Protein AF-A0A564Z159-F1 (afdb_monomer)

Organism: Hymenolepis diminuta (NCBI:txid6216)

Radius of gyration: 30.31 Å; Cα contacts (8 Å, |Δi|>4): 917; chains: 1; bounding box: 87×85×71 Å

Foldseek 3Di:
DQDPVLVVVLVVCVVVVVVVVNVVSCVVSVVDPVVVVVVVLDPPPVDPDDLVVLLVLLVLLVVLLVPDDPLLSLQSLLVSVLSLLVSLLVCQSVVNLVSSLVSLVPCLVSHDPLCNVVSVVSNVDRHSVVLVVDLLSVLQVVLLQEGEFEPVSVVSSVVSCVVVVVVSSVCCCPPRHHYHYDHDGRDDNVVLLQAAAFSSGGDDPVLQPFDDQQFFDPAPLPPPPPPPPDPDDDDDDDDDDDDDDDDDDDDDDDDDDDPDDPQADPVRGGHHDDPVLDDFDDDDPVLSVVVNVVVVVVVVVVVVQVVVPPPPDDDDDDDDDDLPDVPDDPVQSVQCRFQEWDAAPLNQKIWTWTFQRKIKIFGDALVLVVVVDDPVCNVVVPPDPPSNPGPFQADPVGDGDRMAIADDDRGTWNEWEAQNSNQKIWTFFQSQKIFIDGSVHSDHTPDIARPRPGGWRYKYAQPPRRFKMWTWGQVQWIFIDGPPDDNDTPAIQHDGSGTFNEWDANNNNQWIWTAFLSQKIWIAGPSPSDTNHIGHNGSGGRDYDDHDD

Sequence (549 aa):
SVDSEVLQALKILQKYNFKEAEAILKKEAGLNDNATAEEFLEFKAEATDDPHLFASAYDEVIKFIDSCTDEHKLELSGLSYPIFVQLYMRLISGGYTTEALALMSKYRIYQDDFYQQDIDSLANITETNHLFTNPIVEIFRASDFSISVASLSHSLFRRFIREKGLSIIQSIVKDQLQIEVVDGPPRTRLQLYARRGAIFGESRRDANTSAVLCGLLKDPAAELDTPDTNDGVNATQDNDQEVTPKKKKKREMTSIGNKTSKYSDSKGQLKSPPLDRIPLPTISETYLDQRRTLHREINQITRGILQSDVNPKTSALLYTICNAQPGESAVSIRRGGVGAVAFSEDMGMLAGGMGSGRIRIWALGAQSLRQMLPPEKLEELDLNDSRIKSKMLHDGDGEPQPSRDLIGHQDAVHGVAFSPDGQLVASASADGTLRLWSTIIWAGALCVWREHITPLWCVDFAPVYGHYMATGGSDRTARLYACDHAPQPLRIFSGHKSDVTSVAFHPNVNYLATGSADRAVRIFDVRSGKCCRTYTGHKVGFISCFLTN

Solvent-accessible surface area (backbone atoms only — not comparable to full-atom values): 31214 Å² total; per-residue (Å²): 131,84,57,73,64,60,58,51,51,45,54,51,28,61,74,72,67,39,64,66,64,40,52,52,52,32,54,74,68,68,62,66,64,72,62,62,61,52,64,73,62,53,71,82,64,91,57,91,70,63,73,74,51,55,58,53,54,51,50,51,51,52,53,51,42,70,70,41,59,71,53,48,22,61,52,53,53,66,52,50,54,62,53,50,53,52,52,41,53,51,27,30,70,70,68,39,47,69,57,30,50,54,46,50,72,68,50,58,79,80,47,62,78,66,46,46,68,58,49,56,61,50,68,74,51,70,48,59,77,49,51,76,76,39,64,68,48,55,45,52,73,67,30,57,33,24,41,76,38,25,46,65,51,48,51,54,53,56,48,52,41,62,77,72,61,43,61,71,59,50,48,42,55,67,74,39,38,36,74,44,74,37,91,59,78,62,62,53,70,66,60,49,56,54,34,36,47,16,81,43,31,36,58,61,70,75,52,57,64,58,92,73,61,80,15,65,59,84,61,81,66,61,76,72,76,66,80,80,90,74,84,81,78,87,74,91,76,91,80,92,78,94,76,83,91,79,87,78,78,88,80,85,78,84,89,75,90,75,78,74,53,97,54,37,46,102,83,70,46,53,38,48,60,64,76,83,70,51,97,71,70,86,78,54,68,69,52,44,51,51,53,40,51,52,50,51,53,49,51,54,50,52,49,54,48,66,72,60,78,54,77,84,74,86,81,84,86,86,85,84,82,68,56,87,42,96,91,60,48,78,63,21,39,73,64,50,15,67,46,20,68,30,60,30,80,83,61,27,34,38,38,36,18,24,17,60,13,38,33,42,36,33,33,37,21,65,70,38,50,57,72,75,47,64,78,86,66,46,65,75,58,66,80,72,68,83,73,47,59,66,53,61,44,62,47,101,84,62,55,73,36,54,59,49,73,47,68,76,53,83,25,28,17,32,12,37,26,41,24,56,80,51,51,36,37,40,37,12,14,50,66,12,36,40,36,34,32,41,70,80,76,63,57,67,66,78,44,73,31,68,78,44,90,37,34,22,35,15,40,32,46,25,53,89,60,45,48,40,35,36,36,10,17,54,78,20,31,34,37,31,37,48,81,86,55,66,70,60,62,80,40,67,37,72,81,58,80,29,31,18,48,15,41,24,41,36,73,54,52,53,33,35,38,37,13,14,46,35,14,34,38,36,32,27,33,61,82,78,44,45,76,44,33,56,46,32,25,42,57,51,39,84,32,83,49,83,61,80,129

InterPro domains:
  IPR001680 WD40 repeat [PF00400] (402-438)
  IPR001680 WD40 repeat [PF00400] (448-481)
  IPR001680 WD40 repeat [PF00400] (488-525)
  IPR001680 WD40 repeat [PS50082] (406-438)
  IPR001680 WD40 repeat [PS50082] (493-534)
  IPR001680 WD40 repeat [SM00320] (326-363)
  IPR001680 WD40 repeat [SM00320] (399-438)
  IPR001680 WD40 repeat [SM00320] (443-482)
  IPR001680 WD40 repeat [SM00320] (486-525)
  IPR007582 TFIID subunit TAF5, NTD2 domain [PF04494] (49-176)
  IPR007582 TFIID subunit TAF5, NTD2 domain [cd08044] (51-183)
  IPR015943 WD40/YVTN repeat-like-containing domain superfamily [G3DSA:2.130.10.10] (310-442)
  IPR015943 WD40/YVTN repeat-like-containing domain superfamily [G3DSA:2.130.10.10] (443-547)
  IPR036322 WD40-repeat-containing domain superfamily [SSF50978] (335-547)
  IPR037264 TFIID subunit TAF5, NTD2 domain superfamily [G3DSA:1.25.40.500] (46-188)
  IPR037264 TFIID subunit TAF5, NTD2 domain superfamily [SSF160897] (46-183)

Nearest PDB structures (foldseek):
  7enc-assembly1_De  TM=5.535E-01  e=5.000E-32  Homo sapiens
  8ewx-assembly2_B  TM=8.743E-01  e=2.343E-11  Saccharomyces cerevisiae
  6lqt-assembly1_AF  TM=8.746E-01  e=7.695E-10  Saccharomyces cerevisiae S288C
  7d4i-assembly1_AF  TM=7.360E-01  e=1.007E-09  Saccharomyces cerevisiae S288C
  8r8r-assembly1_B  TM=5.157E-01  e=6.810E-12  Homo sapiens

Structure (mmCIF, N/CA/C/O backbone):
data_AF-A0A564Z159-F1
#
_entry.id   AF-A0A564Z159-F1
#
loop_
_atom_site.group_PDB
_atom_site.id
_atom_site.type_symbol
_atom_site.label_atom_id
_atom_site.label_alt_id
_atom_site.label_comp_id
_atom_site.label_asym_id
_atom_site.label_entity_id
_atom_site.label_seq_id
_atom_site.pdbx_PDB_ins_code
_atom_site.Cartn_x
_atom_site.Cartn_y
_atom_site.Cartn_z
_atom_site.occupancy
_atom_site.B_iso_or_equiv
_atom_site.auth_seq_id
_atom_site.auth_comp_id
_atom_site.auth_asym_id
_atom_site.auth_atom_id
_atom_site.pdbx_PDB_model_num
ATOM 1 N N . SER A 1 1 ? -38.122 11.201 -21.956 1.00 47.94 1 SER A N 1
ATOM 2 C CA . SER A 1 1 ? -38.297 9.820 -22.446 1.00 47.94 1 SER A CA 1
ATOM 3 C C . SER A 1 1 ? -36.978 9.112 -22.254 1.00 47.94 1 SER A C 1
ATOM 5 O O . SER A 1 1 ? -35.998 9.560 -22.826 1.00 47.94 1 SER A O 1
ATOM 7 N N . VAL A 1 2 ? -36.920 8.111 -21.377 1.00 54.84 2 VAL A N 1
ATOM 8 C CA . VAL A 1 2 ? -35.674 7.373 -21.114 1.00 54.84 2 VAL A CA 1
ATOM 9 C C . VAL A 1 2 ? -35.283 6.599 -22.374 1.00 54.84 2 VAL A C 1
ATOM 11 O O . VAL A 1 2 ? -36.143 5.950 -22.971 1.00 54.84 2 VAL A O 1
ATOM 14 N N . ASP A 1 3 ? -34.017 6.699 -22.782 1.00 71.50 3 ASP A N 1
ATOM 15 C CA . ASP A 1 3 ? -33.496 6.028 -23.972 1.00 71.50 3 ASP A CA 1
ATOM 16 C C . ASP A 1 3 ? -33.648 4.503 -23.879 1.00 71.50 3 ASP A C 1
ATOM 18 O O . ASP A 1 3 ? -33.440 3.882 -22.832 1.00 71.50 3 ASP A O 1
ATOM 22 N N . SER A 1 4 ? -33.997 3.886 -25.012 1.00 73.19 4 SER A N 1
ATOM 23 C CA . SER A 1 4 ? -34.176 2.433 -25.172 1.00 73.19 4 SER A CA 1
ATOM 24 C C . SER A 1 4 ? -32.975 1.627 -24.656 1.00 73.19 4 SER A C 1
ATOM 26 O O . SER A 1 4 ? -33.130 0.533 -24.110 1.00 73.19 4 SER A O 1
ATOM 28 N N . GLU A 1 5 ? -31.775 2.184 -24.800 1.00 73.81 5 GLU A N 1
ATOM 29 C CA . GLU A 1 5 ? -30.511 1.557 -24.415 1.00 73.81 5 GLU A CA 1
ATOM 30 C C . GLU A 1 5 ? -30.343 1.471 -22.890 1.00 73.81 5 GLU A C 1
ATOM 32 O O . GLU A 1 5 ? -29.922 0.437 -22.369 1.00 73.81 5 GLU A O 1
ATOM 37 N N . VAL A 1 6 ? -30.779 2.498 -22.153 1.00 75.06 6 VAL A N 1
ATOM 38 C CA . VAL A 1 6 ? -30.721 2.550 -20.681 1.00 75.06 6 VAL A CA 1
ATOM 39 C C . VAL A 1 6 ? -31.638 1.488 -20.066 1.00 75.06 6 VAL A C 1
ATOM 41 O O . VAL A 1 6 ? -31.266 0.788 -19.123 1.00 75.06 6 VAL A O 1
ATOM 44 N N . LEU A 1 7 ? -32.824 1.288 -20.647 1.00 74.81 7 LEU A N 1
ATOM 45 C CA . LEU A 1 7 ? -33.753 0.231 -20.233 1.00 74.81 7 LEU A CA 1
ATOM 46 C C . LEU A 1 7 ? -33.207 -1.174 -20.519 1.00 74.81 7 LEU A C 1
ATOM 48 O O . LEU A 1 7 ? -33.469 -2.114 -19.762 1.00 74.81 7 LEU A O 1
ATOM 52 N N . GLN A 1 8 ? -32.445 -1.334 -21.601 1.00 79.81 8 GLN A N 1
ATOM 53 C CA . GLN A 1 8 ? -31.811 -2.603 -21.943 1.00 79.81 8 GLN A CA 1
ATOM 54 C C . GLN A 1 8 ? -30.637 -2.913 -21.002 1.00 79.81 8 GLN A C 1
ATOM 56 O O . GLN A 1 8 ? -30.520 -4.050 -20.540 1.00 79.81 8 GLN A O 1
ATOM 61 N N . ALA A 1 9 ? -29.845 -1.902 -20.633 1.00 75.25 9 ALA A N 1
ATOM 62 C CA . ALA A 1 9 ? -28.800 -2.010 -19.618 1.00 75.25 9 ALA A CA 1
ATOM 63 C C . ALA A 1 9 ? -29.375 -2.394 -18.242 1.00 75.25 9 ALA A C 1
ATOM 65 O O . ALA A 1 9 ? -28.883 -3.335 -17.619 1.00 75.25 9 ALA A O 1
ATOM 66 N N . LEU A 1 10 ? -30.480 -1.773 -17.808 1.00 76.06 10 LEU A N 1
ATOM 67 C CA . LEU A 1 10 ? -31.159 -2.128 -16.550 1.00 76.06 10 LEU A CA 1
ATOM 68 C C . LEU A 1 10 ? -31.626 -3.587 -16.517 1.00 76.06 10 LEU A C 1
ATOM 70 O O . LEU A 1 10 ? -31.417 -4.279 -15.523 1.00 76.06 10 LEU A O 1
ATOM 74 N N . LYS A 1 11 ? -32.204 -4.094 -17.613 1.00 75.62 11 LYS A N 1
ATOM 75 C CA . LYS A 1 11 ? -32.633 -5.503 -17.704 1.00 75.62 11 LYS A CA 1
ATOM 76 C C . LYS A 1 11 ? -31.463 -6.480 -17.609 1.00 75.62 11 LYS A C 1
ATOM 78 O O . LYS A 1 11 ? -31.612 -7.561 -17.043 1.00 75.62 11 LYS A O 1
ATOM 83 N N . ILE A 1 12 ? -30.306 -6.118 -18.160 1.00 81.25 12 ILE A N 1
ATOM 84 C CA . ILE A 1 12 ? -29.087 -6.926 -18.060 1.00 81.25 12 ILE A CA 1
ATOM 85 C C . ILE A 1 12 ? -28.584 -6.922 -16.612 1.00 81.25 12 ILE A C 1
ATOM 87 O O . ILE A 1 12 ? -28.331 -7.988 -16.055 1.00 81.25 12 ILE A O 1
ATOM 91 N N . LEU A 1 13 ? -28.518 -5.754 -15.974 1.00 81.56 13 LEU A N 1
ATOM 92 C CA . LEU A 1 13 ? -28.082 -5.620 -14.581 1.00 81.56 13 LEU A CA 1
ATOM 93 C C . LEU A 1 13 ? -28.979 -6.409 -13.614 1.00 81.56 13 LEU A C 1
ATOM 95 O O . LEU A 1 13 ? -28.463 -7.134 -12.761 1.00 81.56 13 LEU A O 1
ATOM 99 N N . GLN A 1 14 ? -30.299 -6.375 -13.822 1.00 72.81 14 GLN A N 1
ATOM 100 C CA . GLN A 1 14 ? -31.262 -7.185 -13.067 1.00 72.81 14 GLN A CA 1
ATOM 101 C C . GLN A 1 14 ? -31.078 -8.686 -13.305 1.00 72.81 14 GLN A C 1
ATOM 103 O O . GLN A 1 14 ? -31.112 -9.476 -12.362 1.00 72.81 14 GLN A O 1
ATOM 108 N N . LYS A 1 15 ? -30.825 -9.097 -14.553 1.00 79.19 15 LYS A N 1
ATOM 109 C CA . LYS A 1 15 ? -30.598 -10.505 -14.910 1.00 79.19 15 LYS A CA 1
ATOM 110 C C . LYS A 1 15 ? -29.355 -11.092 -14.232 1.00 79.19 15 LYS A C 1
ATOM 112 O O . LYS A 1 15 ? -29.354 -12.274 -13.899 1.00 79.19 15 LYS A O 1
ATOM 117 N N . TYR A 1 16 ? -28.317 -10.282 -14.032 1.00 78.81 16 TYR A N 1
ATOM 118 C CA . TYR A 1 16 ? -27.063 -10.696 -13.393 1.00 78.81 16 TYR A CA 1
ATOM 119 C C . TYR A 1 16 ? -26.958 -10.299 -11.908 1.00 78.81 16 TYR A C 1
ATOM 121 O O . TYR A 1 16 ? -25.938 -10.567 -11.280 1.00 78.81 16 TYR A O 1
ATOM 129 N N . ASN A 1 17 ? -28.029 -9.744 -11.328 1.00 70.69 17 ASN A N 1
ATOM 130 C CA . ASN A 1 17 ? -28.157 -9.411 -9.905 1.00 70.69 17 ASN A CA 1
ATOM 131 C C . ASN A 1 17 ? -27.119 -8.384 -9.392 1.00 70.69 17 ASN A C 1
ATOM 133 O O . ASN A 1 17 ? -26.705 -8.428 -8.231 1.00 70.69 17 ASN A O 1
ATOM 137 N N . PHE A 1 18 ? -26.703 -7.443 -10.247 1.00 73.75 18 PHE A N 1
ATOM 138 C CA . PHE A 1 18 ? -25.775 -6.360 -9.897 1.00 73.75 18 PHE A CA 1
ATOM 139 C C . PHE A 1 18 ? -26.528 -5.132 -9.371 1.00 73.75 18 PHE A C 1
ATOM 141 O O . PHE A 1 18 ? -26.729 -4.147 -10.081 1.00 73.75 18 PHE A O 1
ATOM 148 N N . LYS A 1 19 ? -26.942 -5.199 -8.102 1.00 65.56 19 LYS A N 1
ATOM 149 C CA . LYS A 1 19 ? -27.815 -4.197 -7.464 1.00 65.56 19 LYS A CA 1
ATOM 150 C C . LYS A 1 19 ? -27.205 -2.794 -7.364 1.00 65.56 19 LYS A C 1
ATOM 152 O O . LYS A 1 19 ? -27.920 -1.808 -7.494 1.00 65.56 19 LYS A O 1
ATOM 157 N N . GLU A 1 20 ? -25.893 -2.693 -7.168 1.00 60.53 20 GLU A N 1
ATOM 158 C CA . GLU A 1 20 ? -25.199 -1.401 -7.040 1.00 60.53 20 GLU A CA 1
ATOM 159 C C . GLU A 1 20 ? -25.119 -0.655 -8.376 1.00 60.53 20 GLU A C 1
ATOM 161 O O . GLU A 1 20 ? -25.458 0.523 -8.460 1.00 60.53 20 GLU A O 1
ATOM 166 N N . ALA A 1 21 ? -24.743 -1.360 -9.445 1.00 68.06 21 ALA A N 1
ATOM 167 C CA . ALA A 1 21 ? -24.693 -0.793 -10.789 1.00 68.06 21 ALA A CA 1
ATOM 168 C C . ALA A 1 21 ? -26.094 -0.416 -11.299 1.00 68.06 21 ALA A C 1
ATOM 170 O O . ALA A 1 21 ? -26.255 0.599 -11.972 1.00 68.06 21 ALA A O 1
ATOM 171 N N . GLU A 1 22 ? -27.121 -1.192 -10.933 1.00 74.19 22 GLU A N 1
ATOM 172 C CA . GLU A 1 22 ? -28.519 -0.844 -11.203 1.00 74.19 22 GLU A CA 1
ATOM 173 C C . GLU A 1 22 ? -28.921 0.469 -10.510 1.00 74.19 22 GLU A C 1
ATOM 175 O O . GLU A 1 22 ? -29.543 1.324 -11.141 1.00 74.19 22 GLU A O 1
ATOM 180 N N . ALA A 1 23 ? -28.546 0.657 -9.240 1.00 64.06 23 ALA A N 1
ATOM 181 C CA . ALA A 1 23 ? -28.866 1.864 -8.477 1.00 64.06 23 ALA A CA 1
ATOM 182 C C . ALA A 1 23 ? -28.179 3.120 -9.044 1.00 64.06 23 ALA A C 1
ATOM 184 O O . ALA A 1 23 ? -28.812 4.170 -9.160 1.00 64.06 23 ALA A O 1
ATOM 185 N N . ILE A 1 24 ? -26.912 3.009 -9.454 1.00 71.00 24 ILE A N 1
ATOM 186 C CA . ILE A 1 24 ? -26.159 4.111 -10.074 1.00 71.00 24 ILE A CA 1
ATOM 187 C C . ILE A 1 24 ? -26.783 4.500 -11.419 1.00 71.00 24 ILE A C 1
ATOM 189 O O . ILE A 1 24 ? -27.045 5.676 -11.659 1.00 71.00 24 ILE A O 1
ATOM 193 N N . LEU A 1 25 ? -27.103 3.516 -12.263 1.00 75.06 25 LEU A N 1
ATOM 194 C CA . LEU A 1 25 ? -27.670 3.769 -13.586 1.00 75.06 25 LEU A CA 1
ATOM 195 C C . LEU A 1 25 ? -29.092 4.356 -13.507 1.00 75.06 25 LEU A C 1
ATOM 197 O O . LEU A 1 25 ? -29.445 5.225 -14.299 1.00 75.06 25 LEU A O 1
ATOM 201 N N . LYS A 1 26 ? -29.905 3.941 -12.522 1.00 70.81 26 LYS A N 1
ATOM 202 C CA . LYS A 1 26 ? -31.209 4.575 -12.237 1.00 70.81 26 LYS A CA 1
ATOM 203 C C . LYS A 1 26 ? -31.056 6.026 -11.784 1.00 70.81 26 LYS A C 1
ATOM 205 O O . LYS A 1 26 ? -31.827 6.875 -12.230 1.00 70.81 26 LYS A O 1
ATOM 210 N N . LYS A 1 27 ? -30.050 6.310 -10.951 1.00 70.25 27 LYS A N 1
ATOM 211 C CA . LYS A 1 27 ? -29.739 7.661 -10.467 1.00 70.25 27 LYS A CA 1
ATOM 212 C C . LYS A 1 27 ? -29.305 8.584 -11.606 1.00 70.25 27 LYS A C 1
ATOM 214 O O . LYS A 1 27 ? -29.796 9.705 -11.692 1.00 70.25 27 LYS A O 1
ATOM 219 N N . GLU A 1 28 ? -28.443 8.109 -12.501 1.00 71.81 28 GLU A N 1
ATOM 220 C CA . GLU A 1 28 ? -28.012 8.865 -13.687 1.00 71.81 28 GLU A CA 1
ATOM 221 C C . GLU A 1 28 ? -29.144 9.063 -14.702 1.00 71.81 28 GLU A C 1
ATOM 223 O O . GLU A 1 28 ? -29.255 10.124 -15.310 1.00 71.81 28 GLU A O 1
ATOM 228 N N . ALA A 1 29 ? -30.039 8.081 -14.832 1.00 69.56 29 ALA A N 1
ATOM 229 C CA . ALA A 1 29 ? -31.218 8.168 -15.690 1.00 69.56 29 ALA A CA 1
ATOM 230 C C . ALA A 1 29 ? -32.362 9.025 -15.105 1.00 69.56 29 ALA A C 1
ATOM 232 O O . ALA A 1 29 ? -33.412 9.149 -15.738 1.00 69.56 29 ALA A O 1
ATOM 233 N N . GLY A 1 30 ? -32.195 9.589 -13.901 1.00 61.62 30 GLY A N 1
ATOM 234 C CA . GLY A 1 30 ? -33.224 10.380 -13.217 1.00 61.62 30 GLY A CA 1
ATOM 235 C C . GLY A 1 30 ? -34.458 9.573 -12.791 1.00 61.62 30 GLY A C 1
ATOM 236 O O . GLY A 1 30 ? -35.518 10.150 -12.561 1.00 61.62 30 GLY A O 1
ATOM 237 N N . LEU A 1 31 ? -34.336 8.245 -12.694 1.00 64.19 31 LEU A N 1
ATOM 238 C CA . LEU A 1 31 ? -35.392 7.294 -12.324 1.00 64.19 31 LEU A CA 1
ATOM 239 C C . LEU A 1 31 ? -35.393 7.013 -10.811 1.00 64.19 31 LEU A C 1
ATOM 241 O O . LEU A 1 31 ? -35.473 5.857 -10.390 1.00 64.19 31 LEU A O 1
ATOM 245 N N . ASN A 1 32 ? -35.256 8.049 -9.982 1.00 54.28 32 ASN A N 1
ATOM 246 C CA . ASN A 1 32 ? -35.305 7.871 -8.534 1.00 54.28 32 ASN A CA 1
ATOM 247 C C . ASN A 1 32 ? -36.759 7.825 -8.050 1.00 54.28 32 ASN A C 1
ATOM 249 O O . ASN A 1 32 ? -37.450 8.842 -8.055 1.00 54.28 32 ASN A O 1
ATOM 253 N N . ASP A 1 33 ? -37.172 6.673 -7.526 1.00 46.41 33 ASP A N 1
ATOM 254 C CA . ASP A 1 33 ? -38.080 6.664 -6.385 1.00 46.41 33 ASP A CA 1
ATOM 255 C C . ASP A 1 33 ? -37.262 7.167 -5.185 1.00 46.41 33 ASP A C 1
ATOM 257 O O . ASP A 1 33 ? -36.259 6.557 -4.808 1.00 46.41 33 ASP A O 1
ATOM 261 N N . ASN A 1 34 ? -37.646 8.307 -4.601 1.00 41.25 34 ASN A N 1
ATOM 262 C CA . ASN A 1 34 ? -36.923 8.956 -3.492 1.00 41.25 34 ASN A CA 1
ATOM 263 C C . ASN A 1 34 ? -36.652 8.033 -2.282 1.00 41.25 34 ASN A C 1
ATOM 265 O O . ASN A 1 34 ? -35.750 8.311 -1.498 1.00 41.25 34 ASN A O 1
ATOM 269 N N . ALA A 1 35 ? -37.352 6.902 -2.179 1.00 39.69 35 ALA A N 1
ATOM 270 C CA . ALA A 1 35 ? -37.201 5.926 -1.108 1.00 39.69 35 ALA A CA 1
ATOM 271 C C . ALA A 1 35 ? -35.842 5.194 -1.100 1.00 39.69 35 ALA A C 1
ATOM 273 O O . ALA A 1 35 ? -35.326 4.896 -0.029 1.00 39.69 35 ALA A O 1
ATOM 274 N N . THR A 1 36 ? -35.199 4.927 -2.248 1.00 42.19 36 THR A N 1
ATOM 275 C CA . THR A 1 36 ? -33.951 4.124 -2.249 1.00 42.19 36 THR A CA 1
ATOM 276 C C . THR A 1 36 ? -32.709 4.922 -1.853 1.00 42.19 36 THR A C 1
ATOM 278 O O . THR A 1 36 ? -31.718 4.349 -1.410 1.00 42.19 36 THR A O 1
ATOM 281 N N . ALA A 1 37 ? -32.742 6.250 -2.011 1.00 34.97 37 ALA A N 1
ATOM 282 C CA . ALA A 1 37 ? -31.695 7.123 -1.483 1.00 34.97 37 ALA A CA 1
ATOM 283 C C . ALA A 1 37 ? -31.842 7.293 0.038 1.00 34.97 37 ALA A C 1
ATOM 285 O O . ALA A 1 37 ? -30.832 7.324 0.738 1.00 34.97 37 ALA A O 1
ATOM 286 N N . GLU A 1 38 ? -33.082 7.331 0.538 1.00 37.09 38 GLU A N 1
ATOM 287 C CA . GLU A 1 38 ? -33.408 7.347 1.969 1.00 37.09 38 GLU A CA 1
ATOM 288 C C . GLU A 1 38 ? -33.055 6.012 2.660 1.00 37.09 38 GLU A C 1
ATOM 290 O O . GLU A 1 38 ? -32.428 6.029 3.715 1.00 37.09 38 GLU A O 1
ATOM 295 N N . GLU A 1 39 ? -33.288 4.856 2.023 1.00 41.56 39 GLU A N 1
ATOM 296 C CA . GLU A 1 39 ? -32.836 3.542 2.530 1.00 41.56 39 GLU A CA 1
ATOM 297 C C . GLU A 1 39 ? -31.300 3.404 2.582 1.00 41.56 39 GLU A C 1
ATOM 299 O O . GLU A 1 39 ? -30.762 2.678 3.416 1.00 41.56 39 GLU A O 1
ATOM 304 N N . PHE A 1 40 ? -30.569 4.110 1.712 1.00 40.44 40 PHE A N 1
ATOM 305 C CA . PHE A 1 40 ? -29.098 4.158 1.717 1.00 40.44 40 PHE A CA 1
ATOM 306 C C . PHE A 1 40 ? -28.540 5.148 2.765 1.00 40.44 40 PHE A C 1
ATOM 308 O O . PHE A 1 40 ? -27.356 5.105 3.111 1.00 40.44 40 PHE A O 1
ATOM 315 N N . LEU A 1 41 ? -29.393 6.055 3.258 1.00 39.00 41 LEU A N 1
ATOM 316 C CA . LEU A 1 41 ? -29.110 7.097 4.251 1.00 39.00 41 LEU A CA 1
ATOM 317 C C . LEU A 1 41 ? -29.332 6.623 5.691 1.00 39.00 41 LEU A C 1
ATOM 319 O O . LEU A 1 41 ? -28.742 7.195 6.612 1.00 39.00 41 LEU A O 1
ATOM 323 N N . GLU A 1 42 ? -30.112 5.566 5.902 1.00 43.59 42 GLU A N 1
ATOM 324 C CA . GLU A 1 42 ? -30.329 5.009 7.231 1.00 43.59 42 GLU A CA 1
ATOM 325 C C . GLU A 1 42 ? -29.114 4.188 7.677 1.00 43.59 42 GLU A C 1
ATOM 327 O O . GLU A 1 42 ? -29.049 2.960 7.605 1.00 43.59 42 GLU A O 1
ATOM 332 N N . PHE A 1 43 ? -28.152 4.885 8.285 1.00 48.53 43 PHE A N 1
ATOM 333 C CA . PHE A 1 43 ? -27.565 4.342 9.505 1.00 48.53 43 PHE A CA 1
ATOM 334 C C . PHE A 1 43 ? -28.752 3.867 10.341 1.00 48.53 43 PHE A C 1
ATOM 336 O O . PHE A 1 43 ? -29.556 4.709 10.726 1.00 48.53 43 PHE A O 1
ATOM 343 N N . LYS A 1 44 ? -28.927 2.553 10.523 1.00 42.00 44 LYS A N 1
ATOM 344 C CA . LYS A 1 44 ? -30.045 1.971 11.275 1.00 42.00 44 LYS A CA 1
ATOM 345 C C . LYS A 1 44 ? -30.099 2.553 12.692 1.00 42.00 44 LYS A C 1
ATOM 347 O O . LYS A 1 44 ? -29.586 1.972 13.648 1.00 42.00 44 LYS A O 1
ATOM 352 N N . ALA A 1 45 ? -30.713 3.715 12.836 1.00 43.34 45 ALA A N 1
ATOM 353 C CA . ALA A 1 45 ? -31.219 4.220 14.083 1.00 43.34 45 ALA A CA 1
ATOM 354 C C . ALA A 1 45 ? -32.564 3.521 14.251 1.00 43.34 45 ALA A C 1
ATOM 356 O O . ALA A 1 45 ? -33.611 4.066 13.932 1.00 43.34 45 ALA A O 1
ATOM 357 N N . GLU A 1 46 ? -32.534 2.266 14.714 1.00 44.31 46 GLU A N 1
ATOM 358 C CA . GLU A 1 46 ? -33.758 1.519 15.047 1.00 44.31 46 GLU A CA 1
ATOM 359 C C . GLU A 1 46 ? -34.577 2.219 16.162 1.00 44.31 46 GLU A C 1
ATOM 361 O O . GLU A 1 46 ? -35.691 1.802 16.464 1.00 44.31 46 GLU A O 1
ATOM 366 N N . ALA A 1 47 ? -34.061 3.309 16.749 1.00 48.56 47 ALA A N 1
ATOM 367 C CA . ALA A 1 47 ? -34.766 4.192 17.662 1.00 48.56 47 ALA A CA 1
ATOM 368 C C . ALA A 1 47 ? -34.247 5.638 17.563 1.00 48.56 47 ALA A C 1
ATOM 370 O O . ALA A 1 47 ? -33.082 5.880 17.239 1.00 48.56 47 ALA A O 1
ATOM 371 N N . THR A 1 48 ? -35.107 6.595 17.913 1.00 56.22 48 THR A N 1
ATOM 372 C CA . THR A 1 48 ? -34.727 7.965 18.277 1.00 56.22 48 THR A CA 1
ATOM 373 C C . THR A 1 48 ? -33.871 7.918 19.548 1.00 56.22 48 THR A C 1
ATOM 375 O O . THR A 1 48 ? -34.393 8.021 20.659 1.00 56.22 48 THR A O 1
ATOM 378 N N . ASP A 1 49 ? -32.572 7.666 19.404 1.00 66.38 49 ASP A N 1
ATOM 379 C CA . ASP A 1 49 ? -31.644 7.686 20.533 1.00 66.38 49 ASP A CA 1
ATOM 380 C C . ASP A 1 49 ? -31.486 9.122 21.041 1.00 66.38 49 ASP A C 1
ATOM 382 O O . ASP A 1 49 ? -31.239 10.039 20.260 1.00 66.38 49 ASP A O 1
ATOM 386 N N . ASP A 1 50 ? -31.598 9.317 22.354 1.00 78.50 50 ASP A N 1
ATOM 387 C CA . ASP A 1 50 ? -31.382 10.623 22.980 1.00 78.50 50 ASP A CA 1
ATOM 388 C C . ASP A 1 50 ? -29.904 11.055 22.812 1.00 78.50 50 ASP A C 1
ATOM 390 O O . ASP A 1 50 ? -29.007 10.350 23.299 1.00 78.50 50 ASP A O 1
ATOM 394 N N . PRO A 1 51 ? -29.617 12.198 22.155 1.00 78.50 51 PRO A N 1
ATOM 395 C CA . PRO A 1 51 ? -28.255 12.669 21.883 1.00 78.50 51 PRO A CA 1
ATOM 396 C C . PRO A 1 51 ? -27.389 12.810 23.136 1.00 78.50 51 PRO A C 1
ATOM 398 O O . PRO A 1 51 ? -26.180 12.562 23.100 1.00 78.50 51 PRO A O 1
ATOM 401 N N . HIS A 1 52 ? -27.993 13.157 24.275 1.00 81.69 52 HIS A N 1
ATOM 402 C CA . HIS A 1 52 ? -27.261 13.350 25.525 1.00 81.69 52 HIS A CA 1
ATOM 403 C C . HIS A 1 52 ? -26.732 12.035 26.118 1.00 81.69 52 HIS A C 1
ATOM 405 O O . HIS A 1 52 ? -25.737 12.038 26.853 1.00 81.69 52 HIS A O 1
ATOM 411 N N . LEU A 1 53 ? -27.334 10.895 25.764 1.00 85.19 53 LEU A N 1
ATOM 412 C CA . LEU A 1 53 ? -26.900 9.583 26.242 1.00 85.19 53 LEU A CA 1
ATOM 413 C C . LEU A 1 53 ? -25.610 9.101 25.569 1.00 85.19 53 LEU A C 1
ATOM 415 O O . LEU A 1 53 ? -24.901 8.296 26.165 1.00 85.19 53 LEU A O 1
ATOM 419 N N . PHE A 1 54 ? -25.250 9.610 24.385 1.00 87.94 54 PHE A N 1
ATOM 420 C CA . PHE A 1 54 ? -24.064 9.163 23.640 1.00 87.94 54 PHE A CA 1
ATOM 421 C C . PHE A 1 54 ? -22.766 9.417 24.412 1.00 87.94 54 PHE A C 1
ATOM 423 O O . PHE A 1 54 ? -21.958 8.506 24.605 1.00 87.94 54 PHE A O 1
ATOM 430 N N . ALA A 1 55 ? -22.581 10.650 24.891 1.00 88.94 55 ALA A N 1
ATOM 431 C CA . ALA A 1 55 ? -21.394 11.025 25.653 1.00 88.94 55 ALA A CA 1
ATOM 432 C C . ALA A 1 55 ? -21.340 10.293 27.002 1.00 88.94 55 ALA A C 1
ATOM 434 O O . ALA A 1 55 ? -20.282 9.806 27.389 1.00 88.94 55 ALA A O 1
ATOM 435 N N . SER A 1 56 ? -22.482 10.169 27.688 1.00 91.38 56 SER A N 1
ATOM 436 C CA . SER A 1 56 ? -22.582 9.446 28.963 1.00 91.38 56 SER A CA 1
ATOM 437 C C . SER A 1 56 ? -22.248 7.957 28.804 1.00 91.38 56 SER A C 1
ATOM 439 O O . SER A 1 56 ? -21.426 7.421 29.545 1.00 91.38 56 SER A O 1
ATOM 441 N N . ALA A 1 57 ? -22.807 7.302 27.783 1.00 91.38 57 ALA A N 1
ATOM 442 C CA . ALA A 1 57 ? -22.560 5.895 27.488 1.00 91.38 57 ALA A CA 1
ATOM 443 C C . ALA A 1 57 ? -21.080 5.624 27.178 1.00 91.38 57 ALA A C 1
ATOM 445 O O . ALA A 1 57 ? -20.511 4.640 27.655 1.00 91.38 57 ALA A O 1
ATOM 446 N N . TYR A 1 58 ? -20.434 6.509 26.412 1.00 93.69 58 TYR A N 1
ATOM 447 C CA . TYR A 1 58 ? -19.006 6.391 26.121 1.00 93.69 58 TYR A CA 1
ATOM 448 C C . TYR A 1 58 ? -18.132 6.624 27.368 1.00 93.69 58 TYR A C 1
ATOM 450 O O . TYR A 1 58 ? -17.146 5.914 27.573 1.00 93.69 58 TYR A O 1
ATOM 458 N N . ASP A 1 59 ? -18.528 7.549 28.249 1.00 93.81 59 ASP A N 1
ATOM 459 C CA . ASP A 1 59 ? -17.880 7.786 29.546 1.00 93.81 59 ASP A CA 1
ATOM 460 C C . ASP A 1 59 ? -17.903 6.533 30.436 1.00 93.81 59 ASP A C 1
ATOM 462 O O . ASP A 1 59 ? -16.901 6.194 31.067 1.00 93.81 59 ASP A O 1
ATOM 466 N N . GLU A 1 60 ? -19.031 5.814 30.464 1.00 93.56 60 GLU A N 1
ATOM 467 C CA . GLU A 1 60 ? -19.144 4.553 31.199 1.00 93.56 60 GLU A CA 1
ATOM 468 C C . GLU A 1 60 ? -18.224 3.464 30.632 1.00 93.56 60 GLU A C 1
ATOM 470 O O . GLU A 1 60 ? -17.610 2.727 31.406 1.00 93.56 60 GLU A O 1
ATOM 475 N N . VAL A 1 61 ? -18.078 3.380 29.305 1.00 93.69 61 VAL A N 1
ATOM 476 C CA . VAL A 1 61 ? -17.160 2.425 28.664 1.00 93.69 61 VAL A CA 1
ATOM 477 C C . VAL A 1 61 ? -15.706 2.726 29.005 1.00 93.69 61 VAL A C 1
ATOM 479 O O . VAL A 1 61 ? -14.979 1.801 29.366 1.00 93.69 61 VAL A O 1
ATOM 482 N N . ILE A 1 62 ? -15.276 3.990 28.952 1.00 93.69 62 ILE A N 1
ATOM 483 C CA . ILE A 1 62 ? -13.901 4.358 29.326 1.00 93.69 62 ILE A CA 1
ATOM 484 C C . ILE A 1 62 ? -13.638 4.013 30.793 1.00 93.69 62 ILE A C 1
ATOM 486 O O . ILE A 1 62 ? -12.656 3.336 31.092 1.00 93.69 62 ILE A O 1
ATOM 490 N N . LYS A 1 63 ? -14.547 4.392 31.702 1.00 94.12 63 LYS A N 1
ATOM 491 C CA . LYS A 1 63 ? -14.423 4.069 33.134 1.00 94.12 63 LYS A CA 1
ATOM 492 C C . LYS A 1 63 ? -14.334 2.564 33.375 1.00 94.12 63 LYS A C 1
ATOM 494 O O . LYS A 1 63 ? -13.553 2.125 34.215 1.00 94.12 63 LYS A O 1
ATOM 499 N N . PHE A 1 64 ? -15.107 1.770 32.635 1.00 94.88 64 PHE A N 1
ATOM 500 C CA . PHE A 1 64 ? -15.031 0.317 32.714 1.00 94.88 64 PHE A CA 1
ATOM 501 C C . PHE A 1 64 ? -13.674 -0.215 32.242 1.00 94.88 64 PHE A C 1
ATOM 503 O O . PHE A 1 64 ? -13.055 -1.002 32.960 1.00 94.88 64 PHE A O 1
ATOM 510 N N . ILE A 1 65 ? -13.183 0.240 31.084 1.00 93.94 65 ILE A N 1
ATOM 511 C CA . ILE A 1 65 ? -11.873 -0.163 30.548 1.00 93.94 65 ILE A CA 1
ATOM 512 C C . ILE A 1 65 ? -10.758 0.202 31.534 1.00 93.94 65 ILE A C 1
ATOM 514 O O . ILE A 1 65 ? -9.867 -0.610 31.776 1.00 93.94 65 ILE A O 1
ATOM 518 N N . ASP A 1 66 ? -10.834 1.379 32.156 1.00 92.81 66 ASP A N 1
ATOM 519 C CA . ASP A 1 66 ? -9.863 1.817 33.157 1.00 92.81 66 ASP A CA 1
ATOM 520 C C . ASP A 1 66 ? -9.926 1.026 34.466 1.00 92.81 66 ASP A C 1
ATOM 522 O O . ASP A 1 66 ? -8.895 0.879 35.121 1.00 92.81 66 ASP A O 1
ATOM 526 N N . SER A 1 67 ? -11.096 0.491 34.826 1.00 94.50 67 SER A N 1
ATOM 527 C CA . SER A 1 67 ? -11.279 -0.349 36.018 1.00 94.50 67 SER A CA 1
ATOM 528 C C . SER A 1 67 ? -10.816 -1.802 35.840 1.00 94.50 67 SER A C 1
ATOM 530 O O . SER A 1 67 ? -10.681 -2.531 36.824 1.00 94.50 67 SER A O 1
ATOM 532 N N . CYS A 1 68 ? -10.593 -2.242 34.598 1.00 94.25 68 CYS A N 1
ATOM 533 C CA . CYS A 1 68 ? -10.140 -3.596 34.299 1.00 94.25 68 CYS A CA 1
ATOM 534 C C . CYS A 1 68 ? -8.662 -3.795 34.670 1.00 94.25 68 CYS A C 1
ATOM 536 O O . CYS A 1 68 ? -7.864 -2.862 34.654 1.00 94.25 68 CYS A O 1
ATOM 538 N N . THR A 1 69 ? -8.275 -5.046 34.926 1.00 92.50 69 THR A N 1
ATOM 539 C CA . THR A 1 69 ? -6.862 -5.433 35.077 1.00 92.50 69 THR A CA 1
ATOM 540 C C . THR A 1 69 ? -6.060 -5.097 33.818 1.00 92.50 69 THR A C 1
ATOM 542 O O . THR A 1 69 ? -6.598 -5.222 32.715 1.00 92.50 69 THR A O 1
ATOM 545 N N . ASP A 1 70 ? -4.767 -4.801 33.961 1.00 89.75 70 ASP A N 1
ATOM 546 C CA . ASP A 1 70 ? -3.890 -4.345 32.871 1.00 89.75 70 ASP A CA 1
ATOM 547 C C . ASP A 1 70 ? -3.947 -5.211 31.599 1.00 89.75 70 ASP A C 1
ATOM 549 O O . ASP A 1 70 ? -4.002 -4.679 30.490 1.00 89.75 70 ASP A O 1
ATOM 553 N N . GLU A 1 71 ? -4.001 -6.540 31.734 1.00 87.88 71 GLU A N 1
ATOM 554 C CA . GLU A 1 71 ? -4.075 -7.466 30.594 1.00 87.88 71 GLU A CA 1
ATOM 555 C C . GLU A 1 71 ? -5.354 -7.275 29.761 1.00 87.88 71 GLU A C 1
ATOM 557 O O . GLU A 1 71 ? -5.303 -7.086 28.544 1.00 87.88 71 GLU A O 1
ATOM 562 N N . HIS A 1 72 ? -6.515 -7.278 30.421 1.00 92.00 72 HIS A N 1
ATOM 563 C CA . HIS A 1 72 ? -7.810 -7.054 29.776 1.00 92.00 72 HIS A CA 1
ATOM 564 C C . HIS A 1 72 ? -7.963 -5.610 29.288 1.00 92.00 72 HIS A C 1
ATOM 566 O O . HIS A 1 72 ? -8.521 -5.386 28.213 1.00 92.00 72 HIS A O 1
ATOM 572 N N . LYS A 1 73 ? -7.431 -4.637 30.036 1.00 93.56 73 LYS A N 1
ATOM 573 C CA . LYS A 1 73 ? -7.463 -3.212 29.691 1.00 93.56 73 LYS A CA 1
ATOM 574 C C . LYS A 1 73 ? -6.808 -2.941 28.337 1.00 93.56 73 LYS A C 1
ATOM 576 O O . LYS A 1 73 ? -7.390 -2.240 27.514 1.00 93.56 73 LYS A O 1
ATOM 581 N N . LEU A 1 74 ? -5.639 -3.529 28.073 1.00 90.56 74 LEU A N 1
ATOM 582 C CA . LEU A 1 74 ? -4.913 -3.353 26.808 1.00 90.56 74 LEU A CA 1
ATOM 583 C C . LEU A 1 74 ? -5.673 -3.912 25.596 1.00 90.56 74 LEU A C 1
ATOM 585 O O . LEU A 1 74 ? -5.663 -3.326 24.510 1.00 90.56 74 LEU A O 1
ATOM 589 N N . GLU A 1 75 ? -6.335 -5.059 25.753 1.00 90.88 75 GLU A N 1
ATOM 590 C CA . GLU A 1 75 ? -7.147 -5.604 24.669 1.00 90.88 75 GLU A CA 1
ATOM 591 C C . GLU A 1 75 ? -8.407 -4.774 24.443 1.00 90.88 75 GLU A C 1
ATOM 593 O O . GLU A 1 75 ? -8.682 -4.394 23.301 1.00 90.88 75 GLU A O 1
ATOM 598 N N . LEU A 1 76 ? -9.136 -4.459 25.517 1.00 92.94 76 LEU A N 1
ATOM 599 C CA . LEU A 1 76 ? -10.401 -3.730 25.457 1.00 92.94 76 LEU A CA 1
ATOM 600 C C . LEU A 1 76 ? -10.231 -2.276 25.016 1.00 92.94 76 LEU A C 1
ATOM 602 O O . LEU A 1 76 ? -11.130 -1.751 24.364 1.00 92.94 76 LEU A O 1
ATOM 606 N N . SER A 1 77 ? -9.072 -1.652 25.253 1.00 91.56 77 SER A N 1
ATOM 607 C CA . SER A 1 77 ? -8.772 -0.326 24.700 1.00 91.56 77 SER A CA 1
ATOM 608 C C . SER A 1 77 ? -8.826 -0.304 23.170 1.00 91.56 77 SER A C 1
ATOM 610 O O . SER A 1 77 ? -9.101 0.729 22.582 1.00 91.56 77 SER A O 1
ATOM 612 N N . GLY A 1 78 ? -8.663 -1.448 22.495 1.00 89.44 78 GLY A N 1
ATOM 613 C CA . GLY A 1 78 ? -8.821 -1.522 21.039 1.00 89.44 78 GLY A CA 1
ATOM 614 C C . GLY A 1 78 ? -10.237 -1.226 20.548 1.00 89.44 78 GLY A C 1
ATOM 615 O O . GLY A 1 78 ? -10.403 -0.863 19.389 1.00 89.44 78 GLY A O 1
ATOM 616 N N . LEU A 1 79 ? -11.247 -1.372 21.410 1.00 91.62 79 LEU A N 1
ATOM 617 C CA . LEU A 1 79 ? -12.642 -1.081 21.086 1.00 91.62 79 LEU A CA 1
ATOM 618 C C . LEU A 1 79 ? -12.978 0.411 21.233 1.00 91.62 79 LEU A C 1
ATOM 620 O O . LEU A 1 79 ? -14.002 0.834 20.703 1.00 91.62 79 LEU A O 1
ATOM 624 N N . SER A 1 80 ? -12.143 1.217 21.907 1.00 92.50 80 SER A N 1
ATOM 625 C CA . SER A 1 80 ? -12.450 2.633 22.161 1.00 92.50 80 SER A CA 1
ATOM 626 C C . SER A 1 80 ? -12.553 3.434 20.866 1.00 92.50 80 SER A C 1
ATOM 628 O O . SER A 1 80 ? -13.556 4.107 20.646 1.00 92.50 80 SER A O 1
ATOM 630 N N . TYR A 1 81 ? -11.561 3.299 19.982 1.00 92.62 81 TYR A N 1
ATOM 631 C CA . TYR A 1 81 ? -11.499 4.015 18.709 1.00 92.62 81 TYR A CA 1
ATOM 632 C C . TYR A 1 81 ? -12.705 3.738 17.800 1.00 92.62 81 TYR A C 1
ATOM 634 O O . TYR A 1 81 ? -13.397 4.688 17.433 1.00 92.62 81 TYR A O 1
ATOM 642 N N . PRO A 1 82 ? -13.028 2.481 17.450 1.00 92.12 82 PRO A N 1
ATOM 643 C CA . PRO A 1 82 ? -14.125 2.241 16.525 1.00 92.12 82 PRO A CA 1
ATOM 644 C C . PRO A 1 82 ? -15.502 2.547 17.131 1.00 92.12 82 PRO A C 1
ATOM 646 O O . PRO A 1 82 ? -16.382 3.007 16.409 1.00 92.12 82 PRO A O 1
ATOM 649 N N . ILE A 1 83 ? -15.694 2.375 18.447 1.00 92.44 83 ILE A N 1
ATOM 650 C CA . ILE A 1 83 ? -16.929 2.814 19.119 1.00 92.44 83 ILE A CA 1
ATOM 651 C C . ILE A 1 83 ? -17.045 4.342 19.056 1.00 92.44 83 ILE A C 1
ATOM 653 O O . ILE A 1 83 ? -18.110 4.859 18.727 1.00 92.44 83 ILE A O 1
ATOM 657 N N . PHE A 1 84 ? -15.956 5.064 19.327 1.00 93.38 84 PHE A N 1
ATOM 658 C CA . PHE A 1 84 ? -15.909 6.524 19.262 1.00 93.38 84 PHE A CA 1
ATOM 659 C C . PHE A 1 84 ? -16.271 7.056 17.869 1.00 93.38 84 PHE A C 1
ATOM 661 O O . PHE A 1 84 ? -17.144 7.917 17.755 1.00 93.38 84 PHE A O 1
ATOM 668 N N . VAL A 1 85 ? -15.660 6.509 16.812 1.00 91.94 85 VAL A N 1
ATOM 669 C CA . VAL A 1 85 ? -15.947 6.915 15.427 1.00 91.94 85 VAL A CA 1
ATOM 670 C C . VAL A 1 85 ? -17.403 6.614 15.058 1.00 91.94 85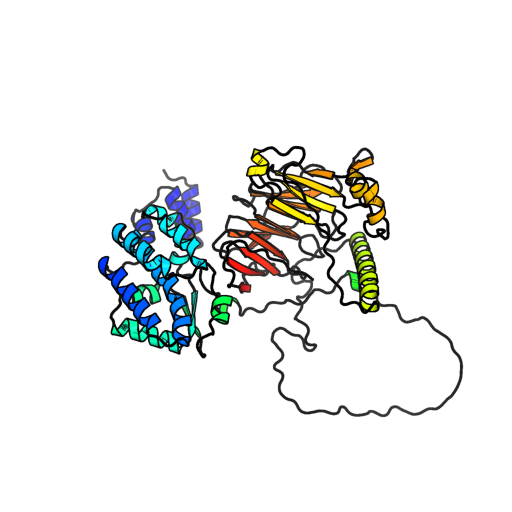 VAL A C 1
ATOM 672 O O . VAL A 1 85 ? -18.077 7.467 14.482 1.00 91.94 85 VAL A O 1
ATOM 675 N N . GLN A 1 86 ? -17.931 5.450 15.451 1.00 89.69 86 GLN A N 1
ATOM 676 C CA . GLN A 1 86 ? -19.322 5.087 15.174 1.00 89.69 86 GLN A CA 1
ATOM 677 C C . GLN A 1 86 ? -20.333 5.993 15.884 1.00 89.69 86 GLN A C 1
ATOM 679 O O . GLN A 1 86 ? -21.336 6.382 15.284 1.00 89.69 86 GLN A O 1
ATOM 684 N N . LEU A 1 87 ? -20.073 6.351 17.146 1.00 90.19 87 LEU A N 1
ATOM 685 C CA . LEU A 1 87 ? -20.906 7.297 17.893 1.00 90.19 87 LEU A CA 1
ATOM 686 C C . LEU A 1 87 ? -20.897 8.676 17.229 1.00 90.19 87 LEU A C 1
ATOM 688 O O . LEU A 1 87 ? -21.956 9.274 17.053 1.00 90.19 87 LEU A O 1
ATOM 692 N N . TYR A 1 88 ? -19.721 9.153 16.815 1.00 91.19 88 TYR A N 1
ATOM 693 C CA . TYR A 1 88 ? -19.581 10.430 16.121 1.00 91.19 88 TYR A CA 1
ATOM 694 C C . TYR A 1 88 ? -20.356 10.455 14.795 1.00 91.19 88 TYR A C 1
ATOM 696 O O . TYR A 1 88 ? -21.138 11.374 14.557 1.00 91.19 88 TYR A O 1
ATOM 704 N N . MET A 1 89 ? -20.220 9.413 13.966 1.00 87.56 89 MET A N 1
ATOM 705 C CA . MET A 1 89 ? -20.961 9.319 12.703 1.00 87.56 89 MET A CA 1
ATOM 706 C C . MET A 1 89 ? -22.474 9.241 12.917 1.00 87.56 89 MET A C 1
ATOM 708 O O . MET A 1 89 ? -23.210 9.877 12.167 1.00 87.56 89 MET A O 1
ATOM 712 N N . ARG A 1 90 ? -22.939 8.527 13.954 1.00 86.88 90 ARG A N 1
ATOM 713 C CA . ARG A 1 90 ? -24.368 8.425 14.296 1.00 86.88 90 ARG A CA 1
ATOM 714 C C . ARG A 1 90 ? -24.953 9.769 14.752 1.00 86.88 90 ARG A C 1
ATOM 716 O O . ARG A 1 90 ? -26.078 10.097 14.380 1.00 86.88 90 ARG A O 1
ATOM 723 N N . LEU A 1 91 ? -24.189 10.571 15.500 1.00 88.12 91 LEU A N 1
ATOM 724 C CA . LEU A 1 91 ? -24.597 11.926 15.896 1.00 88.12 91 LEU A CA 1
ATOM 725 C C . LEU A 1 91 ? -24.697 12.865 14.689 1.00 88.12 91 LEU A C 1
ATOM 727 O O . LEU A 1 91 ? -25.697 13.569 14.554 1.00 88.12 91 LEU A O 1
ATOM 731 N N . ILE A 1 92 ? -23.712 12.838 13.783 1.00 87.62 92 ILE A N 1
ATOM 732 C CA . ILE A 1 92 ? -23.760 13.652 12.560 1.00 87.62 92 ILE A CA 1
ATOM 733 C C . ILE A 1 92 ? -24.919 13.209 11.671 1.00 87.62 92 ILE A C 1
ATOM 735 O O . ILE A 1 92 ? -25.661 14.066 11.201 1.00 87.62 92 ILE A O 1
ATOM 739 N N . SER A 1 93 ? -25.124 11.901 11.468 1.00 84.06 93 SER A N 1
ATOM 740 C CA . SER A 1 93 ? -26.251 11.403 10.666 1.00 84.06 93 SER A CA 1
ATOM 741 C C . SER A 1 93 ? -27.607 11.786 11.258 1.00 84.06 93 SER A C 1
ATOM 743 O O . SER A 1 93 ? -28.542 12.031 10.506 1.00 84.06 93 SER A O 1
ATOM 745 N N . GLY A 1 94 ? -27.704 11.879 12.590 1.00 82.38 94 GLY A N 1
ATOM 746 C CA . GLY A 1 94 ? -28.894 12.362 13.296 1.00 82.38 94 GLY A CA 1
ATOM 747 C C . GLY A 1 94 ? -29.072 13.886 13.287 1.00 82.38 94 GLY A C 1
ATOM 748 O O . GLY A 1 94 ? -30.068 14.378 13.806 1.00 82.38 94 GLY A O 1
ATOM 749 N N . GLY A 1 95 ? -28.130 14.646 12.716 1.00 83.44 95 GLY A N 1
ATOM 750 C CA . GLY A 1 95 ? -28.174 16.112 12.673 1.00 83.44 95 GLY A CA 1
ATOM 751 C C . GLY A 1 95 ? -27.753 16.812 13.974 1.00 83.44 95 GLY A C 1
ATOM 752 O O . GLY A 1 95 ? -27.881 18.031 14.077 1.00 83.44 95 GLY A O 1
ATOM 753 N N . TYR A 1 96 ? -27.219 16.079 14.955 1.00 87.94 96 TYR A N 1
ATOM 754 C CA . TYR A 1 96 ? -26.819 16.591 16.273 1.00 87.94 96 TYR A CA 1
ATOM 755 C C . TYR A 1 96 ? -25.364 17.082 16.271 1.00 87.94 96 TYR A C 1
ATOM 757 O O . TYR A 1 96 ? -24.455 16.460 16.831 1.00 87.94 96 TYR A O 1
ATOM 765 N N . THR A 1 97 ? -25.111 18.195 15.581 1.00 86.56 97 THR A N 1
ATOM 766 C CA . THR A 1 97 ? -23.749 18.709 15.346 1.00 86.56 97 THR A CA 1
ATOM 767 C C . THR A 1 97 ? -23.072 19.227 16.616 1.00 86.56 97 THR A C 1
ATOM 769 O O . THR A 1 97 ? -21.872 19.025 16.807 1.00 86.56 97 THR A O 1
ATOM 772 N N . THR A 1 98 ? -23.827 19.850 17.521 1.00 89.94 98 THR A N 1
ATOM 773 C CA . THR A 1 98 ? -23.324 20.389 18.792 1.00 89.94 98 THR A CA 1
ATOM 774 C C . THR A 1 98 ? -22.788 19.296 19.711 1.00 89.94 98 THR A C 1
ATOM 776 O O . THR A 1 98 ? -21.687 19.405 20.253 1.00 89.94 98 THR A O 1
ATOM 779 N N . GLU A 1 99 ? -23.533 18.206 19.837 1.00 89.56 99 GLU A N 1
ATOM 780 C CA . GLU A 1 99 ? -23.187 17.032 20.626 1.00 89.56 99 GLU A CA 1
ATOM 781 C C . GLU A 1 99 ? -22.016 16.282 19.992 1.00 89.56 99 GLU A C 1
ATOM 783 O O . GLU A 1 99 ? -21.109 15.848 20.705 1.00 89.56 99 GLU A O 1
ATOM 788 N N . ALA A 1 100 ? -21.981 16.184 18.658 1.00 90.00 100 ALA A N 1
ATOM 789 C CA . ALA A 1 100 ? -20.862 15.590 17.932 1.00 90.00 100 ALA A CA 1
ATOM 790 C C . ALA A 1 100 ? -19.547 16.349 18.188 1.00 90.00 100 ALA A C 1
ATOM 792 O O . ALA A 1 100 ? -18.516 15.729 18.462 1.00 90.00 100 ALA A O 1
ATOM 793 N N . LEU A 1 101 ? -19.573 17.687 18.170 1.00 90.81 101 LEU A N 1
ATOM 794 C CA . LEU A 1 101 ? -18.407 18.526 18.476 1.00 90.81 101 LEU A CA 1
ATOM 795 C C . LEU A 1 101 ? -17.987 18.427 19.949 1.00 90.81 101 LEU A C 1
ATOM 797 O O . LEU A 1 101 ? -16.790 18.365 20.252 1.00 90.81 101 LEU A O 1
ATOM 801 N N . ALA A 1 102 ? -18.946 18.365 20.876 1.00 91.75 102 ALA A N 1
ATOM 802 C CA . ALA A 1 102 ? -18.666 18.140 22.293 1.00 91.75 102 ALA A CA 1
ATOM 803 C C . ALA A 1 102 ? -18.006 16.767 22.532 1.00 91.75 102 ALA A C 1
ATOM 805 O O . ALA A 1 102 ? -17.038 16.659 23.287 1.00 91.75 102 ALA A O 1
ATOM 806 N N . LEU A 1 103 ? -18.478 15.723 21.843 1.00 92.06 103 LEU A N 1
ATOM 807 C CA . LEU A 1 103 ? -17.897 14.381 21.893 1.00 92.06 103 LEU A CA 1
ATOM 808 C C . LEU A 1 103 ? -16.477 14.370 21.307 1.00 92.06 103 LEU A C 1
ATOM 810 O O . LEU A 1 103 ? -15.560 13.840 21.938 1.00 92.06 103 LEU A O 1
ATOM 814 N N . MET A 1 104 ? -16.272 15.000 20.146 1.00 92.88 104 MET A N 1
ATOM 815 C CA . MET A 1 104 ? -14.969 15.082 19.480 1.00 92.88 104 MET A CA 1
ATOM 816 C C . MET A 1 104 ? -13.938 15.830 20.337 1.00 92.88 104 MET A C 1
ATOM 818 O O . MET A 1 104 ? -12.844 15.322 20.576 1.00 92.88 104 MET A O 1
ATOM 822 N N . SER A 1 105 ? -14.295 17.006 20.860 1.00 92.00 105 SER A N 1
ATOM 823 C CA . SER A 1 105 ? -13.395 17.825 21.685 1.00 92.00 105 SER A CA 1
ATOM 824 C C . SER A 1 105 ? -13.003 17.150 23.003 1.00 92.00 105 SER A C 1
ATOM 826 O O . SER A 1 105 ? -11.843 17.236 23.407 1.00 92.00 105 SER A O 1
ATOM 828 N N . LYS A 1 106 ? -13.930 16.436 23.655 1.00 92.75 106 LYS A N 1
ATOM 829 C CA . LYS A 1 106 ? -13.658 15.747 24.924 1.00 92.75 106 LYS A CA 1
ATOM 830 C C . LYS A 1 106 ? -12.846 14.464 24.740 1.00 92.75 106 LYS A C 1
ATOM 832 O O . LYS A 1 106 ? -11.926 14.208 25.515 1.00 92.75 106 LYS A O 1
ATOM 837 N N . TYR A 1 107 ? -13.195 13.636 23.753 1.00 93.25 107 TYR A N 1
ATOM 838 C CA . TYR A 1 107 ? -12.721 12.250 23.699 1.00 93.25 107 TYR A CA 1
ATOM 839 C C . TYR A 1 107 ? -11.590 11.976 22.706 1.00 93.25 107 TYR A C 1
ATOM 841 O O . TYR A 1 107 ? -10.973 10.912 22.782 1.00 93.25 107 TYR A O 1
ATOM 849 N N . ARG A 1 108 ? -11.249 12.929 21.832 1.00 92.12 108 ARG A N 1
ATOM 850 C CA . ARG A 1 108 ? -10.127 12.798 20.888 1.00 92.12 108 ARG A CA 1
ATOM 851 C C . ARG A 1 108 ? -8.786 12.476 21.564 1.00 92.12 108 ARG A C 1
ATOM 853 O O . ARG A 1 108 ? -7.993 11.717 21.012 1.00 92.12 108 ARG A O 1
ATOM 860 N N . ILE A 1 109 ? -8.537 13.033 22.750 1.00 90.25 109 ILE A N 1
ATOM 861 C CA . ILE A 1 109 ? -7.261 12.893 23.481 1.00 90.25 109 ILE A CA 1
ATOM 862 C C . ILE A 1 109 ? -7.064 11.464 24.017 1.00 90.25 109 ILE A C 1
ATOM 864 O O . ILE A 1 109 ? -5.937 11.029 24.223 1.00 90.25 109 ILE A O 1
ATOM 868 N N . TYR A 1 110 ? -8.148 10.710 24.216 1.00 88.69 110 TYR A N 1
ATOM 869 C CA . TYR A 1 110 ? -8.093 9.343 24.744 1.00 88.69 110 TYR A CA 1
ATOM 870 C C . TYR A 1 110 ? -7.783 8.285 23.676 1.00 88.69 110 TYR A C 1
ATOM 872 O O . TYR A 1 110 ? -7.668 7.107 24.009 1.00 88.69 110 TYR A O 1
ATOM 880 N N . GLN A 1 111 ? -7.695 8.676 22.402 1.00 91.62 111 GLN A N 1
ATOM 881 C CA . GLN A 1 111 ? -7.446 7.752 21.297 1.00 91.62 111 GLN A CA 1
ATOM 882 C C . GLN A 1 111 ? -5.952 7.597 21.025 1.00 91.62 111 GLN A C 1
ATOM 884 O O . GLN A 1 111 ? -5.183 8.541 21.199 1.00 91.62 111 GLN A O 1
ATOM 889 N N . ASP A 1 112 ? -5.562 6.417 20.539 1.00 89.19 112 ASP A N 1
ATOM 890 C CA . ASP A 1 112 ? -4.171 6.122 20.198 1.00 89.19 112 ASP A CA 1
ATOM 891 C C . ASP A 1 112 ? -3.598 7.129 19.181 1.00 89.19 112 ASP A C 1
ATOM 893 O O . ASP A 1 112 ? -4.258 7.507 18.208 1.00 89.19 112 ASP A O 1
ATOM 897 N N . ASP A 1 113 ? -2.326 7.500 19.361 1.00 89.31 113 ASP A N 1
ATOM 898 C CA . ASP A 1 113 ? -1.622 8.510 18.553 1.00 89.31 113 ASP A CA 1
ATOM 899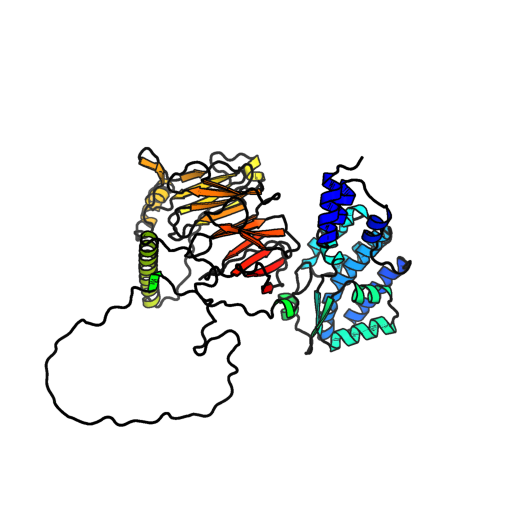 C C . ASP A 1 113 ? -1.710 8.250 17.043 1.00 89.31 113 ASP A C 1
ATOM 901 O O . ASP A 1 113 ? -1.838 9.169 16.235 1.00 89.31 113 ASP A O 1
ATOM 905 N N . PHE A 1 114 ? -1.671 6.979 16.646 1.00 88.25 114 PHE A N 1
ATOM 906 C CA . PHE A 1 114 ? -1.684 6.584 15.240 1.00 88.25 114 PHE A CA 1
ATOM 907 C C . PHE A 1 114 ? -3.052 6.728 14.557 1.00 88.25 114 PHE A C 1
ATOM 909 O O . PHE A 1 114 ? -3.114 6.620 13.337 1.00 88.25 114 PHE A O 1
ATOM 916 N N . TYR A 1 115 ? -4.128 7.002 15.298 1.00 90.94 115 TYR A N 1
ATOM 917 C CA . TYR A 1 115 ? -5.430 7.357 14.725 1.00 90.94 115 TYR A CA 1
ATOM 918 C C . TYR A 1 115 ? -5.670 8.869 14.670 1.00 90.94 115 TYR A C 1
ATOM 920 O O . TYR A 1 115 ? -6.679 9.303 14.122 1.00 90.94 115 TYR A O 1
ATOM 928 N N . GLN A 1 116 ? -4.764 9.702 15.194 1.00 90.69 116 GLN A N 1
ATOM 929 C CA . GLN A 1 116 ? -5.003 11.148 15.281 1.00 90.69 116 GLN A CA 1
ATOM 930 C C . GLN A 1 116 ? -5.198 11.805 13.908 1.00 90.69 116 GLN A C 1
ATOM 932 O O . GLN A 1 116 ? -6.065 12.659 13.778 1.00 90.69 116 GLN A O 1
ATOM 937 N N . GLN A 1 117 ? -4.491 11.344 12.869 1.00 89.12 117 GLN A N 1
ATOM 938 C CA . GLN A 1 117 ? -4.696 11.819 11.491 1.00 89.12 117 GLN A CA 1
ATOM 939 C C . GLN A 1 117 ? -6.103 11.502 10.958 1.00 89.12 117 GLN A C 1
ATOM 941 O O . GLN A 1 117 ? -6.710 12.313 10.254 1.00 89.12 117 GLN A O 1
ATOM 946 N N . ASP A 1 118 ? -6.633 10.329 11.311 1.00 89.62 118 ASP A N 1
ATOM 947 C CA . ASP A 1 118 ? -7.980 9.909 10.921 1.00 89.62 118 ASP A CA 1
ATOM 948 C C . ASP A 1 118 ? -9.019 10.753 11.665 1.00 89.62 118 ASP A C 1
ATOM 950 O O . ASP A 1 118 ? -9.982 11.229 11.072 1.00 89.62 118 ASP A O 1
ATOM 954 N N . ILE A 1 119 ? -8.778 11.013 12.952 1.00 91.44 119 ILE A N 1
ATOM 955 C CA . ILE A 1 119 ? -9.641 11.843 13.797 1.00 91.44 119 ILE A CA 1
ATOM 956 C C . ILE A 1 119 ? -9.637 13.302 13.335 1.00 91.44 119 ILE A C 1
ATOM 958 O O . ILE A 1 119 ? -10.696 13.916 13.297 1.00 91.44 119 ILE A O 1
ATOM 962 N N . ASP A 1 120 ? -8.488 13.849 12.937 1.00 90.50 120 ASP A N 1
ATOM 963 C CA . ASP A 1 120 ? -8.401 15.180 12.326 1.00 90.50 120 ASP A CA 1
ATOM 964 C C . ASP A 1 120 ? -9.220 15.261 11.037 1.00 90.50 120 ASP A C 1
ATOM 966 O O . ASP A 1 120 ? -9.964 16.216 10.817 1.00 90.50 120 ASP A O 1
ATOM 970 N N . SER A 1 121 ? -9.138 14.221 10.206 1.00 88.81 121 SER A N 1
ATOM 971 C CA . SER A 1 121 ? -9.917 14.132 8.971 1.00 88.81 121 SER A CA 1
ATOM 972 C C . SER A 1 121 ? -11.421 14.035 9.248 1.00 88.81 121 SER A C 1
ATOM 974 O O . SER A 1 121 ? -12.214 14.632 8.522 1.00 88.81 121 SER A O 1
ATOM 976 N N . LEU A 1 122 ? -11.815 13.316 10.304 1.00 89.56 122 LEU A N 1
ATOM 977 C CA . LEU A 1 122 ? -13.204 13.203 10.753 1.00 89.56 122 LEU A CA 1
ATOM 978 C C . LEU A 1 122 ? -13.715 14.496 11.397 1.00 89.56 122 LEU A C 1
ATOM 980 O O . LEU A 1 122 ? -14.858 14.859 11.163 1.00 89.56 122 LEU A O 1
ATOM 984 N N . ALA A 1 123 ? -12.886 15.217 12.155 1.00 89.12 123 ALA A N 1
ATOM 985 C CA . ALA A 1 123 ? -13.267 16.461 12.827 1.00 89.12 123 ALA A CA 1
ATOM 986 C C . ALA A 1 123 ? -13.644 17.585 11.846 1.00 89.12 123 ALA A C 1
ATOM 988 O O . ALA A 1 123 ? -14.407 18.482 12.201 1.00 89.12 123 ALA A O 1
ATOM 989 N N . ASN A 1 124 ? -13.153 17.514 10.606 1.00 88.31 124 ASN A N 1
ATOM 990 C CA . ASN A 1 124 ? -13.541 18.424 9.526 1.00 88.31 124 ASN A CA 1
ATOM 991 C C . ASN A 1 124 ? -14.961 18.154 8.985 1.00 88.31 124 ASN A C 1
ATOM 993 O O . ASN A 1 124 ? -15.488 18.956 8.214 1.00 88.31 124 ASN A O 1
ATOM 997 N N . ILE A 1 125 ? -15.592 17.035 9.360 1.00 85.69 125 ILE A N 1
ATOM 998 C CA . ILE A 1 125 ? -16.932 16.653 8.910 1.00 85.69 125 ILE A CA 1
ATOM 999 C C . ILE A 1 125 ? -17.965 17.208 9.894 1.00 85.69 125 ILE A C 1
ATOM 1001 O O . ILE A 1 125 ? -18.204 16.647 10.957 1.00 85.69 125 ILE A O 1
ATOM 1005 N N . THR A 1 126 ? -18.616 18.307 9.532 1.00 81.81 126 THR A N 1
ATOM 1006 C CA . THR A 1 126 ? -19.672 18.922 10.357 1.00 81.81 126 THR A CA 1
ATOM 1007 C C . THR A 1 126 ? -21.083 18.654 9.842 1.00 81.81 126 THR A C 1
ATOM 1009 O O . THR A 1 126 ? -22.037 18.733 10.609 1.00 81.81 126 THR A O 1
ATOM 1012 N N . GLU A 1 127 ? -21.226 18.330 8.558 1.00 81.88 127 GLU A N 1
ATOM 1013 C CA . GLU A 1 127 ? -22.515 18.164 7.886 1.00 81.88 127 GLU A CA 1
ATOM 1014 C C . GLU A 1 127 ? -22.743 16.718 7.442 1.00 81.88 127 GLU A C 1
ATOM 1016 O O . GLU A 1 127 ? -21.805 15.989 7.110 1.00 81.88 127 GLU A O 1
ATOM 1021 N N . THR A 1 128 ? -24.014 16.325 7.352 1.00 80.12 128 THR A N 1
ATOM 1022 C CA . THR A 1 128 ? -24.434 15.001 6.867 1.00 80.12 128 THR A CA 1
ATOM 1023 C C . THR A 1 128 ? -23.945 14.720 5.448 1.00 80.12 128 THR A C 1
ATOM 1025 O O . THR A 1 128 ? -23.511 13.609 5.154 1.00 80.12 128 THR A O 1
ATOM 1028 N N . ASN A 1 129 ? -23.942 15.732 4.578 1.00 79.00 129 ASN A N 1
ATOM 1029 C CA . ASN A 1 129 ? -23.494 15.604 3.189 1.00 79.00 129 ASN A CA 1
ATOM 1030 C C . ASN A 1 129 ? -22.002 15.251 3.088 1.00 79.00 129 ASN A C 1
ATOM 1032 O O . ASN A 1 129 ? -21.598 14.478 2.219 1.00 79.00 129 ASN A O 1
ATOM 1036 N N . HIS A 1 130 ? -21.184 15.766 4.008 1.00 79.62 130 HIS A N 1
ATOM 1037 C CA . HIS A 1 130 ? -19.740 15.528 4.032 1.00 79.62 130 HIS A CA 1
ATOM 1038 C C . HIS A 1 130 ? -19.374 14.112 4.506 1.00 79.62 130 HIS A C 1
ATOM 1040 O O . HIS A 1 130 ? -18.256 13.657 4.274 1.00 79.62 130 HIS A O 1
ATOM 1046 N N . LEU A 1 131 ? -20.309 13.366 5.110 1.00 77.56 131 LEU A N 1
ATOM 1047 C CA . LEU A 1 131 ? -20.077 11.961 5.462 1.00 77.56 131 LEU A CA 1
ATOM 1048 C C . LEU A 1 131 ? -19.876 11.073 4.226 1.00 77.56 131 LEU A C 1
ATOM 1050 O O . LEU A 1 131 ? -19.252 10.025 4.329 1.00 77.56 131 LEU A O 1
ATOM 1054 N N . PHE A 1 132 ? -20.433 11.435 3.068 1.00 71.50 132 PHE A N 1
ATOM 1055 C CA . PHE A 1 132 ? -20.373 10.592 1.866 1.00 71.50 132 PHE A CA 1
ATOM 1056 C C . PHE A 1 132 ? -19.077 10.736 1.076 1.00 71.50 132 PHE A C 1
ATOM 1058 O O . PHE A 1 132 ? -18.739 9.851 0.298 1.00 71.50 132 PHE A O 1
ATOM 1065 N N . THR A 1 133 ? -18.359 11.841 1.258 1.00 75.94 133 THR A N 1
ATOM 1066 C CA . THR A 1 133 ? -17.135 12.126 0.503 1.00 75.94 133 THR A CA 1
ATOM 1067 C C . THR A 1 133 ? -15.890 11.554 1.170 1.00 75.94 133 THR A C 1
ATOM 1069 O O . THR A 1 133 ? -14.870 11.386 0.506 1.00 75.94 133 THR A O 1
ATOM 1072 N N . ASN A 1 134 ? -15.949 11.248 2.470 1.00 80.44 134 ASN A N 1
ATOM 1073 C CA . ASN A 1 134 ? -14.780 10.800 3.212 1.00 80.44 134 ASN A CA 1
ATOM 1074 C C . ASN A 1 134 ? -14.588 9.268 3.120 1.00 80.44 134 ASN A C 1
ATOM 1076 O O . ASN A 1 134 ? -15.490 8.514 3.502 1.00 80.44 134 ASN A O 1
ATOM 1080 N N . PRO A 1 135 ? -13.400 8.784 2.708 1.00 77.06 135 PRO A N 1
ATOM 1081 C CA . PRO A 1 135 ? -13.121 7.352 2.575 1.00 77.06 135 PRO A CA 1
ATOM 1082 C C . PRO A 1 135 ? -13.157 6.590 3.909 1.00 77.06 135 PRO A C 1
ATOM 1084 O O . PRO A 1 135 ? -13.489 5.406 3.934 1.00 77.06 135 PRO A O 1
ATOM 1087 N N . ILE A 1 136 ? -12.857 7.243 5.038 1.00 82.00 136 ILE A N 1
ATOM 1088 C CA . ILE A 1 136 ? -12.913 6.610 6.366 1.00 82.00 136 ILE A CA 1
ATOM 1089 C C . ILE A 1 136 ? -14.354 6.207 6.689 1.00 82.00 136 ILE A C 1
ATOM 1091 O O . ILE A 1 136 ? -14.600 5.113 7.195 1.00 82.00 136 ILE A O 1
ATOM 1095 N N . VAL A 1 137 ? -15.320 7.058 6.345 1.00 82.25 137 VAL A N 1
ATOM 1096 C CA . VAL A 1 137 ? -16.737 6.805 6.619 1.00 82.25 137 VAL A CA 1
ATOM 1097 C C . VAL A 1 137 ? -17.249 5.612 5.807 1.00 82.25 137 VAL A C 1
ATOM 1099 O O . VAL A 1 137 ? -18.017 4.809 6.332 1.00 82.25 137 VAL A O 1
ATOM 1102 N N . GLU A 1 138 ? -16.793 5.437 4.562 1.00 79.56 138 GLU A N 1
ATOM 1103 C CA . GLU A 1 138 ? -17.110 4.258 3.737 1.00 79.56 138 GLU A CA 1
ATOM 1104 C C . GLU A 1 138 ? -16.669 2.949 4.421 1.00 79.56 138 GLU A C 1
ATOM 1106 O O . GLU A 1 138 ? -17.417 1.971 4.437 1.00 79.56 138 GLU A O 1
ATOM 1111 N N . ILE A 1 139 ? -15.486 2.938 5.047 1.00 76.50 139 ILE A N 1
ATOM 1112 C CA . ILE A 1 139 ? -14.931 1.757 5.731 1.00 76.50 139 ILE A CA 1
ATOM 1113 C C . ILE A 1 139 ? -15.786 1.356 6.933 1.00 76.50 139 ILE A C 1
ATOM 1115 O O . ILE A 1 139 ? -16.121 0.181 7.092 1.00 76.50 139 ILE A O 1
ATOM 1119 N N . PHE A 1 140 ? -16.141 2.324 7.777 1.00 78.62 140 PHE A N 1
ATOM 1120 C CA . PHE A 1 140 ? -16.955 2.051 8.957 1.00 78.62 140 PHE A CA 1
ATOM 1121 C C . PHE A 1 140 ? -18.409 1.716 8.598 1.00 78.62 140 PHE A C 1
ATOM 1123 O O . PHE A 1 140 ? -19.005 0.856 9.241 1.00 78.62 140 PHE A O 1
ATOM 1130 N N . ARG A 1 141 ? -18.960 2.311 7.530 1.00 74.38 141 ARG A N 1
ATOM 1131 C CA . ARG A 1 141 ? -20.292 1.965 7.002 1.00 74.38 141 ARG A CA 1
ATOM 1132 C C . ARG A 1 141 ? -20.388 0.526 6.512 1.00 74.38 141 ARG A C 1
ATOM 1134 O O . ARG A 1 141 ? -21.422 -0.103 6.700 1.00 74.38 141 ARG A O 1
ATOM 1141 N N . ALA A 1 142 ? -19.322 -0.003 5.916 1.00 68.75 142 ALA A N 1
ATOM 1142 C CA .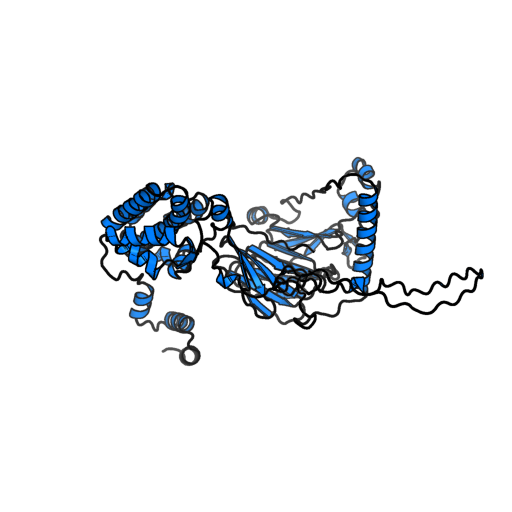 ALA A 1 142 ? -19.275 -1.394 5.471 1.00 68.75 142 ALA A CA 1
ATOM 1143 C C . ALA A 1 142 ? -19.195 -2.411 6.632 1.00 68.75 142 ALA A C 1
ATOM 1145 O O . ALA A 1 142 ? -19.182 -3.613 6.378 1.00 68.75 142 ALA A O 1
ATOM 1146 N N . SER A 1 143 ? -19.112 -1.950 7.891 1.00 68.25 143 SER A N 1
ATOM 1147 C CA . SER A 1 143 ? -18.886 -2.788 9.082 1.00 68.25 143 SER A CA 1
ATOM 1148 C C . SER A 1 143 ? -17.641 -3.679 8.960 1.00 68.25 143 SER A C 1
ATOM 1150 O O . SER A 1 143 ? -17.547 -4.758 9.547 1.00 68.25 143 SER A O 1
ATOM 1152 N N . ASP A 1 144 ? -16.655 -3.205 8.196 1.00 74.44 144 ASP A N 1
ATOM 1153 C CA . ASP A 1 144 ? -15.418 -3.928 7.907 1.00 74.44 144 ASP A CA 1
ATOM 1154 C C . ASP A 1 144 ? -14.368 -3.770 9.018 1.00 74.44 144 ASP A C 1
ATOM 1156 O O . ASP A 1 144 ? -13.290 -4.364 8.933 1.00 74.44 144 ASP A O 1
ATOM 1160 N N . PHE A 1 145 ? -14.658 -2.984 10.065 1.00 88.75 145 PHE A N 1
ATOM 1161 C CA . PHE A 1 145 ? -13.725 -2.785 11.168 1.00 88.75 145 PHE A CA 1
ATOM 1162 C C . PHE A 1 145 ? -13.627 -4.051 12.021 1.00 88.75 145 PHE A C 1
ATOM 1164 O O . PHE A 1 145 ? -14.531 -4.369 12.803 1.00 88.75 145 PHE A O 1
ATOM 1171 N N . SER A 1 146 ? -12.513 -4.770 11.883 1.00 91.00 146 SER A N 1
ATOM 1172 C CA . SER A 1 146 ? -12.313 -6.046 12.563 1.00 91.00 146 SER A CA 1
ATOM 1173 C C . SER A 1 146 ? -11.322 -5.938 13.718 1.00 91.00 146 SER A C 1
ATOM 1175 O O . SER A 1 146 ? -10.289 -5.276 13.623 1.00 91.00 146 SER A O 1
ATOM 1177 N N . ILE A 1 147 ? -11.634 -6.576 14.843 1.00 92.06 147 ILE A N 1
ATOM 1178 C CA . ILE A 1 147 ? -10.774 -6.597 16.032 1.00 92.06 147 ILE A CA 1
ATOM 1179 C C . ILE A 1 147 ? -10.777 -8.011 16.576 1.00 92.06 147 ILE A C 1
ATOM 1181 O O . ILE A 1 147 ? -11.842 -8.563 16.838 1.00 92.06 147 ILE A O 1
ATOM 1185 N N . SER A 1 148 ? -9.600 -8.583 16.823 1.00 91.38 148 SER A N 1
ATOM 1186 C CA . SER A 1 148 ? -9.535 -9.795 17.634 1.00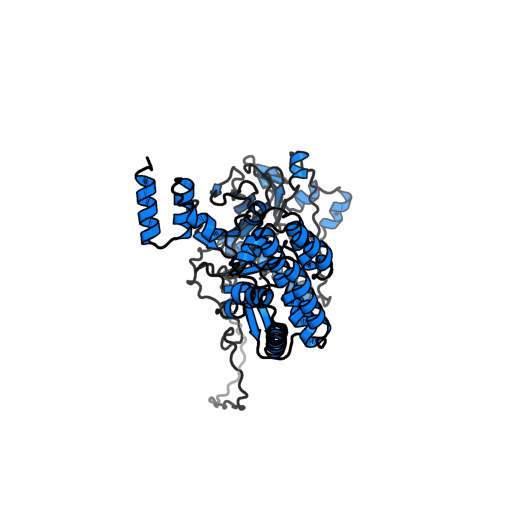 91.38 148 SER A CA 1
ATOM 1187 C C . SER A 1 148 ? -9.495 -9.454 19.126 1.00 91.38 148 SER A C 1
ATOM 1189 O O . SER A 1 148 ? -8.868 -8.469 19.511 1.00 91.38 148 SER A O 1
ATOM 1191 N N . VAL A 1 149 ? -10.172 -10.221 19.979 1.00 93.44 149 VAL A N 1
ATOM 1192 C CA . VAL A 1 149 ? -10.207 -10.031 21.445 1.00 93.44 149 VAL A CA 1
ATOM 1193 C C . VAL A 1 149 ? -10.227 -11.403 22.121 1.00 93.44 149 VAL A C 1
ATOM 1195 O O . VAL A 1 149 ? -10.856 -12.327 21.605 1.00 93.44 149 VAL A O 1
ATOM 1198 N N . ALA A 1 150 ? -9.560 -11.567 23.267 1.00 94.69 150 ALA A N 1
ATOM 1199 C CA . ALA A 1 150 ? -9.615 -12.822 24.008 1.00 94.69 150 ALA A CA 1
ATOM 1200 C C . ALA A 1 150 ? -11.031 -13.118 24.533 1.00 94.69 150 ALA A C 1
ATOM 1202 O O . ALA A 1 150 ? -11.765 -12.219 24.953 1.00 94.69 150 ALA A O 1
ATOM 1203 N N . SER A 1 151 ? -11.395 -14.401 24.569 1.00 94.31 151 SER A N 1
ATOM 1204 C CA . SER A 1 151 ? -12.706 -14.890 25.034 1.00 94.31 151 SER A CA 1
ATOM 1205 C C . SER A 1 151 ? -13.127 -14.349 26.409 1.00 94.31 151 SER A C 1
ATOM 1207 O O . SER A 1 151 ? -14.264 -13.895 26.587 1.00 94.31 151 SER A O 1
ATOM 1209 N N . LEU A 1 152 ? -12.195 -14.307 27.368 1.00 93.56 152 LEU A N 1
ATOM 1210 C CA . LEU A 1 152 ? -12.444 -13.772 28.710 1.00 93.56 152 LEU A CA 1
ATOM 1211 C C . LEU A 1 152 ? -12.713 -12.262 28.682 1.00 93.56 152 LEU A C 1
ATOM 1213 O O . LEU A 1 152 ? -13.737 -11.817 29.201 1.00 93.56 152 LEU A O 1
ATOM 1217 N N . SER A 1 153 ? -11.849 -11.488 28.014 1.00 94.44 153 SER A N 1
ATOM 1218 C CA . SER A 1 153 ? -11.994 -10.034 27.858 1.00 94.44 153 SER A CA 1
ATOM 1219 C C . SER A 1 153 ? -13.340 -9.680 27.210 1.00 94.44 153 SER A C 1
ATOM 1221 O O . SER A 1 153 ? -14.068 -8.812 27.695 1.00 94.44 153 SER A O 1
ATOM 1223 N N . HIS A 1 154 ? -13.717 -10.399 26.147 1.00 94.00 154 HIS A N 1
ATOM 1224 C CA . HIS A 1 154 ? -14.981 -10.184 25.444 1.00 94.00 154 HIS A CA 1
ATOM 1225 C C . HIS A 1 154 ? -16.202 -10.506 26.321 1.00 94.00 154 HIS A C 1
ATOM 1227 O O . HIS A 1 154 ? -17.183 -9.760 26.326 1.00 94.00 154 HIS A O 1
ATOM 1233 N N . SER A 1 155 ? -16.138 -11.586 27.104 1.00 93.88 155 SER A N 1
ATOM 1234 C CA . SER A 1 155 ? -17.218 -11.978 28.016 1.00 93.88 155 SER A CA 1
ATOM 1235 C C . SER A 1 155 ? -17.443 -10.947 29.126 1.00 93.88 155 SER A C 1
ATOM 1237 O O . SER A 1 155 ? -18.594 -10.619 29.423 1.00 93.88 155 SER A O 1
ATOM 1239 N N . LEU A 1 156 ? -16.363 -10.395 29.694 1.00 94.25 156 LEU A N 1
ATOM 1240 C CA . LEU A 1 156 ? -16.428 -9.321 30.691 1.00 94.25 156 LEU A CA 1
ATOM 1241 C C . LEU A 1 156 ? -17.097 -8.068 30.118 1.00 94.25 156 LEU A C 1
ATOM 1243 O O . LEU A 1 156 ? -18.044 -7.545 30.705 1.00 94.25 156 LEU A O 1
ATOM 1247 N N . PHE A 1 157 ? -16.664 -7.636 28.933 1.00 94.31 157 PHE A N 1
ATOM 1248 C CA . PHE A 1 157 ? -17.223 -6.462 28.268 1.00 94.31 157 PHE A CA 1
ATOM 1249 C C . PHE A 1 157 ? -18.705 -6.643 27.910 1.00 94.31 157 PHE A C 1
ATOM 1251 O O . PHE A 1 157 ? -19.532 -5.766 28.161 1.00 94.31 157 PHE A O 1
ATOM 1258 N N . ARG A 1 158 ? -19.084 -7.819 27.396 1.00 93.69 158 ARG A N 1
ATOM 1259 C CA . ARG A 1 158 ? -20.482 -8.130 27.064 1.00 93.69 158 ARG A CA 1
ATOM 1260 C C . ARG A 1 158 ? -21.382 -8.162 28.301 1.00 93.69 158 ARG A C 1
ATOM 1262 O O . ARG A 1 158 ? -22.543 -7.758 28.221 1.00 93.69 158 ARG A O 1
ATOM 1269 N N . ARG A 1 159 ? -20.872 -8.663 29.429 1.00 94.62 159 ARG A N 1
ATOM 1270 C CA . ARG A 1 159 ? -21.589 -8.658 30.709 1.00 94.62 159 ARG A CA 1
ATOM 1271 C C . ARG A 1 159 ? -21.819 -7.228 31.195 1.00 94.62 159 ARG A C 1
ATOM 1273 O O . ARG A 1 159 ? -22.955 -6.894 31.515 1.00 94.62 159 ARG A O 1
ATOM 1280 N N . PHE A 1 160 ? -20.783 -6.393 31.157 1.00 94.75 160 PHE A N 1
ATOM 1281 C CA . PHE A 1 160 ? -20.858 -4.984 31.537 1.00 94.75 160 PHE A CA 1
ATOM 1282 C C . PHE A 1 160 ? -21.928 -4.215 30.745 1.00 94.75 160 PHE A C 1
ATOM 1284 O O . PHE A 1 160 ? -22.798 -3.587 31.345 1.00 94.75 160 PHE A O 1
ATOM 1291 N N . ILE A 1 161 ? -21.932 -4.337 29.410 1.00 93.25 161 ILE A N 1
ATOM 1292 C CA . ILE A 1 161 ? -22.929 -3.671 28.549 1.00 93.25 161 ILE A CA 1
ATOM 1293 C C . ILE A 1 161 ? -24.358 -4.068 28.941 1.00 93.25 161 ILE A C 1
ATOM 1295 O O . ILE A 1 161 ? -25.253 -3.222 28.979 1.00 93.25 161 ILE A O 1
ATOM 1299 N N . ARG A 1 162 ? -24.576 -5.352 29.256 1.00 92.25 162 ARG A N 1
ATOM 1300 C CA . ARG A 1 162 ? -25.894 -5.867 29.645 1.00 92.25 162 ARG A CA 1
ATOM 1301 C C . ARG A 1 162 ? -26.333 -5.368 31.019 1.00 92.25 162 ARG A C 1
ATOM 1303 O O . ARG A 1 162 ? -27.498 -5.034 31.181 1.00 92.25 162 ARG A O 1
ATOM 1310 N N . GLU A 1 163 ? -25.427 -5.341 31.993 1.00 93.12 163 GLU A N 1
ATOM 1311 C CA . GLU A 1 163 ? -25.724 -4.888 33.359 1.00 93.12 163 GLU A CA 1
ATOM 1312 C C . GLU A 1 163 ? -26.041 -3.389 33.410 1.00 93.12 163 GLU A C 1
ATOM 1314 O O . GLU A 1 163 ? -26.923 -2.975 34.158 1.00 93.12 163 GLU A O 1
ATOM 1319 N N . LYS A 1 164 ? -25.361 -2.583 32.587 1.00 90.56 164 LYS A N 1
ATOM 1320 C CA . LYS A 1 164 ? -25.592 -1.136 32.487 1.00 90.56 164 LYS A CA 1
ATOM 1321 C C . LYS A 1 164 ? -26.745 -0.733 31.568 1.00 90.56 164 LYS A C 1
ATOM 1323 O O . LYS A 1 164 ? -27.209 0.398 31.653 1.00 90.56 164 LYS A O 1
ATOM 1328 N N . GLY A 1 165 ? -27.222 -1.634 30.709 1.00 87.25 165 GLY A N 1
ATOM 1329 C CA . GLY A 1 165 ? -28.317 -1.342 29.780 1.00 87.25 165 GLY A CA 1
ATOM 1330 C C . GLY A 1 165 ? -27.928 -0.383 28.648 1.00 87.25 165 GLY A C 1
ATOM 1331 O O . GLY A 1 165 ? -28.762 0.390 28.186 1.00 87.25 165 GLY A O 1
ATOM 1332 N N . LEU A 1 166 ? -26.670 -0.421 28.192 1.00 88.69 166 LEU A N 1
ATOM 1333 C CA . LEU A 1 166 ? -26.151 0.468 27.143 1.00 88.69 166 LEU A CA 1
ATOM 1334 C C . LEU A 1 166 ? -26.593 0.002 25.744 1.00 88.69 166 LEU A C 1
ATOM 1336 O O . LEU A 1 166 ? -25.807 -0.577 24.991 1.00 88.69 166 LEU A O 1
ATOM 1340 N N . SER A 1 167 ? -27.856 0.256 25.388 1.00 85.88 167 SER A N 1
ATOM 1341 C CA . SER A 1 167 ? -28.473 -0.171 24.119 1.00 85.88 167 SER A CA 1
ATOM 1342 C C . SER A 1 167 ? -27.738 0.348 22.877 1.00 85.88 167 SER A C 1
ATOM 1344 O O . SER A 1 167 ? -27.488 -0.423 21.950 1.00 85.88 167 SER A O 1
ATOM 1346 N N . ILE A 1 168 ? -27.322 1.620 22.884 1.00 86.56 168 ILE A N 1
ATOM 1347 C CA . ILE A 1 168 ? -26.613 2.271 21.768 1.00 86.56 168 ILE A CA 1
ATOM 1348 C C . ILE A 1 168 ? -25.306 1.528 21.464 1.00 86.56 168 ILE A C 1
ATOM 1350 O O . ILE A 1 168 ? -25.038 1.138 20.327 1.00 86.56 168 ILE A O 1
ATOM 1354 N N . ILE A 1 169 ? -24.505 1.267 22.500 1.00 88.75 169 ILE A N 1
ATOM 1355 C CA . ILE A 1 169 ? -23.213 0.582 22.363 1.00 88.75 169 ILE A CA 1
ATOM 1356 C C . ILE A 1 169 ? -23.421 -0.886 22.000 1.00 88.75 169 ILE A C 1
ATOM 1358 O O . ILE A 1 169 ? -22.667 -1.434 21.200 1.00 88.75 169 ILE A O 1
ATOM 1362 N N . GLN A 1 170 ? -24.472 -1.518 22.524 1.00 89.69 170 GLN A N 1
ATOM 1363 C CA . GLN A 1 170 ? -24.830 -2.880 22.149 1.00 89.69 170 GLN A CA 1
ATOM 1364 C C . GLN A 1 170 ? -25.178 -3.002 20.657 1.00 89.69 170 GLN A C 1
ATOM 1366 O O . GLN A 1 170 ? -24.742 -3.967 20.030 1.00 89.69 170 GLN A O 1
ATOM 1371 N N . SER A 1 171 ? -25.917 -2.042 20.088 1.00 87.56 171 SER A N 1
ATOM 1372 C CA . SER A 1 171 ? -26.201 -1.996 18.644 1.00 87.56 171 SER A CA 1
ATOM 1373 C C . SER A 1 171 ? -24.916 -1.797 17.839 1.00 87.56 171 SER A C 1
ATOM 1375 O O . SER A 1 171 ? -24.651 -2.566 16.921 1.00 87.56 171 SER A O 1
ATOM 1377 N N . ILE A 1 172 ? -24.048 -0.861 18.239 1.00 87.25 172 ILE A N 1
ATOM 1378 C CA . ILE A 1 172 ? -22.759 -0.628 17.563 1.00 87.25 172 ILE A CA 1
ATOM 1379 C C . ILE A 1 172 ? -21.896 -1.897 17.552 1.00 87.25 172 ILE A C 1
ATOM 1381 O O . ILE A 1 172 ? -21.413 -2.322 16.506 1.00 87.25 172 ILE A O 1
ATOM 1385 N N . VAL A 1 173 ? -21.728 -2.539 18.707 1.00 87.69 173 VAL A N 1
ATOM 1386 C CA . VAL A 1 173 ? -20.895 -3.742 18.842 1.00 87.69 173 VAL A CA 1
ATOM 1387 C C . VAL A 1 173 ? -21.449 -4.922 18.042 1.00 87.69 173 VAL A C 1
ATOM 1389 O O . VAL A 1 173 ? -20.674 -5.758 17.589 1.00 87.69 173 VAL A O 1
ATOM 1392 N N . LYS A 1 174 ? -22.773 -5.014 17.884 1.00 85.56 174 LYS A N 1
ATOM 1393 C CA . LYS A 1 174 ? -23.426 -6.121 17.181 1.00 85.56 174 LYS A CA 1
ATOM 1394 C C . LYS A 1 174 ? -23.482 -5.910 15.669 1.00 85.56 174 LYS A C 1
ATOM 1396 O O . LYS A 1 174 ? -23.237 -6.857 14.928 1.00 85.56 174 LYS A O 1
ATOM 1401 N N . ASP A 1 175 ? -23.841 -4.706 15.238 1.00 80.56 175 ASP A N 1
ATOM 1402 C CA . ASP A 1 175 ? -24.211 -4.441 13.848 1.00 80.56 175 ASP A CA 1
ATOM 1403 C C . ASP A 1 175 ? -23.066 -3.805 13.051 1.00 80.56 175 ASP A C 1
ATOM 1405 O O . ASP A 1 175 ? -23.076 -3.890 11.830 1.00 80.56 175 ASP A O 1
ATOM 1409 N N . GLN A 1 176 ? -22.095 -3.165 13.718 1.00 83.06 176 GLN A N 1
ATOM 1410 C CA . GLN A 1 176 ? -21.112 -2.284 13.066 1.00 83.06 176 GLN A CA 1
ATOM 1411 C C . GLN A 1 176 ? -19.659 -2.712 13.282 1.00 83.06 176 GLN A C 1
ATOM 1413 O O . GLN A 1 176 ? -18.778 -2.303 12.529 1.00 83.06 176 GLN A O 1
ATOM 1418 N N . LEU A 1 177 ? -19.398 -3.539 14.298 1.00 86.81 177 LEU A N 1
ATOM 1419 C CA . LEU A 1 177 ? -18.067 -4.050 14.609 1.00 86.81 177 LEU A CA 1
ATOM 1420 C C . LEU A 1 177 ? -17.994 -5.550 14.395 1.00 86.81 177 LEU A C 1
ATOM 1422 O O . LEU A 1 177 ? -18.866 -6.305 14.820 1.00 86.81 177 LEU A O 1
ATOM 1426 N N . GLN A 1 178 ? -16.878 -5.995 13.830 1.00 89.38 178 GLN A N 1
ATOM 1427 C CA . GLN A 1 178 ? -16.605 -7.410 13.699 1.00 89.38 178 GLN A CA 1
ATOM 1428 C C . GLN A 1 178 ? -15.569 -7.863 14.723 1.00 89.38 178 GLN A C 1
ATOM 1430 O O . GLN A 1 178 ? -14.359 -7.735 14.531 1.00 89.38 178 GLN A O 1
ATOM 1435 N N . ILE A 1 179 ? -16.055 -8.426 15.825 1.00 91.38 179 ILE A N 1
ATOM 1436 C CA . ILE A 1 179 ? -15.196 -8.911 16.904 1.00 91.38 179 ILE A CA 1
ATOM 1437 C C . ILE A 1 179 ? -14.880 -10.394 16.687 1.00 91.38 179 ILE A C 1
ATOM 1439 O O . ILE A 1 179 ? -15.755 -11.252 16.793 1.00 91.38 179 ILE A O 1
ATOM 1443 N N . GLU A 1 180 ? -13.615 -10.705 16.408 1.00 91.44 180 GLU A N 1
ATOM 1444 C CA . GLU A 1 180 ? -13.108 -12.076 16.350 1.00 91.44 180 GLU A CA 1
ATOM 1445 C C . GLU A 1 180 ? -12.700 -12.528 17.758 1.00 91.44 180 GLU A C 1
ATOM 1447 O O . GLU A 1 180 ? -11.714 -12.056 18.330 1.00 91.44 180 GLU A O 1
ATOM 1452 N N . VAL A 1 181 ? -13.457 -13.461 18.332 1.00 92.50 181 VAL A N 1
ATOM 1453 C CA . VAL A 1 181 ? -13.142 -14.010 19.652 1.00 92.50 181 VAL A CA 1
ATOM 1454 C C . VAL A 1 181 ? -12.043 -15.059 19.521 1.00 92.50 181 VAL A C 1
ATOM 1456 O O . VAL A 1 181 ? -12.201 -16.060 18.823 1.00 92.50 181 VAL A O 1
ATOM 1459 N N . VAL A 1 182 ? -10.922 -14.828 20.201 1.00 90.75 182 VAL A N 1
ATOM 1460 C CA . VAL A 1 182 ? -9.774 -15.735 20.213 1.00 90.75 182 VAL A CA 1
ATOM 1461 C C . VAL A 1 182 ? -9.715 -16.478 21.541 1.00 90.75 182 VAL A C 1
ATOM 1463 O O . VAL A 1 182 ? -9.676 -15.872 22.612 1.00 90.75 182 VAL A O 1
ATOM 1466 N N . ASP A 1 183 ? -9.655 -17.804 21.464 1.00 90.56 183 ASP A N 1
ATOM 1467 C CA . ASP A 1 183 ? -9.401 -18.642 22.630 1.00 90.56 183 ASP A CA 1
ATOM 1468 C C . ASP A 1 183 ? -7.924 -18.557 23.023 1.00 90.56 183 ASP A C 1
ATOM 1470 O O . ASP A 1 183 ? -7.029 -18.897 22.245 1.00 90.56 183 ASP A O 1
ATOM 1474 N N . GLY A 1 184 ? -7.673 -18.069 24.234 1.00 90.19 184 GLY A N 1
ATOM 1475 C CA . GLY A 1 184 ? -6.332 -17.888 24.772 1.00 90.19 184 GLY A CA 1
ATOM 1476 C C . GLY A 1 184 ? -6.271 -16.786 25.830 1.00 90.19 184 GLY A C 1
ATOM 1477 O O . GLY A 1 184 ? -7.280 -16.124 26.096 1.00 90.19 184 GLY A O 1
ATOM 1478 N N . PRO A 1 185 ? -5.095 -16.594 26.450 1.00 91.38 185 PRO A N 1
ATOM 1479 C CA . PRO A 1 185 ? -4.860 -15.456 27.328 1.00 91.38 185 PRO A CA 1
ATOM 1480 C C . PRO A 1 185 ? -4.897 -14.133 26.537 1.00 91.38 185 PRO A C 1
ATOM 1482 O O . PRO A 1 185 ? -4.625 -14.140 25.329 1.00 91.38 185 PRO A O 1
ATOM 1485 N N . PRO A 1 186 ? -5.198 -12.997 27.196 1.00 93.12 186 PRO A N 1
ATOM 1486 C CA . PRO A 1 186 ? -5.092 -11.680 26.577 1.00 93.12 186 PRO A CA 1
ATOM 1487 C C . PRO A 1 186 ? -3.685 -11.426 26.021 1.00 93.12 186 PRO A C 1
ATOM 1489 O O . PRO A 1 186 ? -2.677 -11.830 26.606 1.00 93.12 186 PRO A O 1
ATOM 1492 N N . ARG A 1 187 ? -3.603 -10.759 24.868 1.00 92.62 187 ARG A N 1
ATOM 1493 C CA . ARG A 1 187 ? -2.321 -10.450 24.217 1.00 92.62 187 ARG A CA 1
ATOM 1494 C C . ARG A 1 187 ? -1.548 -9.360 24.949 1.00 92.62 187 ARG A C 1
ATOM 1496 O O . ARG A 1 187 ? -2.116 -8.444 25.537 1.00 92.62 187 ARG A O 1
ATOM 1503 N N . THR A 1 188 ? -0.224 -9.407 24.820 1.00 92.88 188 THR A N 1
ATOM 1504 C CA . THR A 1 188 ? 0.656 -8.380 25.392 1.00 92.88 188 THR A CA 1
ATOM 1505 C C . THR A 1 188 ? 0.582 -7.068 24.606 1.00 92.88 188 THR A C 1
ATOM 1507 O O . THR A 1 188 ? 0.263 -7.049 23.413 1.00 92.88 188 THR A O 1
ATOM 1510 N N . ARG A 1 189 ? 0.966 -5.952 25.245 1.00 90.88 189 ARG A N 1
ATOM 1511 C CA . ARG A 1 189 ? 1.020 -4.621 24.608 1.00 90.88 189 ARG A CA 1
ATOM 1512 C C . ARG A 1 189 ? 1.803 -4.627 23.292 1.00 90.88 189 ARG A C 1
ATOM 1514 O O . ARG A 1 189 ? 1.355 -4.029 22.319 1.00 90.88 189 ARG A O 1
ATOM 1521 N N . LEU A 1 190 ? 2.943 -5.323 23.243 1.00 91.69 190 LEU A N 1
ATOM 1522 C CA . LEU A 1 190 ? 3.784 -5.397 22.044 1.00 91.69 190 LEU A CA 1
ATOM 1523 C C . LEU A 1 190 ? 3.080 -6.134 20.896 1.00 91.69 190 LEU A C 1
ATOM 1525 O O . LEU A 1 190 ? 3.120 -5.678 19.758 1.00 91.69 190 LEU A O 1
ATOM 1529 N N . GLN A 1 191 ? 2.400 -7.245 21.192 1.00 92.12 191 GLN A N 1
ATOM 1530 C CA . GLN A 1 191 ? 1.655 -8.012 20.188 1.00 92.12 191 GLN A CA 1
ATOM 1531 C C . GLN A 1 191 ? 0.481 -7.211 19.615 1.00 92.12 191 GLN A C 1
ATOM 1533 O O . GLN A 1 191 ? 0.234 -7.252 18.410 1.00 92.12 191 GLN A O 1
ATOM 1538 N N . LEU A 1 192 ? -0.230 -6.468 20.468 1.00 90.62 192 LEU A N 1
ATOM 1539 C CA . LEU A 1 192 ? -1.317 -5.583 20.045 1.00 90.62 192 LEU A CA 1
ATOM 1540 C C . LEU A 1 192 ? -0.792 -4.431 19.194 1.00 90.62 192 LEU A C 1
ATOM 1542 O O . LEU A 1 192 ? -1.312 -4.183 18.107 1.00 90.62 192 LEU A O 1
ATOM 1546 N N . TYR A 1 193 ? 0.278 -3.776 19.650 1.00 89.75 193 TYR A N 1
ATOM 1547 C CA . TYR A 1 193 ? 0.903 -2.694 18.903 1.00 89.75 193 TYR A CA 1
ATOM 1548 C C . TYR A 1 193 ? 1.426 -3.176 17.548 1.00 89.75 193 TYR A C 1
ATOM 1550 O O . TYR A 1 193 ? 1.279 -2.461 16.571 1.00 89.75 193 TYR A O 1
ATOM 1558 N N . ALA A 1 194 ? 1.958 -4.393 17.432 1.00 90.50 194 ALA A N 1
ATOM 1559 C CA . ALA A 1 194 ? 2.425 -4.922 16.151 1.00 90.50 194 ALA A CA 1
ATOM 1560 C C . ALA A 1 194 ? 1.293 -5.219 15.145 1.00 90.50 194 ALA A C 1
ATOM 1562 O O . ALA A 1 194 ? 1.534 -5.149 13.946 1.00 90.50 194 ALA A O 1
ATOM 1563 N N . ARG A 1 195 ? 0.073 -5.551 15.601 1.00 89.75 195 ARG A N 1
ATOM 1564 C CA . ARG A 1 195 ? -1.045 -5.950 14.716 1.00 89.75 195 ARG A CA 1
ATOM 1565 C C . ARG A 1 195 ? -2.034 -4.836 14.376 1.00 89.75 195 ARG A C 1
ATOM 1567 O O . ARG A 1 195 ? -2.635 -4.884 13.300 1.00 89.75 195 ARG A O 1
ATOM 1574 N N . ARG A 1 196 ? -2.249 -3.887 15.291 1.00 89.38 196 ARG A N 1
ATOM 1575 C CA . ARG A 1 196 ? -3.215 -2.782 15.135 1.00 89.38 196 ARG A CA 1
ATOM 1576 C C . ARG A 1 196 ? -2.664 -1.684 14.232 1.00 89.38 196 ARG A C 1
ATOM 1578 O O . ARG A 1 196 ? -1.454 -1.590 14.062 1.00 89.38 196 ARG A O 1
ATOM 1585 N N . GLY A 1 197 ? -3.529 -0.827 13.698 1.00 84.94 197 GLY A N 1
ATOM 1586 C CA . GLY A 1 197 ? -3.115 0.401 13.009 1.00 84.94 197 GLY A CA 1
ATOM 1587 C C . GLY A 1 197 ? -3.730 0.623 11.637 1.00 84.94 197 GLY A C 1
ATOM 1588 O O . GLY A 1 197 ? -3.752 1.768 11.195 1.00 84.94 197 GLY A O 1
ATOM 1589 N N . ALA A 1 198 ? -4.260 -0.422 10.992 1.00 90.25 198 ALA A N 1
ATOM 1590 C CA . ALA A 1 198 ? -4.981 -0.246 9.737 1.00 90.25 198 ALA A CA 1
ATOM 1591 C C . ALA A 1 198 ? -6.308 0.480 9.962 1.00 90.25 198 ALA A C 1
ATOM 1593 O O . ALA A 1 198 ? -6.910 0.373 11.032 1.00 90.25 198 ALA A O 1
ATOM 1594 N N . ILE A 1 199 ? -6.771 1.201 8.940 1.00 88.44 199 ILE A N 1
ATOM 1595 C CA . ILE A 1 199 ? -7.996 2.014 9.037 1.00 88.44 199 ILE A CA 1
ATOM 1596 C C . ILE A 1 199 ? -9.226 1.125 9.302 1.00 88.44 199 ILE A C 1
ATOM 1598 O O . ILE A 1 199 ? -10.157 1.530 9.988 1.00 88.44 199 ILE A O 1
ATOM 1602 N N . PHE A 1 200 ? -9.193 -0.122 8.824 1.00 89.19 200 PHE A N 1
ATOM 1603 C CA . PHE A 1 200 ? -10.218 -1.149 9.043 1.00 89.19 200 PHE A CA 1
ATOM 1604 C C . PHE A 1 200 ? -9.906 -2.095 10.226 1.00 89.19 200 PHE A C 1
ATOM 1606 O O . PHE A 1 200 ? -10.519 -3.152 10.365 1.00 89.19 200 PHE A O 1
ATOM 1613 N N . GLY A 1 201 ? -8.939 -1.753 11.081 1.00 90.44 201 GLY A N 1
ATOM 1614 C CA . GLY A 1 201 ? -8.584 -2.545 12.259 1.00 90.44 201 GLY A CA 1
ATOM 1615 C C . GLY A 1 201 ? -7.546 -3.640 11.987 1.00 90.44 201 GLY A C 1
ATOM 1616 O O . GLY A 1 201 ? -6.483 -3.396 11.418 1.00 90.44 201 GLY A O 1
ATOM 1617 N N . GLU A 1 202 ? -7.788 -4.846 12.489 1.00 91.69 202 GLU A N 1
ATOM 1618 C CA . GLU A 1 202 ? -6.896 -5.995 12.335 1.00 91.69 202 GLU A CA 1
ATOM 1619 C C . GLU A 1 202 ? -7.252 -6.821 11.087 1.00 91.69 202 GLU A C 1
ATOM 1621 O O . GLU A 1 202 ? -8.344 -6.738 10.531 1.00 91.69 202 GLU A O 1
ATOM 1626 N N . SER A 1 203 ? -6.314 -7.646 10.626 1.00 90.62 203 SER A N 1
ATOM 1627 C CA . SER A 1 203 ? -6.622 -8.708 9.667 1.00 90.62 203 SER A CA 1
ATOM 1628 C C . SER A 1 203 ? -7.333 -9.864 10.365 1.00 90.62 203 SER A C 1
ATOM 1630 O O . SER A 1 203 ? -6.871 -10.356 11.402 1.00 90.62 203 SER A O 1
ATOM 1632 N N . ARG A 1 204 ? -8.422 -10.335 9.753 1.00 88.12 204 ARG A N 1
ATOM 1633 C CA . ARG A 1 204 ? -9.110 -11.553 10.180 1.00 88.12 204 ARG A CA 1
ATOM 1634 C C . ARG A 1 204 ? -8.197 -12.771 10.035 1.00 88.12 204 ARG A C 1
ATOM 1636 O O . ARG A 1 204 ? -7.353 -12.837 9.132 1.00 88.12 204 ARG A O 1
ATOM 1643 N N . ARG A 1 205 ? -8.369 -13.768 10.904 1.00 85.25 205 ARG A N 1
ATOM 1644 C CA . ARG A 1 205 ? -7.562 -14.997 10.841 1.00 85.25 205 ARG A CA 1
ATOM 1645 C C . ARG A 1 205 ? -7.822 -15.803 9.568 1.00 85.25 205 ARG A C 1
ATOM 1647 O O . ARG A 1 205 ? -6.868 -16.329 8.998 1.00 85.25 205 ARG A O 1
ATOM 1654 N N . ASP A 1 206 ? -9.071 -15.873 9.108 1.00 86.56 206 ASP A N 1
ATOM 1655 C CA . ASP A 1 206 ? -9.498 -16.588 7.894 1.00 86.56 206 ASP A CA 1
ATOM 1656 C C . ASP A 1 206 ? -8.803 -16.063 6.626 1.00 86.56 206 ASP A C 1
ATOM 1658 O O . ASP A 1 206 ? -8.336 -16.866 5.811 1.00 86.56 206 ASP A O 1
ATOM 1662 N N . ALA A 1 207 ? -8.619 -14.744 6.525 1.00 86.38 207 ALA A N 1
ATOM 1663 C CA . ALA A 1 207 ? -7.931 -14.071 5.424 1.00 86.38 207 ALA A CA 1
ATOM 1664 C C . ALA A 1 207 ? -6.493 -14.574 5.218 1.00 86.38 207 ALA A C 1
ATOM 1666 O O . ALA A 1 207 ? -5.965 -14.502 4.113 1.00 86.38 207 ALA A O 1
ATOM 1667 N N . ASN A 1 208 ? -5.873 -15.136 6.262 1.00 89.31 208 ASN A N 1
ATOM 1668 C CA . ASN A 1 208 ? -4.496 -15.619 6.241 1.00 89.31 208 ASN A CA 1
ATOM 1669 C C . ASN A 1 208 ? -4.360 -17.153 6.278 1.00 89.31 208 ASN A C 1
ATOM 1671 O O . ASN A 1 208 ? -3.269 -17.674 6.513 1.00 89.31 208 ASN A O 1
ATOM 1675 N N . THR A 1 209 ? -5.442 -17.899 6.027 1.00 87.75 209 THR A N 1
ATOM 1676 C CA . THR A 1 209 ? -5.426 -19.377 6.080 1.00 87.75 209 THR A CA 1
ATOM 1677 C C . THR A 1 209 ? -5.102 -20.066 4.756 1.00 87.75 209 THR A C 1
ATOM 1679 O O . THR A 1 209 ? -4.657 -21.216 4.761 1.00 87.75 209 THR A O 1
ATOM 1682 N N . SER A 1 210 ? -5.314 -19.393 3.620 1.00 86.06 210 SER A N 1
ATOM 1683 C CA . SER A 1 210 ? -5.142 -19.983 2.283 1.00 86.06 210 SER A CA 1
ATOM 1684 C C . SER A 1 210 ? -3.706 -20.485 2.056 1.00 86.06 210 SER A C 1
ATOM 1686 O O . SER A 1 210 ? -2.758 -19.915 2.585 1.00 86.06 210 SER A O 1
ATOM 1688 N N . ALA A 1 211 ? -3.490 -21.563 1.301 1.00 84.00 211 ALA A N 1
ATOM 1689 C CA . ALA A 1 211 ? -2.127 -22.030 1.030 1.00 84.00 211 ALA A CA 1
ATOM 1690 C C . ALA A 1 211 ? -1.425 -21.100 0.020 1.00 84.00 211 ALA A C 1
ATOM 1692 O O . ALA A 1 211 ? -1.965 -20.840 -1.054 1.00 84.00 211 ALA A O 1
ATOM 1693 N N . VAL A 1 212 ? -0.219 -20.633 0.356 1.00 87.56 212 VAL A N 1
ATOM 1694 C CA . VAL A 1 212 ? 0.624 -19.788 -0.506 1.00 87.56 212 VAL A CA 1
ATOM 1695 C C . VAL A 1 212 ? 1.910 -20.548 -0.822 1.00 87.56 212 VAL A C 1
ATOM 1697 O O . VAL A 1 212 ? 2.542 -21.104 0.077 1.00 87.56 212 VAL A O 1
ATOM 1700 N N . LEU A 1 213 ? 2.263 -20.611 -2.105 1.00 88.44 213 LEU A N 1
ATOM 1701 C CA . LEU A 1 213 ? 3.435 -21.315 -2.624 1.00 88.44 213 LEU A CA 1
ATOM 1702 C C . LEU A 1 213 ? 4.609 -20.334 -2.714 1.00 88.44 213 LEU A C 1
ATOM 1704 O O . LEU A 1 213 ? 4.866 -19.757 -3.768 1.00 88.44 213 LEU A O 1
ATOM 1708 N N . CYS A 1 214 ? 5.292 -20.100 -1.595 1.00 85.19 214 CYS A N 1
ATOM 1709 C CA . CYS A 1 214 ? 6.382 -19.118 -1.535 1.00 85.19 214 CYS A CA 1
ATOM 1710 C C . CYS A 1 214 ? 7.732 -19.659 -2.035 1.00 85.19 214 CYS A C 1
ATOM 1712 O O . CYS A 1 214 ? 8.717 -18.931 -2.007 1.00 85.19 214 CYS A O 1
ATOM 1714 N N . GLY A 1 215 ? 7.823 -20.925 -2.458 1.00 86.19 215 GLY A N 1
ATOM 1715 C CA . GLY A 1 215 ? 9.074 -21.458 -2.998 1.00 86.19 215 GLY A CA 1
ATOM 1716 C C . GLY A 1 215 ? 9.491 -20.730 -4.281 1.00 86.19 215 GLY A C 1
ATOM 1717 O O . GLY A 1 215 ? 8.641 -20.345 -5.095 1.00 86.19 215 GLY A O 1
ATOM 1718 N N . LEU A 1 216 ? 10.800 -20.543 -4.448 1.00 86.38 216 LEU A N 1
ATOM 1719 C CA . LEU A 1 216 ? 11.390 -19.975 -5.658 1.00 86.38 216 LEU A CA 1
ATOM 1720 C C . LEU A 1 216 ? 11.239 -20.948 -6.833 1.00 86.38 216 LEU A C 1
ATOM 1722 O O . LEU A 1 216 ? 11.215 -22.170 -6.650 1.00 86.38 216 LEU A O 1
ATOM 1726 N N . LEU A 1 217 ? 11.127 -20.400 -8.042 1.00 84.56 217 LEU A N 1
ATOM 1727 C CA . LEU A 1 217 ? 11.251 -21.200 -9.259 1.00 84.56 217 LEU A CA 1
ATOM 1728 C C . LEU A 1 217 ? 12.714 -21.621 -9.426 1.00 84.56 217 LEU A C 1
ATOM 1730 O O . LEU A 1 217 ? 13.618 -20.960 -8.917 1.00 84.56 217 LEU A O 1
ATOM 1734 N N . LYS A 1 218 ? 12.94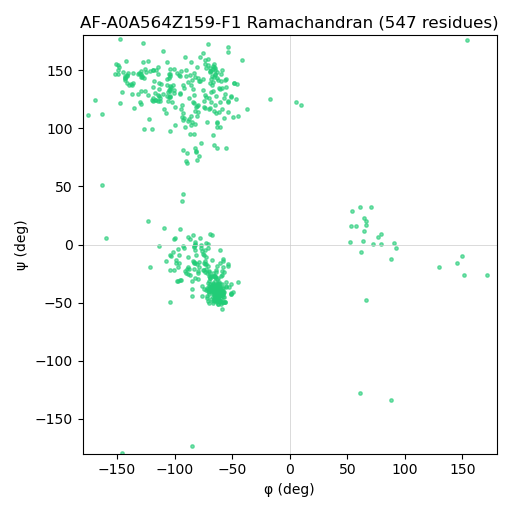8 -22.735 -10.125 1.00 77.44 218 LYS A N 1
ATOM 1735 C CA . LYS A 1 218 ? 14.313 -23.123 -10.498 1.00 77.44 218 LYS A CA 1
ATOM 1736 C C . LYS A 1 218 ? 14.916 -22.021 -11.365 1.00 77.44 218 LYS A C 1
ATOM 1738 O O . LYS A 1 218 ? 14.238 -21.538 -12.268 1.00 77.44 218 LYS A O 1
ATOM 1743 N N . ASP A 1 219 ? 16.151 -21.624 -11.067 1.00 71.19 219 ASP A N 1
ATOM 1744 C CA . ASP A 1 219 ? 16.828 -20.578 -11.828 1.00 71.19 219 ASP A CA 1
ATOM 1745 C C . ASP A 1 219 ? 17.264 -21.133 -13.196 1.00 71.19 219 ASP A C 1
ATOM 1747 O O . ASP A 1 219 ? 18.097 -22.045 -13.230 1.00 71.19 219 ASP A O 1
ATOM 1751 N N . PRO A 1 220 ? 16.746 -20.600 -14.317 1.00 69.06 220 PRO A N 1
ATOM 1752 C CA . PRO A 1 220 ? 17.155 -21.027 -15.654 1.00 69.06 220 PRO A CA 1
ATOM 1753 C C . PRO A 1 220 ? 18.638 -20.734 -15.948 1.00 69.06 220 PRO A C 1
ATOM 1755 O O . PRO A 1 220 ? 19.232 -21.350 -16.833 1.00 69.06 220 PRO A O 1
ATOM 1758 N N . ALA A 1 221 ? 19.283 -19.832 -15.199 1.00 65.06 221 ALA A N 1
ATOM 1759 C CA . ALA A 1 221 ? 20.714 -19.576 -15.336 1.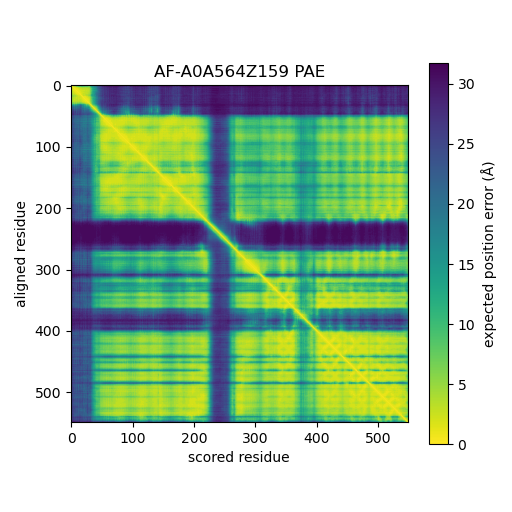00 65.06 221 ALA A CA 1
ATOM 1760 C C . ALA A 1 221 ? 21.591 -20.706 -14.759 1.00 65.06 221 ALA A C 1
ATOM 1762 O O . ALA A 1 221 ? 22.728 -20.855 -15.205 1.00 65.06 221 ALA A O 1
ATOM 1763 N N . ALA A 1 222 ? 21.075 -21.504 -13.814 1.00 61.00 222 ALA A N 1
ATOM 1764 C CA . ALA A 1 222 ? 21.832 -22.530 -13.088 1.00 61.00 222 ALA A CA 1
ATOM 1765 C C . ALA A 1 222 ? 21.855 -23.913 -13.774 1.00 61.00 222 ALA A C 1
ATOM 1767 O O . ALA A 1 222 ? 22.622 -24.781 -13.363 1.00 61.00 222 ALA A O 1
ATOM 1768 N N . GLU A 1 223 ? 21.039 -24.143 -14.809 1.00 53.78 223 GLU A N 1
ATOM 1769 C CA . GLU A 1 223 ? 20.868 -25.470 -15.431 1.00 53.78 223 GLU A CA 1
ATOM 1770 C C . GLU A 1 223 ? 22.054 -25.943 -16.298 1.00 53.78 223 GLU A C 1
ATOM 1772 O O . GLU A 1 223 ? 22.051 -27.086 -16.742 1.00 53.78 223 GLU A O 1
ATOM 1777 N N . LEU A 1 224 ? 23.088 -25.120 -16.504 1.00 50.12 224 LEU A N 1
ATOM 1778 C CA . LEU A 1 224 ? 24.256 -25.469 -17.334 1.00 50.12 224 LEU A CA 1
ATOM 1779 C C . LEU A 1 224 ? 25.579 -25.597 -16.563 1.00 50.12 224 LEU A C 1
ATOM 1781 O O . LEU A 1 224 ? 26.584 -25.972 -17.158 1.00 50.12 224 LEU A O 1
ATOM 1785 N N . ASP A 1 225 ? 25.588 -25.360 -15.248 1.00 40.38 225 ASP A N 1
ATOM 1786 C CA . ASP A 1 225 ? 26.777 -25.547 -14.400 1.00 40.38 225 ASP A CA 1
ATOM 1787 C C . ASP A 1 225 ? 26.798 -26.949 -13.742 1.00 40.38 225 ASP A C 1
ATOM 1789 O O . ASP A 1 225 ? 27.209 -27.112 -12.590 1.00 40.38 225 ASP A O 1
ATOM 1793 N N . THR A 1 226 ? 26.364 -27.998 -14.452 1.00 32.38 226 THR A N 1
ATOM 1794 C CA . THR A 1 226 ? 26.853 -29.352 -14.153 1.00 32.38 226 THR A CA 1
ATOM 1795 C C . THR A 1 226 ? 28.135 -29.566 -14.950 1.00 32.38 226 THR A C 1
ATOM 1797 O O . THR A 1 226 ? 28.048 -29.717 -16.168 1.00 32.38 226 THR A O 1
ATOM 1800 N N . PRO A 1 227 ? 29.328 -29.596 -14.326 1.00 35.91 227 PRO A N 1
ATOM 1801 C CA . PRO A 1 227 ? 30.475 -30.163 -15.004 1.00 35.91 227 PRO A CA 1
ATOM 1802 C C . PRO A 1 227 ? 30.167 -31.645 -15.210 1.00 35.91 227 PRO A C 1
ATOM 1804 O O . PRO A 1 227 ? 30.039 -32.401 -14.243 1.00 35.91 227 PRO A O 1
ATOM 1807 N N . ASP A 1 228 ? 30.009 -32.043 -16.469 1.00 29.53 228 ASP A N 1
ATOM 1808 C CA . ASP A 1 228 ? 30.138 -33.434 -16.870 1.00 29.53 228 ASP A CA 1
ATOM 1809 C C . ASP A 1 228 ? 31.443 -33.964 -16.270 1.00 29.53 228 ASP A C 1
ATOM 1811 O O . ASP A 1 228 ? 32.547 -33.565 -16.638 1.00 29.53 228 ASP A O 1
ATOM 1815 N N . THR A 1 229 ? 31.327 -34.847 -15.284 1.00 38.28 229 THR A N 1
ATOM 1816 C CA . THR A 1 229 ? 32.451 -35.647 -14.818 1.00 38.28 229 THR A CA 1
ATOM 1817 C C . THR A 1 229 ? 32.890 -36.539 -15.969 1.00 38.28 229 THR A C 1
ATOM 1819 O O . THR A 1 229 ? 32.246 -37.556 -16.217 1.00 38.28 229 THR A O 1
ATOM 1822 N N . ASN A 1 230 ? 33.960 -36.161 -16.665 1.00 32.69 230 ASN A N 1
ATOM 1823 C CA . ASN A 1 230 ? 34.813 -37.085 -17.412 1.00 32.69 230 ASN A CA 1
ATOM 1824 C C . ASN A 1 230 ? 36.175 -36.461 -17.764 1.00 32.69 230 ASN A C 1
ATOM 1826 O O . ASN A 1 230 ? 36.638 -36.554 -18.896 1.00 32.69 230 ASN A O 1
ATOM 1830 N N . ASP A 1 231 ? 36.865 -35.897 -16.770 1.00 27.48 231 ASP A N 1
ATOM 1831 C CA . ASP A 1 231 ? 38.327 -35.837 -16.830 1.00 27.48 231 ASP A CA 1
ATOM 1832 C C . ASP A 1 231 ? 38.887 -37.138 -16.250 1.00 27.48 231 ASP A C 1
ATOM 1834 O O . ASP A 1 231 ? 39.016 -37.332 -15.038 1.00 27.48 231 ASP A O 1
ATOM 1838 N N . GLY A 1 232 ? 39.172 -38.070 -17.159 1.00 28.39 232 GLY A N 1
ATOM 1839 C CA . GLY A 1 232 ? 39.924 -39.282 -16.881 1.00 28.39 232 GLY A CA 1
ATOM 1840 C C . GLY A 1 232 ? 41.368 -38.938 -16.534 1.00 28.39 232 GLY A C 1
ATOM 1841 O O . GLY A 1 232 ? 42.221 -38.834 -17.412 1.00 28.39 232 GLY A O 1
ATOM 1842 N N . VAL A 1 233 ? 41.660 -38.814 -15.242 1.00 28.78 233 VAL A N 1
ATOM 1843 C CA . VAL A 1 233 ? 43.037 -38.879 -14.750 1.00 28.78 233 VAL A CA 1
ATOM 1844 C C . VAL A 1 233 ? 43.401 -40.353 -14.585 1.00 28.78 233 VAL A C 1
ATOM 1846 O O . VAL A 1 233 ? 43.114 -40.982 -13.568 1.00 28.78 233 VAL A O 1
ATOM 1849 N N . ASN A 1 234 ? 44.037 -40.905 -15.618 1.00 25.03 234 ASN A N 1
ATOM 1850 C CA . ASN A 1 234 ? 44.808 -42.138 -15.520 1.00 25.03 234 ASN A CA 1
ATOM 1851 C C . ASN A 1 234 ? 45.991 -41.908 -14.569 1.00 25.03 234 ASN A C 1
ATOM 1853 O O . ASN A 1 234 ? 46.995 -41.309 -14.951 1.00 25.03 234 ASN A O 1
ATOM 1857 N N . ALA A 1 235 ? 45.888 -42.429 -13.351 1.00 27.48 235 ALA A N 1
ATOM 1858 C CA . ALA A 1 235 ? 47.038 -42.757 -12.524 1.00 27.48 235 ALA A CA 1
ATOM 1859 C C . ALA A 1 235 ? 46.986 -44.260 -12.239 1.00 27.48 235 ALA A C 1
ATOM 1861 O O . ALA A 1 235 ? 46.226 -44.744 -11.405 1.00 27.48 235 ALA A O 1
ATOM 1862 N N . THR A 1 236 ? 47.779 -45.000 -13.006 1.00 25.75 236 THR A N 1
ATOM 1863 C CA . THR A 1 236 ? 48.141 -46.393 -12.755 1.00 25.75 236 THR A CA 1
ATOM 1864 C C . THR A 1 236 ? 48.797 -46.530 -11.382 1.00 25.75 236 THR A C 1
ATOM 1866 O O . THR A 1 236 ? 49.803 -45.861 -11.147 1.00 25.75 236 THR A O 1
ATOM 1869 N N . GLN A 1 237 ? 48.287 -47.421 -10.529 1.00 29.39 237 GLN A N 1
ATOM 1870 C CA . GLN A 1 237 ? 49.079 -48.477 -9.879 1.00 29.39 237 GLN A CA 1
ATOM 1871 C C . GLN A 1 237 ? 48.188 -49.416 -9.048 1.00 29.39 237 GLN A C 1
ATOM 1873 O O . GLN A 1 237 ? 47.605 -49.032 -8.037 1.00 29.39 237 GLN A O 1
ATOM 1878 N N . ASP A 1 238 ? 48.094 -50.640 -9.560 1.00 24.22 238 ASP A N 1
ATOM 1879 C CA . ASP A 1 238 ? 47.933 -51.947 -8.919 1.00 24.22 238 ASP A CA 1
ATOM 1880 C C . ASP A 1 238 ? 47.727 -52.003 -7.395 1.00 24.22 238 ASP A C 1
ATOM 1882 O O . ASP A 1 238 ? 48.612 -51.669 -6.605 1.00 24.22 238 ASP A O 1
ATOM 1886 N N . ASN A 1 239 ? 46.608 -52.606 -6.983 1.00 27.48 239 ASN A N 1
ATOM 1887 C CA . ASN A 1 239 ? 46.663 -53.888 -6.274 1.00 27.48 239 ASN A CA 1
ATOM 1888 C C . ASN A 1 239 ? 45.269 -54.511 -6.132 1.00 27.48 239 ASN A C 1
ATOM 1890 O O . ASN A 1 239 ? 44.345 -53.918 -5.572 1.00 27.48 239 ASN A O 1
ATOM 1894 N N . ASP A 1 240 ? 45.171 -55.743 -6.621 1.00 25.66 240 ASP A N 1
ATOM 1895 C CA . ASP A 1 240 ? 44.033 -56.642 -6.508 1.00 25.66 240 ASP A CA 1
ATOM 1896 C C . ASP A 1 240 ? 43.703 -56.983 -5.050 1.00 25.66 240 ASP A C 1
ATOM 1898 O O . ASP A 1 240 ? 44.581 -57.383 -4.284 1.00 25.66 240 ASP A O 1
ATOM 1902 N N . GLN A 1 241 ? 42.414 -56.929 -4.698 1.00 28.44 241 GLN A N 1
ATOM 1903 C CA . GLN A 1 241 ? 41.796 -57.891 -3.779 1.00 28.44 241 GLN A CA 1
ATOM 1904 C C . GLN A 1 241 ? 40.261 -57.853 -3.879 1.00 28.44 241 GLN A C 1
ATOM 1906 O O . GLN A 1 241 ? 39.597 -56.892 -3.488 1.00 28.44 241 GLN A O 1
ATOM 1911 N N . GLU A 1 242 ? 39.701 -58.948 -4.395 1.00 25.53 242 GLU A N 1
ATOM 1912 C CA . GLU A 1 242 ? 38.277 -59.281 -4.381 1.00 25.53 242 GLU A CA 1
ATOM 1913 C C . GLU A 1 242 ? 37.736 -59.405 -2.947 1.00 25.53 242 GLU A C 1
ATOM 1915 O O . GLU A 1 242 ? 38.161 -60.297 -2.218 1.00 25.53 242 GLU A O 1
ATOM 1920 N N . VAL A 1 243 ? 36.707 -58.627 -2.570 1.00 29.56 243 VAL A N 1
ATOM 1921 C CA . VAL A 1 243 ? 35.701 -59.066 -1.579 1.00 29.56 243 VAL A CA 1
ATOM 1922 C C . VAL A 1 243 ? 34.316 -58.466 -1.887 1.00 29.56 243 VAL A C 1
ATOM 1924 O O . VAL A 1 243 ? 34.106 -57.258 -1.892 1.00 29.56 243 VAL A O 1
ATOM 1927 N N . THR A 1 244 ? 33.355 -59.370 -2.083 1.00 24.95 244 THR A N 1
ATOM 1928 C CA . THR A 1 244 ? 31.888 -59.217 -2.232 1.00 24.95 244 THR A CA 1
ATOM 1929 C C . THR A 1 244 ? 31.158 -58.214 -1.297 1.00 24.95 244 THR A C 1
ATOM 1931 O O . THR A 1 244 ? 31.621 -57.927 -0.189 1.00 24.95 244 THR A O 1
ATOM 1934 N N . PRO A 1 245 ? 29.949 -57.724 -1.671 1.00 24.91 245 PRO A N 1
ATOM 1935 C CA . PRO A 1 245 ? 29.267 -56.627 -0.978 1.00 24.91 245 PRO A CA 1
ATOM 1936 C C . PRO A 1 245 ? 28.506 -57.085 0.281 1.00 24.91 245 PRO A C 1
ATOM 1938 O O . PRO A 1 245 ? 27.525 -57.829 0.210 1.00 24.91 245 PRO A O 1
ATOM 1941 N N . LYS A 1 246 ? 28.883 -56.569 1.460 1.00 24.58 246 LYS A N 1
ATOM 1942 C CA . LYS A 1 246 ? 28.097 -56.725 2.699 1.00 24.58 246 LYS A CA 1
ATOM 1943 C C . LYS A 1 246 ? 27.125 -55.558 2.893 1.00 24.58 246 LYS A C 1
ATOM 1945 O O . LYS A 1 246 ? 27.512 -54.458 3.277 1.00 24.58 246 LYS A O 1
ATOM 1950 N N . LYS A 1 247 ? 25.830 -55.851 2.724 1.00 33.59 247 LYS A N 1
ATOM 1951 C CA . LYS A 1 247 ? 24.696 -55.067 3.250 1.00 33.59 247 LYS A CA 1
ATOM 1952 C C . LYS A 1 247 ? 24.927 -54.717 4.729 1.00 33.59 247 LYS A C 1
ATOM 1954 O O . LYS A 1 247 ? 25.053 -55.622 5.555 1.00 33.59 247 LYS A O 1
ATOM 1959 N N . LYS A 1 248 ? 24.872 -53.430 5.096 1.00 25.84 248 LYS A N 1
ATOM 1960 C CA . LYS A 1 248 ? 24.765 -52.995 6.501 1.00 25.84 248 LYS A CA 1
ATOM 1961 C C . LYS A 1 248 ? 23.578 -52.046 6.714 1.00 25.84 248 LYS A C 1
ATOM 1963 O O . LYS A 1 248 ? 23.622 -50.866 6.404 1.00 25.84 248 LYS A O 1
ATOM 1968 N N . LYS A 1 249 ? 22.509 -52.670 7.223 1.00 23.12 249 LYS A N 1
ATOM 1969 C CA . LYS A 1 249 ? 21.408 -52.191 8.079 1.00 23.12 249 LYS A CA 1
ATOM 1970 C C . LYS A 1 249 ? 21.276 -50.677 8.324 1.00 23.12 249 LYS A C 1
ATOM 1972 O O . LYS A 1 249 ? 22.088 -50.079 9.026 1.00 23.12 249 LYS A O 1
ATOM 1977 N N . LYS A 1 250 ? 20.112 -50.149 7.917 1.00 26.56 250 LYS A N 1
ATOM 1978 C CA . LYS A 1 250 ? 19.431 -49.008 8.550 1.00 26.56 250 LYS A CA 1
ATOM 1979 C C . LYS A 1 250 ? 19.311 -49.251 10.060 1.00 26.56 250 LYS A C 1
ATOM 1981 O O . LYS A 1 250 ? 18.790 -50.285 10.479 1.00 26.56 250 LYS A O 1
ATOM 1986 N N . ARG A 1 251 ? 19.775 -48.291 10.859 1.00 23.50 251 ARG A N 1
ATOM 1987 C CA . ARG A 1 251 ? 19.396 -48.140 12.267 1.00 23.50 251 ARG A CA 1
ATOM 1988 C C . ARG A 1 251 ? 18.215 -47.176 12.306 1.00 23.50 251 ARG A C 1
ATOM 1990 O O . ARG A 1 251 ? 18.382 -45.988 12.051 1.00 23.50 251 ARG A O 1
ATOM 1997 N N . GLU A 1 252 ? 17.030 -47.711 12.567 1.00 24.80 252 GLU A N 1
ATOM 1998 C CA . GLU A 1 252 ? 15.877 -46.925 12.993 1.00 24.80 252 GLU A CA 1
ATOM 1999 C C . GLU A 1 252 ? 16.157 -46.396 14.402 1.00 24.80 252 GLU A C 1
ATOM 2001 O O . GLU A 1 252 ? 16.424 -47.174 15.319 1.00 24.80 252 GLU A O 1
ATOM 2006 N N . MET A 1 253 ? 16.117 -45.074 14.569 1.00 23.16 253 MET A N 1
ATOM 2007 C CA . MET A 1 253 ? 15.822 -44.467 15.861 1.00 23.16 253 MET A CA 1
ATOM 2008 C C . MET A 1 253 ? 14.433 -43.843 15.779 1.00 23.16 253 MET A C 1
ATOM 2010 O O . MET A 1 253 ? 14.153 -42.969 14.963 1.00 23.16 253 MET A O 1
ATOM 2014 N N . THR A 1 254 ? 13.586 -44.415 16.622 1.00 22.97 254 THR A N 1
ATOM 2015 C CA . THR A 1 254 ? 12.266 -44.017 17.097 1.00 22.97 254 THR A CA 1
ATOM 2016 C C . THR A 1 254 ? 11.880 -42.552 16.896 1.00 22.97 254 THR A C 1
ATOM 2018 O O . THR A 1 254 ? 12.520 -41.623 17.382 1.00 22.97 254 THR A O 1
ATOM 2021 N N . SER A 1 255 ? 10.739 -42.410 16.231 1.00 27.89 255 SER A N 1
ATOM 2022 C CA . SER A 1 255 ? 9.918 -41.226 16.026 1.00 27.89 255 SER A CA 1
ATOM 2023 C C . SER A 1 255 ? 9.577 -40.452 17.304 1.00 27.89 255 SER A C 1
ATOM 2025 O O . SER A 1 255 ? 8.940 -40.992 18.208 1.00 27.89 255 SER A O 1
ATOM 2027 N N . ILE A 1 256 ? 9.845 -39.147 17.285 1.00 25.58 256 ILE A N 1
ATOM 2028 C CA . ILE A 1 256 ? 9.028 -38.137 17.968 1.00 25.58 256 ILE A CA 1
ATOM 2029 C C . ILE A 1 256 ? 8.451 -37.251 16.859 1.00 25.58 256 ILE A C 1
ATOM 2031 O O . ILE A 1 256 ? 9.170 -36.794 15.973 1.00 25.58 256 ILE A O 1
ATOM 2035 N N . GLY A 1 257 ? 7.123 -37.140 16.836 1.00 33.25 257 GLY A N 1
ATOM 2036 C CA . GLY A 1 257 ? 6.350 -36.667 15.693 1.00 33.25 257 GLY A CA 1
ATOM 2037 C C . GLY A 1 257 ? 6.643 -35.226 15.288 1.00 33.25 257 GLY A C 1
ATOM 2038 O O . GLY A 1 257 ? 6.117 -34.290 15.884 1.00 33.25 257 GLY A O 1
ATOM 2039 N N . ASN A 1 258 ? 7.372 -35.056 14.187 1.00 29.36 258 ASN A N 1
ATOM 2040 C CA . ASN A 1 258 ? 7.365 -33.812 13.433 1.00 29.36 258 ASN A CA 1
ATOM 2041 C C . ASN A 1 258 ? 6.142 -33.819 12.516 1.00 29.36 258 ASN A C 1
ATOM 2043 O O . ASN A 1 258 ? 6.125 -34.487 11.482 1.00 29.36 258 ASN A O 1
ATOM 2047 N N . LYS A 1 259 ? 5.106 -33.060 12.890 1.00 29.70 259 LYS A N 1
ATOM 2048 C CA . LYS A 1 259 ? 4.103 -32.602 11.924 1.00 29.70 259 LYS A CA 1
ATOM 2049 C C . LYS A 1 259 ? 4.864 -31.839 10.840 1.00 29.70 259 LYS A C 1
ATOM 2051 O O . LYS A 1 259 ? 5.374 -30.753 11.103 1.00 29.70 259 LYS A O 1
ATOM 2056 N N . THR A 1 260 ? 4.972 -32.411 9.646 1.00 33.84 260 THR A N 1
ATOM 2057 C CA . THR A 1 260 ? 5.448 -31.684 8.470 1.00 33.84 260 THR A CA 1
ATOM 2058 C C . THR A 1 260 ? 4.602 -30.421 8.328 1.00 33.84 260 THR A C 1
ATOM 2060 O O . THR A 1 260 ? 3.369 -30.474 8.317 1.00 33.84 260 THR A O 1
ATOM 2063 N N . SER A 1 261 ? 5.256 -29.258 8.308 1.00 43.41 261 SER A N 1
ATOM 2064 C CA . SER A 1 261 ? 4.577 -27.990 8.055 1.00 43.41 261 SER A CA 1
ATOM 2065 C C . SER A 1 261 ? 3.830 -28.104 6.726 1.00 43.41 261 SER A C 1
ATOM 2067 O O . SER A 1 261 ? 4.387 -28.586 5.740 1.00 43.41 261 SER A O 1
ATOM 2069 N N . LYS A 1 262 ? 2.576 -27.629 6.666 1.00 50.31 262 LYS A N 1
ATOM 2070 C CA . LYS A 1 262 ? 1.787 -27.589 5.415 1.00 50.31 262 LYS A CA 1
ATOM 2071 C C . LYS A 1 262 ? 2.526 -26.873 4.269 1.00 50.31 262 LYS A C 1
ATOM 2073 O O . LYS A 1 262 ? 2.171 -27.082 3.107 1.00 50.31 262 LYS A O 1
ATOM 2078 N N . TYR A 1 263 ? 3.544 -26.079 4.602 1.00 46.19 263 TYR A N 1
ATOM 2079 C CA . TYR A 1 263 ? 4.308 -25.211 3.714 1.00 46.19 263 TYR A CA 1
ATOM 2080 C C . TYR A 1 263 ? 5.674 -25.761 3.283 1.00 46.19 263 TYR A C 1
ATOM 2082 O O . TYR A 1 263 ? 6.299 -25.137 2.431 1.00 46.19 263 TYR A O 1
ATOM 2090 N N . SER A 1 264 ? 6.135 -26.898 3.819 1.00 47.06 264 SER A N 1
ATOM 2091 C CA . SER A 1 264 ? 7.448 -27.465 3.480 1.00 47.06 264 SER A CA 1
ATOM 2092 C C . SER A 1 264 ? 7.341 -28.842 2.830 1.00 47.06 264 SER A C 1
ATOM 2094 O O . SER A 1 264 ? 6.546 -29.675 3.273 1.00 47.06 264 SER A O 1
ATOM 2096 N N . ASP A 1 265 ? 8.173 -29.104 1.828 1.00 52.78 265 ASP A N 1
ATOM 2097 C CA . ASP A 1 265 ? 8.358 -30.437 1.255 1.00 52.78 265 ASP A CA 1
ATOM 2098 C C . ASP A 1 265 ? 9.105 -31.369 2.219 1.00 52.78 265 ASP A C 1
ATOM 2100 O O . ASP A 1 265 ? 9.615 -30.946 3.259 1.00 52.78 265 ASP A O 1
ATOM 2104 N N . SER A 1 266 ? 9.204 -32.658 1.878 1.00 50.91 266 SER A N 1
ATOM 2105 C CA . SER A 1 266 ? 9.884 -33.687 2.688 1.00 50.91 266 SER A CA 1
ATOM 2106 C C . SER A 1 266 ? 11.363 -33.380 2.986 1.00 50.91 266 SER A C 1
ATOM 2108 O O . SER A 1 266 ? 11.952 -34.013 3.859 1.00 50.91 266 SER A O 1
ATOM 2110 N N . LYS A 1 267 ? 11.944 -32.385 2.298 1.00 52.59 267 LYS A N 1
ATOM 2111 C CA . LYS A 1 267 ? 13.302 -31.850 2.487 1.00 52.59 267 LYS A CA 1
ATOM 2112 C C . LYS A 1 267 ? 13.367 -30.536 3.289 1.00 52.59 267 LYS A C 1
ATOM 2114 O O . LYS A 1 267 ? 14.437 -29.949 3.385 1.00 52.59 267 LYS A O 1
ATOM 2119 N N . GLY A 1 268 ? 12.250 -30.041 3.827 1.00 52.31 268 GLY A N 1
ATOM 2120 C CA . GLY A 1 268 ? 12.195 -28.787 4.593 1.00 52.31 268 GLY A CA 1
ATOM 2121 C C . GLY A 1 268 ? 12.176 -27.500 3.753 1.00 52.31 268 GLY A C 1
ATOM 2122 O O . GLY A 1 268 ? 12.106 -26.416 4.323 1.00 52.31 268 GLY A O 1
ATOM 2123 N N . GLN A 1 269 ? 12.198 -27.595 2.419 1.00 61.09 269 GLN A N 1
ATOM 2124 C CA . GLN A 1 269 ? 12.107 -26.442 1.512 1.00 61.09 269 GLN A CA 1
ATOM 2125 C C . GLN A 1 269 ? 10.657 -25.970 1.351 1.00 61.09 269 GLN A C 1
ATOM 2127 O O . GLN A 1 269 ? 9.742 -26.794 1.332 1.00 61.09 269 GLN A O 1
ATOM 2132 N N . LEU A 1 270 ? 10.448 -24.653 1.238 1.00 69.06 270 LEU A N 1
ATOM 2133 C CA . LEU A 1 270 ? 9.139 -24.059 0.945 1.00 69.06 270 LEU A CA 1
ATOM 2134 C C . LEU A 1 270 ? 8.604 -24.584 -0.393 1.00 69.06 270 LEU A C 1
ATOM 2136 O O . LEU A 1 270 ? 9.335 -24.605 -1.381 1.00 69.06 270 LEU A O 1
ATOM 2140 N N . LYS A 1 271 ? 7.325 -24.971 -0.433 1.00 77.94 271 LYS A N 1
ATOM 2141 C CA . LYS A 1 271 ? 6.677 -25.495 -1.648 1.00 77.94 271 LYS A CA 1
ATOM 2142 C C . LYS A 1 271 ? 6.735 -24.485 -2.793 1.00 77.94 271 LYS A C 1
ATOM 2144 O O . LYS A 1 271 ? 6.135 -23.409 -2.697 1.00 77.94 271 LYS A O 1
ATOM 2149 N N . SER A 1 272 ? 7.424 -24.844 -3.872 1.00 82.44 272 SER A N 1
ATOM 2150 C CA . SER A 1 272 ? 7.485 -24.049 -5.097 1.00 82.44 272 SER A CA 1
ATOM 2151 C C . SER A 1 272 ? 6.256 -24.292 -5.980 1.00 82.44 272 SER A C 1
ATOM 2153 O O . SER A 1 272 ? 5.716 -25.404 -6.020 1.00 82.44 272 SER A O 1
ATOM 2155 N N . PRO A 1 273 ? 5.754 -23.254 -6.671 1.00 87.56 273 PRO A N 1
ATOM 2156 C CA . PRO A 1 273 ? 4.717 -23.440 -7.673 1.00 87.56 273 PRO A CA 1
ATOM 2157 C C . PRO A 1 273 ? 5.269 -24.190 -8.898 1.00 87.56 273 PRO A C 1
ATOM 2159 O O . PRO A 1 273 ? 6.448 -24.042 -9.223 1.00 87.56 273 PRO A O 1
ATOM 2162 N N . PRO A 1 274 ? 4.434 -24.980 -9.602 1.00 86.62 274 PRO A N 1
ATOM 2163 C CA . PRO A 1 274 ? 4.834 -25.560 -10.879 1.00 86.62 274 PRO A CA 1
ATOM 2164 C C . PRO A 1 274 ? 5.056 -24.448 -11.914 1.00 86.62 274 PRO A C 1
ATOM 2166 O O . PRO A 1 274 ? 4.353 -23.435 -11.881 1.00 86.62 274 PRO A O 1
ATOM 2169 N N . LEU A 1 275 ? 6.004 -24.650 -12.836 1.00 84.38 275 LEU A N 1
ATOM 2170 C CA . LEU A 1 275 ? 6.338 -23.675 -13.887 1.00 84.38 275 LEU A CA 1
ATOM 2171 C C . LEU A 1 275 ? 5.118 -23.334 -14.756 1.00 84.38 275 LEU A C 1
ATOM 2173 O O . LEU A 1 275 ? 4.881 -22.167 -15.037 1.00 84.38 275 LEU A O 1
ATOM 2177 N N . ASP A 1 276 ? 4.265 -24.321 -15.037 1.00 87.12 276 ASP A N 1
ATOM 2178 C CA . ASP A 1 276 ? 3.053 -24.153 -15.853 1.00 87.12 276 ASP A CA 1
ATOM 2179 C C . ASP A 1 276 ? 1.881 -23.486 -15.103 1.00 87.12 276 ASP A C 1
ATOM 2181 O O . ASP A 1 276 ? 0.760 -23.413 -15.610 1.00 87.12 276 ASP A O 1
ATOM 2185 N N . ARG A 1 277 ? 2.079 -23.027 -13.855 1.00 89.38 277 ARG A N 1
ATOM 2186 C CA . ARG A 1 277 ? 1.006 -22.394 -13.064 1.00 89.38 277 ARG A CA 1
ATOM 2187 C C . ARG A 1 277 ? 0.512 -21.103 -13.708 1.00 89.38 277 ARG A C 1
ATOM 2189 O O . ARG A 1 277 ? -0.688 -20.827 -13.651 1.00 89.38 277 ARG A O 1
ATOM 2196 N N . ILE A 1 278 ? 1.435 -20.324 -14.257 1.00 89.75 278 ILE A N 1
ATOM 2197 C CA . ILE A 1 278 ? 1.188 -19.110 -15.032 1.00 89.75 278 ILE A CA 1
ATOM 2198 C C . ILE A 1 278 ? 2.013 -19.206 -16.320 1.00 89.75 278 ILE A C 1
ATOM 2200 O O . ILE A 1 278 ? 3.085 -19.806 -16.285 1.00 89.75 278 ILE A O 1
ATOM 2204 N N . PRO A 1 279 ? 1.548 -18.649 -17.449 1.00 88.88 279 PRO A N 1
ATOM 2205 C CA . PRO A 1 279 ? 2.347 -18.654 -18.665 1.00 88.88 279 PRO A CA 1
ATOM 2206 C C . PRO A 1 279 ? 3.587 -17.785 -18.444 1.00 88.88 279 PRO A C 1
ATOM 2208 O O . PRO A 1 279 ? 3.468 -16.585 -18.211 1.00 88.88 279 PRO A O 1
ATOM 2211 N N . LEU A 1 280 ? 4.772 -18.391 -18.461 1.00 86.75 280 LEU A N 1
ATOM 2212 C CA . LEU A 1 280 ? 6.044 -17.680 -18.364 1.00 86.75 280 LEU A CA 1
ATOM 2213 C C . LEU A 1 280 ? 6.678 -17.609 -19.760 1.00 86.75 280 LEU A C 1
ATOM 2215 O O . LEU A 1 280 ? 6.659 -18.612 -20.478 1.00 86.75 280 LEU A O 1
ATOM 2219 N N . PRO A 1 281 ? 7.211 -16.447 -20.169 1.00 83.75 281 PRO A N 1
ATOM 2220 C CA . PRO A 1 281 ? 7.872 -16.301 -21.459 1.00 83.75 281 PRO A CA 1
ATOM 2221 C C . PRO A 1 281 ? 9.160 -17.128 -21.510 1.00 83.75 281 PRO A C 1
ATOM 2223 O O . PRO A 1 281 ? 9.849 -17.316 -20.503 1.00 83.75 281 PRO A O 1
ATOM 2226 N N . THR A 1 282 ? 9.524 -17.569 -22.712 1.00 81.94 282 THR A N 1
ATOM 2227 C CA . THR A 1 282 ? 10.861 -18.101 -22.973 1.00 81.94 282 THR A CA 1
ATOM 2228 C C . THR A 1 282 ? 11.870 -16.965 -22.916 1.00 81.94 282 THR A C 1
ATOM 2230 O O . THR A 1 282 ? 11.720 -15.955 -23.605 1.00 81.94 282 THR A O 1
ATOM 2233 N N . ILE A 1 283 ? 12.895 -17.139 -22.096 1.00 82.38 283 ILE A N 1
ATOM 2234 C CA . ILE A 1 283 ? 13.942 -16.144 -21.900 1.00 82.38 283 ILE A CA 1
ATOM 2235 C C . ILE A 1 283 ? 14.914 -16.186 -23.088 1.00 82.38 283 ILE A C 1
ATOM 2237 O O . ILE A 1 283 ? 15.232 -17.266 -23.585 1.00 82.38 283 ILE A O 1
ATOM 2241 N N . SER A 1 284 ? 15.391 -15.026 -23.549 1.00 84.12 284 SER A N 1
ATOM 2242 C CA . SER A 1 284 ? 16.399 -14.963 -24.610 1.00 84.12 284 SER A CA 1
ATOM 2243 C C . SER A 1 284 ? 17.755 -15.498 -24.133 1.00 84.12 284 SER A C 1
ATOM 2245 O O . SER A 1 284 ? 18.178 -15.259 -23.000 1.00 84.12 284 SER A O 1
ATOM 2247 N N . GLU A 1 285 ? 18.472 -16.196 -25.017 1.00 83.69 285 GLU A N 1
ATOM 2248 C CA . GLU A 1 285 ? 19.808 -16.731 -24.709 1.00 83.69 285 GLU A CA 1
ATOM 2249 C C . GLU A 1 285 ? 20.800 -15.618 -24.348 1.00 83.69 285 GLU A C 1
ATOM 2251 O O . GLU A 1 285 ? 21.578 -15.755 -23.408 1.00 83.69 285 GLU A O 1
ATOM 2256 N N . THR A 1 286 ? 20.707 -14.468 -25.022 1.00 84.06 286 THR A N 1
ATOM 2257 C CA . THR A 1 286 ? 21.558 -13.302 -24.755 1.00 84.06 286 THR A CA 1
ATOM 2258 C C . THR A 1 286 ? 21.367 -12.748 -23.344 1.00 84.06 286 THR A C 1
ATOM 2260 O O . THR A 1 286 ? 22.353 -12.417 -22.684 1.00 84.06 286 THR A O 1
ATOM 2263 N N . TYR A 1 287 ? 20.126 -12.669 -22.854 1.00 83.25 287 TYR A N 1
ATOM 2264 C CA . TYR A 1 287 ? 19.855 -12.232 -21.484 1.00 83.25 287 TYR A CA 1
ATOM 2265 C C . TYR A 1 287 ? 20.301 -13.283 -20.459 1.00 83.25 287 TYR A C 1
ATOM 2267 O O . TYR A 1 287 ? 20.899 -12.926 -19.444 1.00 83.25 287 TYR A O 1
ATOM 2275 N N . LEU A 1 288 ? 20.096 -14.579 -20.734 1.00 84.12 288 LEU A N 1
ATOM 2276 C CA . LEU A 1 288 ? 20.604 -15.651 -19.869 1.00 84.12 288 LEU A CA 1
ATOM 2277 C C . LEU A 1 288 ? 22.125 -15.582 -19.718 1.00 84.12 288 LEU A C 1
ATOM 2279 O O . LEU A 1 288 ? 22.632 -15.713 -18.604 1.00 84.12 288 LEU A O 1
ATOM 2283 N N . ASP A 1 289 ? 22.854 -15.336 -20.804 1.00 84.31 289 ASP A N 1
ATOM 2284 C CA . ASP A 1 289 ? 24.307 -15.200 -20.755 1.00 84.31 289 ASP A CA 1
ATOM 2285 C C . ASP A 1 289 ? 24.745 -13.957 -19.975 1.00 84.31 289 ASP A C 1
ATOM 2287 O O . ASP A 1 289 ? 25.626 -14.061 -19.118 1.00 84.31 289 ASP A O 1
ATOM 2291 N N . GLN A 1 290 ? 24.090 -12.807 -20.171 1.00 81.19 290 GLN A N 1
ATOM 2292 C CA . GLN A 1 290 ? 24.341 -11.605 -19.363 1.00 81.19 290 GLN A CA 1
ATOM 2293 C C . GLN A 1 290 ? 24.125 -11.884 -17.871 1.00 81.19 290 GLN A C 1
ATOM 2295 O O . GLN A 1 290 ? 25.017 -11.642 -17.055 1.00 81.19 290 GLN A O 1
ATOM 2300 N N . ARG A 1 291 ? 22.995 -12.495 -17.515 1.00 83.44 291 ARG A N 1
ATOM 2301 C CA . ARG A 1 291 ? 22.664 -12.865 -16.137 1.00 83.44 291 ARG A CA 1
ATOM 2302 C C . ARG A 1 291 ? 23.669 -13.861 -15.546 1.00 83.44 291 ARG A C 1
ATOM 2304 O O . ARG A 1 291 ? 24.093 -13.690 -14.405 1.00 83.44 291 ARG A O 1
ATOM 2311 N N . ARG A 1 292 ? 24.127 -14.859 -16.313 1.00 84.44 292 ARG A N 1
ATOM 2312 C CA . ARG A 1 292 ? 25.201 -15.782 -15.890 1.00 84.44 292 ARG A CA 1
ATOM 2313 C C . ARG A 1 292 ? 26.508 -15.045 -15.629 1.00 84.44 292 ARG A C 1
ATOM 2315 O O . ARG A 1 292 ? 27.163 -15.328 -14.629 1.00 84.44 292 ARG A O 1
ATOM 2322 N N . THR A 1 293 ? 26.900 -14.114 -16.501 1.00 83.12 293 THR A N 1
ATOM 2323 C CA . THR A 1 293 ? 28.125 -13.325 -16.290 1.00 83.12 293 THR A CA 1
ATOM 2324 C C . THR A 1 293 ? 28.034 -12.482 -15.023 1.00 83.12 293 THR A C 1
ATOM 2326 O O . THR A 1 293 ? 28.933 -12.573 -14.190 1.00 83.12 293 THR A O 1
ATOM 2329 N N . LEU A 1 294 ? 26.913 -11.784 -14.809 1.00 79.19 294 LEU A N 1
ATOM 2330 C CA . LEU A 1 294 ? 26.661 -11.014 -13.590 1.00 79.19 294 LEU A CA 1
ATOM 2331 C C . LEU A 1 294 ? 26.691 -11.906 -12.344 1.00 79.19 294 LEU A C 1
ATOM 2333 O O . LEU A 1 294 ? 27.372 -11.587 -11.374 1.00 79.19 294 LEU A O 1
ATOM 2337 N N . HIS A 1 295 ? 26.038 -13.071 -12.372 1.00 82.12 295 HIS A N 1
ATOM 2338 C CA . HIS A 1 295 ? 26.085 -14.013 -11.252 1.00 82.12 295 HIS A CA 1
ATOM 2339 C C . HIS A 1 295 ? 27.495 -14.537 -10.968 1.00 82.12 295 HIS A C 1
ATOM 2341 O O . HIS A 1 295 ? 27.867 -14.672 -9.801 1.00 82.12 295 HIS A O 1
ATOM 2347 N N . ARG A 1 296 ? 28.297 -14.833 -11.998 1.00 83.12 296 ARG A N 1
ATOM 2348 C CA . ARG A 1 296 ? 29.695 -15.260 -11.823 1.00 83.12 296 ARG A CA 1
ATOM 2349 C C . ARG A 1 296 ? 30.535 -14.152 -11.195 1.00 83.12 296 ARG A C 1
ATOM 2351 O O . ARG A 1 296 ? 31.262 -14.438 -10.246 1.00 83.12 296 ARG A O 1
ATOM 2358 N N . GLU A 1 297 ? 30.397 -12.918 -11.674 1.00 79.69 297 GLU A N 1
ATOM 2359 C CA . GLU A 1 297 ? 31.080 -11.743 -11.124 1.00 79.69 297 GLU A CA 1
ATOM 2360 C C . GLU A 1 297 ? 30.688 -11.534 -9.650 1.00 79.69 297 GLU A C 1
ATOM 2362 O O . GLU A 1 297 ? 31.561 -11.508 -8.782 1.00 79.69 297 GLU A O 1
ATOM 2367 N N . ILE A 1 298 ? 29.387 -11.506 -9.333 1.00 79.38 298 ILE A N 1
ATOM 2368 C CA . ILE A 1 298 ? 28.881 -11.374 -7.956 1.00 79.38 298 ILE A CA 1
ATOM 2369 C C . ILE A 1 298 ? 29.442 -12.486 -7.063 1.00 79.38 298 ILE A C 1
ATOM 2371 O O . ILE A 1 298 ? 30.004 -12.204 -6.008 1.00 79.38 298 ILE A O 1
ATOM 2375 N N . ASN A 1 299 ? 29.367 -13.745 -7.498 1.00 81.50 299 ASN A N 1
ATOM 2376 C CA . ASN A 1 299 ? 29.841 -14.881 -6.709 1.00 81.50 299 ASN A CA 1
ATOM 2377 C C . ASN A 1 299 ? 31.355 -14.847 -6.464 1.00 81.50 299 ASN A C 1
ATOM 2379 O O . ASN A 1 299 ? 31.800 -15.206 -5.373 1.00 81.50 299 ASN A O 1
ATOM 2383 N N . GLN A 1 300 ? 32.157 -14.424 -7.445 1.00 82.88 300 GLN A N 1
ATOM 2384 C CA . GLN A 1 300 ? 33.600 -14.236 -7.262 1.00 82.88 300 GLN A CA 1
ATOM 2385 C C . GLN A 1 300 ? 33.885 -13.184 -6.184 1.00 82.88 300 GLN A C 1
ATOM 2387 O O . GLN A 1 300 ? 34.718 -13.409 -5.306 1.00 82.88 300 GLN A O 1
ATOM 2392 N N . ILE A 1 301 ? 33.147 -12.074 -6.203 1.00 74.94 301 ILE A N 1
ATOM 2393 C CA . ILE A 1 301 ? 33.292 -10.977 -5.241 1.00 74.94 301 ILE A CA 1
ATOM 2394 C C . ILE A 1 301 ? 32.872 -11.426 -3.846 1.00 74.94 301 ILE A C 1
ATOM 2396 O O . ILE A 1 301 ? 33.618 -11.241 -2.888 1.00 74.94 301 ILE A O 1
ATOM 2400 N N . THR A 1 302 ? 31.704 -12.057 -3.727 1.00 78.00 302 THR A N 1
ATOM 2401 C CA . THR A 1 302 ? 31.206 -12.578 -2.454 1.00 78.00 302 THR A CA 1
ATOM 2402 C C . THR A 1 302 ? 32.181 -13.593 -1.865 1.00 78.00 302 THR A C 1
ATOM 2404 O O . THR A 1 302 ? 32.459 -13.535 -0.671 1.00 78.00 302 THR A O 1
ATOM 2407 N N . ARG A 1 303 ? 32.766 -14.481 -2.684 1.00 79.81 303 ARG A N 1
ATOM 2408 C CA . ARG A 1 303 ? 33.810 -15.417 -2.235 1.00 79.81 303 ARG A CA 1
ATOM 2409 C C . ARG A 1 303 ? 35.067 -14.693 -1.761 1.00 79.81 303 ARG A C 1
ATOM 2411 O O . ARG A 1 303 ? 35.577 -15.051 -0.707 1.00 79.81 303 ARG A O 1
ATOM 2418 N N . GLY A 1 304 ? 35.533 -13.675 -2.487 1.00 78.81 304 GLY A N 1
ATOM 2419 C CA . GLY A 1 304 ? 36.679 -12.861 -2.072 1.00 78.81 304 GLY A CA 1
ATOM 2420 C C . GLY A 1 304 ? 36.448 -12.160 -0.727 1.00 78.81 304 GLY A C 1
ATOM 2421 O O . GLY A 1 304 ? 37.314 -12.193 0.141 1.00 78.81 304 GLY A O 1
ATOM 2422 N N . ILE A 1 305 ? 35.249 -11.605 -0.514 1.00 73.31 305 ILE A N 1
ATOM 2423 C CA . ILE A 1 305 ? 34.851 -10.984 0.760 1.00 73.31 305 ILE A CA 1
ATOM 2424 C C . ILE A 1 305 ? 34.803 -12.028 1.884 1.00 73.31 305 ILE A C 1
ATOM 2426 O O . ILE A 1 305 ? 35.405 -11.812 2.933 1.00 73.31 305 ILE A O 1
ATOM 2430 N N . LEU A 1 306 ? 34.145 -13.172 1.661 1.00 73.06 306 LEU A N 1
ATOM 2431 C CA . LEU A 1 306 ? 34.041 -14.256 2.647 1.00 73.06 306 LEU A CA 1
ATOM 2432 C C . LEU A 1 306 ? 35.403 -14.855 3.028 1.00 73.06 306 LEU A C 1
ATOM 2434 O O . LEU A 1 306 ? 35.581 -15.258 4.171 1.00 73.06 306 LEU A O 1
ATOM 2438 N N . GLN A 1 307 ? 36.362 -14.909 2.099 1.00 74.94 307 GLN A N 1
ATOM 2439 C CA . GLN A 1 307 ? 37.725 -15.391 2.360 1.00 74.94 307 GLN A CA 1
ATOM 2440 C C . GLN A 1 307 ? 38.576 -14.399 3.165 1.00 74.94 307 GLN A C 1
ATOM 2442 O O . GLN A 1 307 ? 39.606 -14.789 3.706 1.00 74.94 307 GLN A O 1
ATOM 2447 N N . SER A 1 308 ? 38.170 -13.128 3.244 1.00 70.88 308 SER A N 1
ATOM 2448 C CA . SER A 1 308 ? 38.953 -12.071 3.892 1.00 70.88 308 SER A CA 1
ATOM 2449 C C . SER A 1 308 ? 38.709 -11.900 5.401 1.00 70.88 308 SER A C 1
ATOM 2451 O O . SER A 1 308 ? 39.254 -10.964 5.974 1.00 70.88 308 SER A O 1
ATOM 2453 N N . ASP A 1 309 ? 37.935 -12.777 6.060 1.00 55.66 309 ASP A N 1
ATOM 2454 C CA . ASP A 1 309 ? 37.657 -12.819 7.520 1.00 55.66 309 ASP A CA 1
ATOM 2455 C C . ASP A 1 309 ? 37.155 -11.510 8.183 1.00 55.66 309 ASP A C 1
ATOM 2457 O O . ASP A 1 309 ? 36.879 -11.462 9.385 1.00 55.66 309 ASP A O 1
ATOM 2461 N N . VAL A 1 310 ? 36.954 -10.435 7.421 1.00 63.50 310 VAL A N 1
ATOM 2462 C CA . VAL A 1 310 ? 36.320 -9.208 7.899 1.00 63.50 310 VAL A CA 1
ATOM 2463 C C . VAL A 1 310 ? 34.813 -9.413 7.813 1.00 63.50 310 VAL A C 1
ATOM 2465 O O . VAL A 1 310 ? 34.292 -9.649 6.725 1.00 63.50 310 VAL A O 1
ATOM 2468 N N . ASN A 1 311 ? 34.105 -9.291 8.947 1.00 63.19 311 ASN A N 1
ATOM 2469 C CA . ASN A 1 311 ? 32.645 -9.124 8.971 1.00 63.19 311 ASN A CA 1
ATOM 2470 C C . ASN A 1 311 ? 32.244 -8.244 7.780 1.00 63.19 311 ASN A C 1
ATOM 2472 O O . ASN A 1 311 ? 32.712 -7.101 7.751 1.00 63.19 311 ASN A O 1
ATOM 2476 N N . PRO A 1 312 ? 31.458 -8.734 6.802 1.00 59.44 312 PRO A N 1
ATOM 2477 C CA . PRO A 1 312 ? 31.172 -7.970 5.598 1.00 59.44 312 PRO A CA 1
ATOM 2478 C C . PRO A 1 312 ? 30.467 -6.682 6.018 1.00 59.44 312 PRO A C 1
ATOM 2480 O O . PRO A 1 312 ? 29.294 -6.685 6.389 1.00 59.44 312 PRO A O 1
ATOM 2483 N N . LYS A 1 313 ? 31.212 -5.574 6.055 1.00 67.19 313 LYS A N 1
ATOM 2484 C CA . LYS A 1 313 ? 30.654 -4.264 6.365 1.00 67.19 313 LYS A CA 1
ATOM 2485 C C . LYS A 1 313 ? 29.891 -3.832 5.126 1.00 67.19 313 LYS A C 1
ATOM 2487 O O . LYS A 1 313 ? 30.470 -3.774 4.044 1.00 67.19 313 LYS A O 1
ATOM 2492 N N . THR A 1 314 ? 28.608 -3.537 5.281 1.00 69.06 314 THR A N 1
ATOM 2493 C CA . THR A 1 314 ? 27.806 -2.964 4.202 1.00 69.06 314 THR A CA 1
ATOM 2494 C C . THR A 1 314 ? 28.406 -1.615 3.814 1.00 69.06 314 THR A C 1
ATOM 2496 O O . THR A 1 314 ? 28.418 -0.687 4.623 1.00 69.06 314 THR A O 1
ATOM 2499 N N . SER A 1 315 ? 28.929 -1.506 2.595 1.00 70.75 315 SER A N 1
ATOM 2500 C CA . SER A 1 315 ? 29.272 -0.225 1.986 1.00 70.75 315 SER A CA 1
ATOM 2501 C C . SER A 1 315 ? 28.031 0.344 1.301 1.00 70.75 315 SER A C 1
ATOM 2503 O O . SER A 1 315 ? 27.277 -0.380 0.655 1.00 70.75 315 SER A O 1
ATOM 2505 N N . ALA A 1 316 ? 27.800 1.644 1.464 1.00 76.06 316 ALA A N 1
ATOM 2506 C CA . ALA A 1 316 ? 26.709 2.350 0.806 1.00 76.06 316 ALA A CA 1
ATOM 2507 C C . ALA A 1 316 ? 27.294 3.443 -0.089 1.00 76.06 316 ALA A C 1
ATOM 2509 O O . ALA A 1 316 ? 28.067 4.277 0.381 1.00 76.06 316 ALA A O 1
ATOM 2510 N N . LEU A 1 317 ? 26.915 3.431 -1.367 1.00 77.06 317 LEU A N 1
ATOM 2511 C CA . LEU A 1 317 ? 27.204 4.503 -2.313 1.00 77.06 317 LEU A CA 1
ATOM 2512 C C . LEU A 1 317 ? 25.934 5.336 -2.491 1.00 77.06 317 LEU A C 1
ATOM 2514 O O . LEU A 1 317 ? 24.881 4.793 -2.824 1.00 77.06 317 LEU A O 1
ATOM 2518 N N . LEU A 1 318 ? 26.021 6.639 -2.225 1.00 77.69 318 LEU A N 1
ATOM 2519 C CA . LEU A 1 318 ? 24.874 7.540 -2.281 1.00 77.69 318 LEU A CA 1
ATOM 2520 C C . LEU A 1 318 ? 24.958 8.421 -3.527 1.00 77.69 318 LEU A C 1
ATOM 2522 O O . LEU A 1 318 ? 25.922 9.164 -3.703 1.00 77.69 318 LEU A O 1
ATOM 2526 N N . TYR A 1 319 ? 23.909 8.373 -4.347 1.00 81.62 319 TYR A N 1
ATOM 2527 C CA . TYR A 1 319 ? 23.694 9.293 -5.459 1.00 81.62 319 TYR A CA 1
ATOM 2528 C C . TYR A 1 319 ? 22.622 10.311 -5.072 1.00 81.62 319 TYR A C 1
ATOM 2530 O O . TYR A 1 319 ? 21.516 9.937 -4.683 1.00 81.62 319 TYR A O 1
ATOM 2538 N N . THR A 1 320 ? 22.935 11.599 -5.206 1.00 84.06 320 THR A N 1
ATOM 2539 C CA . THR A 1 320 ? 21.989 12.687 -4.932 1.00 84.06 320 THR A CA 1
ATOM 2540 C C . THR A 1 320 ? 21.551 13.316 -6.245 1.00 84.06 320 THR A C 1
ATOM 2542 O O . THR A 1 320 ? 22.349 13.961 -6.922 1.00 84.06 320 THR A O 1
ATOM 2545 N N . ILE A 1 321 ? 20.274 13.161 -6.598 1.00 84.31 321 ILE A N 1
ATOM 2546 C CA . ILE A 1 321 ? 19.679 13.825 -7.763 1.00 84.31 321 ILE A CA 1
ATOM 2547 C C . ILE A 1 321 ? 19.028 15.125 -7.290 1.00 84.31 321 ILE A C 1
ATOM 2549 O O . ILE A 1 321 ? 18.087 15.116 -6.500 1.00 84.31 321 ILE A O 1
ATOM 2553 N N . CYS A 1 322 ? 19.527 16.263 -7.768 1.00 83.38 322 CYS A N 1
ATOM 2554 C CA . CYS A 1 322 ? 18.951 17.566 -7.442 1.00 83.38 322 CYS A CA 1
ATOM 2555 C C . CYS A 1 322 ? 17.576 17.738 -8.103 1.00 83.38 322 CYS A C 1
ATOM 2557 O O . CYS A 1 322 ? 17.429 17.431 -9.280 1.00 83.38 322 CYS A O 1
ATOM 2559 N N . ASN A 1 323 ? 16.598 18.319 -7.402 1.00 80.31 323 ASN A N 1
ATOM 2560 C CA . ASN A 1 323 ? 15.284 18.634 -7.989 1.00 80.31 323 ASN A CA 1
ATOM 2561 C C . ASN A 1 323 ? 15.354 19.702 -9.095 1.00 80.31 323 ASN A C 1
ATOM 2563 O O . ASN A 1 323 ? 14.515 19.730 -9.991 1.00 80.31 323 ASN A O 1
ATOM 2567 N N . ALA A 1 324 ? 16.348 20.592 -9.036 1.00 76.62 324 ALA A N 1
ATOM 2568 C CA . ALA A 1 324 ? 16.595 21.602 -10.058 1.00 76.62 324 ALA A CA 1
ATOM 2569 C C . ALA A 1 324 ? 17.364 20.983 -11.236 1.00 76.62 324 ALA A C 1
ATOM 2571 O O . ALA A 1 324 ? 18.584 21.107 -11.330 1.00 76.62 324 ALA A O 1
ATOM 2572 N N . GLN A 1 325 ? 16.645 20.277 -12.107 1.00 79.81 325 GLN A N 1
ATOM 2573 C CA . GLN A 1 325 ? 17.204 19.685 -13.320 1.00 79.81 325 GLN A CA 1
ATOM 2574 C C . GLN A 1 325 ? 17.018 20.602 -14.540 1.00 79.81 325 GLN A C 1
ATOM 2576 O O . GLN A 1 325 ? 16.013 21.313 -14.631 1.00 79.81 325 GLN A O 1
ATOM 2581 N N . PRO A 1 326 ? 17.940 20.573 -15.522 1.00 74.31 326 PRO A N 1
ATOM 2582 C CA . PRO A 1 326 ? 17.756 21.275 -16.787 1.00 74.31 326 PRO A CA 1
ATOM 2583 C C . PRO A 1 326 ? 16.429 20.899 -17.457 1.00 74.31 326 PRO A C 1
ATOM 2585 O O . PRO A 1 326 ? 16.178 19.722 -17.733 1.00 74.31 326 PRO A O 1
ATOM 2588 N N . GLY A 1 327 ? 15.597 21.910 -17.720 1.00 74.62 327 GLY A N 1
ATOM 2589 C CA . GLY A 1 327 ? 14.279 21.752 -18.336 1.00 74.62 327 GLY A CA 1
ATOM 2590 C C . GLY A 1 327 ? 13.106 21.590 -17.361 1.00 74.62 327 GLY A C 1
ATOM 2591 O O . GLY A 1 327 ? 11.966 21.554 -17.821 1.00 74.62 327 GLY A O 1
ATOM 2592 N N . GLU A 1 328 ? 13.358 21.550 -16.049 1.00 81.50 328 GLU A N 1
ATOM 2593 C CA . GLU A 1 328 ? 12.312 21.576 -15.023 1.00 81.50 328 GLU A CA 1
ATOM 2594 C C . GLU A 1 328 ? 11.879 23.007 -14.696 1.00 81.50 328 GLU A C 1
ATOM 2596 O O . GLU A 1 328 ? 12.696 23.905 -14.483 1.00 81.50 328 GLU A O 1
ATOM 2601 N N . SER A 1 329 ? 10.565 23.223 -14.625 1.00 80.50 329 SER A N 1
ATOM 2602 C CA . SER A 1 329 ? 10.005 24.500 -14.186 1.00 80.50 329 SER A CA 1
ATOM 2603 C C . SER A 1 329 ? 9.878 24.550 -12.659 1.00 80.50 329 SER A C 1
ATOM 2605 O O . SER A 1 329 ? 9.717 23.523 -11.997 1.00 80.50 329 SER A O 1
ATOM 2607 N N . ALA A 1 330 ? 9.837 25.752 -12.076 1.00 79.81 330 ALA A N 1
ATOM 2608 C CA . ALA A 1 330 ? 9.566 25.915 -10.642 1.00 79.81 330 ALA A CA 1
ATOM 2609 C C . ALA A 1 330 ? 8.207 25.316 -10.215 1.00 79.81 330 ALA A C 1
ATOM 2611 O O . ALA A 1 330 ? 8.030 24.923 -9.062 1.00 79.81 330 ALA A O 1
ATOM 2612 N N . VAL A 1 331 ? 7.237 25.233 -11.136 1.00 80.75 331 VAL A N 1
ATOM 2613 C CA . VAL A 1 331 ? 5.942 24.579 -10.893 1.00 80.75 331 VAL A CA 1
ATOM 2614 C C . VAL A 1 331 ? 6.112 23.064 -10.815 1.00 80.75 331 VAL A C 1
ATOM 2616 O O . VAL A 1 331 ? 5.600 22.452 -9.884 1.00 80.75 331 VAL A O 1
ATOM 2619 N N . SER A 1 332 ? 6.879 22.474 -11.730 1.00 78.12 332 SER A N 1
ATOM 2620 C CA . SER A 1 332 ? 7.185 21.038 -11.766 1.00 78.12 332 SER A CA 1
ATOM 2621 C C . SER A 1 332 ? 7.925 20.575 -10.507 1.00 78.12 332 SER A C 1
ATOM 2623 O O . SER A 1 332 ? 7.595 19.541 -9.930 1.00 78.12 332 SER A O 1
ATOM 2625 N N . ILE A 1 333 ? 8.846 21.399 -9.996 1.00 80.00 333 ILE A N 1
ATOM 2626 C CA . ILE A 1 333 ? 9.534 21.140 -8.722 1.00 80.00 333 ILE A CA 1
ATOM 2627 C C . ILE A 1 333 ? 8.540 21.134 -7.552 1.00 80.00 333 ILE A C 1
ATOM 2629 O O . ILE A 1 333 ? 8.601 20.255 -6.698 1.00 80.00 333 ILE A O 1
ATOM 2633 N N . ARG A 1 334 ? 7.582 22.071 -7.527 1.00 77.56 334 ARG A N 1
ATOM 2634 C CA . ARG A 1 334 ? 6.535 22.108 -6.490 1.00 77.56 334 ARG A CA 1
ATOM 2635 C C . ARG A 1 334 ? 5.528 20.962 -6.591 1.00 77.56 334 ARG A C 1
ATOM 2637 O O . ARG A 1 334 ? 4.961 20.591 -5.572 1.00 77.56 334 ARG A O 1
ATOM 2644 N N . ARG A 1 335 ? 5.315 20.403 -7.786 1.00 69.94 335 ARG A N 1
ATOM 2645 C CA . ARG A 1 335 ? 4.442 19.237 -8.009 1.00 69.94 335 ARG A CA 1
ATOM 2646 C C . ARG A 1 335 ? 5.048 17.907 -7.553 1.00 69.94 335 ARG A C 1
ATOM 2648 O O . ARG A 1 335 ? 4.337 16.912 -7.542 1.00 69.94 335 ARG A O 1
ATOM 2655 N N . GLY A 1 336 ? 6.323 17.875 -7.162 1.00 66.12 336 GLY A N 1
ATOM 2656 C CA . GLY A 1 336 ? 6.938 16.662 -6.618 1.00 66.12 336 GLY A CA 1
ATOM 2657 C C . GLY A 1 336 ? 8.435 16.513 -6.875 1.00 66.12 336 GLY A C 1
ATOM 2658 O O . GLY A 1 336 ? 9.049 15.649 -6.262 1.00 66.12 336 GLY A O 1
ATOM 2659 N N . GLY A 1 337 ? 9.049 17.345 -7.727 1.00 83.44 337 GLY A N 1
ATOM 2660 C CA . GLY A 1 337 ? 10.486 17.240 -8.012 1.00 83.44 337 GLY A CA 1
ATOM 2661 C C . GLY A 1 337 ? 10.835 15.880 -8.620 1.00 83.44 337 GLY A C 1
ATOM 2662 O O . GLY A 1 337 ? 10.219 15.487 -9.606 1.00 83.44 337 GLY A O 1
ATOM 2663 N N . VAL A 1 338 ? 11.810 15.165 -8.059 1.00 86.81 338 VAL A N 1
ATOM 2664 C CA . VAL A 1 338 ? 12.098 13.773 -8.444 1.00 86.81 338 VAL A CA 1
ATOM 2665 C C . VAL A 1 338 ? 11.182 12.831 -7.656 1.00 86.81 338 VAL A C 1
ATOM 2667 O O . VAL A 1 338 ? 11.385 12.620 -6.463 1.00 86.81 338 VAL A O 1
ATOM 2670 N N . GLY A 1 339 ? 10.163 12.285 -8.324 1.00 84.06 339 GLY A N 1
ATOM 2671 C CA . GLY A 1 339 ? 9.117 11.466 -7.701 1.00 84.06 339 GLY A CA 1
ATOM 2672 C C . GLY A 1 339 ? 9.441 9.973 -7.619 1.00 84.06 339 GLY A C 1
ATOM 2673 O O . GLY A 1 339 ? 8.932 9.289 -6.736 1.00 84.06 339 GLY A O 1
ATOM 2674 N N . ALA A 1 340 ? 10.297 9.469 -8.510 1.00 90.38 340 ALA A N 1
ATOM 2675 C CA . ALA A 1 340 ? 10.686 8.062 -8.566 1.00 90.38 340 ALA A CA 1
ATOM 2676 C C . ALA A 1 340 ? 12.106 7.887 -9.083 1.00 90.38 340 ALA A C 1
ATOM 2678 O O . ALA A 1 340 ? 12.561 8.666 -9.920 1.00 90.38 340 ALA A O 1
ATOM 2679 N N . VAL A 1 341 ? 12.774 6.830 -8.624 1.00 92.88 341 VAL A N 1
ATOM 2680 C CA . VAL A 1 341 ? 14.110 6.446 -9.075 1.00 92.88 341 VAL A CA 1
ATOM 2681 C C . VAL A 1 341 ? 14.194 4.925 -9.173 1.00 92.88 341 VAL A C 1
ATOM 2683 O O . VAL A 1 341 ? 13.697 4.230 -8.289 1.00 92.88 341 VAL A O 1
ATOM 2686 N N . ALA A 1 342 ? 14.841 4.413 -10.218 1.00 92.75 342 ALA A N 1
ATOM 2687 C CA . ALA A 1 342 ? 15.129 2.990 -10.374 1.00 92.75 342 ALA A CA 1
ATOM 2688 C C . ALA A 1 342 ? 16.514 2.771 -10.983 1.00 92.75 342 ALA A C 1
ATOM 2690 O O . ALA A 1 342 ? 16.944 3.535 -11.846 1.00 92.75 342 ALA A O 1
ATOM 2691 N N . PHE A 1 343 ? 17.186 1.707 -10.550 1.00 90.25 343 PHE A N 1
ATOM 2692 C CA . PHE A 1 343 ? 18.422 1.217 -11.157 1.00 90.25 343 PHE A CA 1
ATOM 2693 C C . PHE A 1 343 ? 18.118 0.024 -12.065 1.00 90.25 343 PHE A C 1
ATOM 2695 O O . PHE A 1 343 ? 17.160 -0.715 -11.827 1.00 90.25 343 PHE A O 1
ATOM 2702 N N . SER A 1 344 ? 18.936 -0.166 -13.096 1.00 88.19 344 SER A N 1
ATOM 2703 C CA . SER A 1 344 ? 18.957 -1.410 -13.868 1.00 88.19 344 SER A CA 1
ATOM 2704 C C . SER A 1 344 ? 19.568 -2.562 -13.056 1.00 88.19 344 SER A C 1
ATOM 2706 O O . SER A 1 344 ? 20.309 -2.332 -12.100 1.00 88.19 344 SER A O 1
ATOM 2708 N N . GLU A 1 345 ? 19.280 -3.815 -13.434 1.00 82.50 345 GLU A N 1
ATOM 2709 C CA . GLU A 1 345 ? 19.780 -5.016 -12.730 1.00 82.50 345 GLU A CA 1
ATOM 2710 C C . GLU A 1 345 ? 21.323 -5.073 -12.695 1.00 82.50 345 GLU A C 1
ATOM 2712 O O . GLU A 1 345 ? 21.912 -5.495 -11.702 1.00 82.50 345 GLU A O 1
ATOM 2717 N N . ASP A 1 346 ? 21.982 -4.576 -13.746 1.00 76.75 346 ASP A N 1
ATOM 2718 C CA . ASP A 1 346 ? 23.441 -4.463 -13.862 1.00 76.75 346 ASP A CA 1
ATOM 2719 C C . ASP A 1 346 ? 24.035 -3.210 -13.184 1.00 76.75 346 ASP A C 1
ATOM 2721 O O . ASP A 1 346 ? 25.249 -3.020 -13.214 1.00 76.75 346 ASP A O 1
ATOM 2725 N N . MET A 1 347 ? 23.200 -2.347 -12.588 1.00 80.12 347 MET A N 1
ATOM 2726 C CA . MET A 1 347 ? 23.576 -1.049 -12.004 1.00 80.12 347 MET A CA 1
ATOM 2727 C C . MET A 1 347 ? 24.264 -0.081 -12.988 1.00 80.12 347 MET A C 1
ATOM 2729 O O . MET A 1 347 ? 24.867 0.905 -12.566 1.00 80.12 347 MET A O 1
ATOM 2733 N N . GLY A 1 348 ? 24.166 -0.332 -14.298 1.00 77.94 348 GLY A N 1
ATOM 2734 C CA . GLY A 1 348 ? 24.762 0.499 -15.348 1.00 77.94 348 GLY A CA 1
ATOM 2735 C C . GLY A 1 348 ? 23.908 1.701 -15.757 1.00 77.94 348 GLY A C 1
ATOM 2736 O O . GLY A 1 348 ? 24.392 2.607 -16.433 1.00 77.94 348 GLY A O 1
ATOM 2737 N N . MET A 1 349 ? 22.634 1.745 -15.367 1.00 84.94 349 MET A N 1
ATOM 2738 C CA . MET A 1 349 ? 21.726 2.850 -15.673 1.00 84.94 349 MET A CA 1
ATOM 2739 C C . MET A 1 349 ? 20.891 3.237 -14.456 1.00 84.94 349 MET A C 1
ATOM 2741 O O . MET A 1 349 ? 20.494 2.398 -13.646 1.00 84.94 349 MET A O 1
ATOM 2745 N N . LEU A 1 350 ? 20.584 4.528 -14.376 1.00 90.44 350 LEU A N 1
ATOM 2746 C CA . LEU A 1 350 ? 19.695 5.121 -13.387 1.00 90.44 350 LEU A CA 1
ATOM 2747 C C . LEU A 1 350 ? 18.574 5.847 -14.113 1.00 90.44 350 LEU A C 1
ATOM 2749 O O . LEU A 1 350 ? 18.853 6.671 -14.975 1.00 90.44 350 LEU A O 1
ATOM 2753 N N . ALA A 1 351 ? 17.322 5.590 -13.763 1.00 92.50 351 ALA A N 1
ATOM 2754 C CA . ALA A 1 351 ? 16.179 6.335 -14.275 1.00 92.50 351 ALA A CA 1
ATOM 2755 C C . ALA A 1 351 ? 15.546 7.159 -13.156 1.00 92.50 351 ALA A C 1
ATOM 2757 O O . ALA A 1 351 ? 15.391 6.666 -12.042 1.00 92.50 351 ALA A O 1
ATOM 2758 N N . GLY A 1 352 ? 15.162 8.398 -13.458 1.00 92.94 352 GLY A N 1
ATOM 2759 C CA . GLY A 1 352 ? 14.496 9.315 -12.539 1.00 92.94 352 GLY A CA 1
ATOM 2760 C C . GLY A 1 352 ? 13.248 9.913 -13.170 1.00 92.94 352 GLY A C 1
ATOM 2761 O O . GLY A 1 352 ? 13.318 10.537 -14.229 1.00 92.94 352 GLY A O 1
ATOM 2762 N N . GLY A 1 353 ? 12.107 9.726 -12.515 1.00 92.62 353 GLY A N 1
ATOM 2763 C CA . GLY A 1 353 ? 10.841 10.355 -12.874 1.00 92.62 353 GLY A CA 1
ATOM 2764 C C . GLY A 1 353 ? 10.747 11.760 -12.287 1.00 92.62 353 GLY A C 1
ATOM 2765 O O . GLY A 1 353 ? 10.964 11.948 -11.089 1.00 92.62 353 GLY A O 1
ATOM 2766 N N . MET A 1 354 ? 10.434 12.748 -13.125 1.00 91.69 354 MET A N 1
ATOM 2767 C CA . MET A 1 354 ? 10.379 14.159 -12.742 1.00 91.69 354 MET A CA 1
ATOM 2768 C C . MET A 1 354 ? 8.935 14.674 -12.655 1.00 91.69 354 MET A C 1
ATOM 2770 O O . MET A 1 354 ? 8.013 14.160 -13.296 1.00 91.69 354 MET A O 1
ATOM 2774 N N . GLY A 1 355 ? 8.743 15.741 -11.880 1.00 88.81 355 GLY A N 1
ATOM 2775 C CA . GLY A 1 355 ? 7.455 16.393 -11.646 1.00 88.81 355 GLY A CA 1
ATOM 2776 C C . GLY A 1 355 ? 6.869 17.083 -12.880 1.00 88.81 355 GLY A C 1
ATOM 2777 O O . GLY A 1 355 ? 5.696 17.442 -12.880 1.00 88.81 355 GLY A O 1
ATOM 2778 N N . SER A 1 356 ? 7.656 17.271 -13.942 1.00 89.19 356 SER A N 1
ATOM 2779 C CA . SER A 1 356 ? 7.176 17.762 -15.240 1.00 89.19 356 SER A CA 1
ATOM 2780 C C . SER A 1 356 ? 6.542 16.685 -16.127 1.00 89.19 356 SER A C 1
ATOM 2782 O O . SER A 1 356 ? 6.004 17.031 -17.176 1.00 89.19 356 SER A O 1
ATOM 2784 N N . GLY A 1 357 ? 6.642 15.402 -15.760 1.00 89.31 357 GLY A N 1
ATOM 2785 C CA . GLY A 1 357 ? 6.286 14.279 -16.637 1.00 89.31 357 GLY A CA 1
ATOM 2786 C C . GLY A 1 357 ? 7.445 13.753 -17.491 1.00 89.31 357 GLY A C 1
ATOM 2787 O O . GLY A 1 357 ? 7.291 12.825 -18.285 1.00 89.31 357 GLY A O 1
ATOM 2788 N N . ARG A 1 358 ? 8.639 14.324 -17.351 1.00 90.81 358 ARG A N 1
ATOM 2789 C CA . ARG A 1 358 ? 9.841 13.809 -18.009 1.00 90.81 358 ARG A CA 1
ATOM 2790 C C . ARG A 1 358 ? 10.452 12.667 -17.207 1.00 90.81 358 ARG A C 1
ATOM 2792 O O . ARG A 1 358 ? 10.420 12.674 -15.978 1.00 90.81 358 ARG A O 1
ATOM 2799 N N . ILE A 1 359 ? 11.064 11.720 -17.905 1.00 92.75 359 ILE A N 1
ATOM 2800 C CA . ILE A 1 359 ? 11.892 10.682 -17.288 1.00 92.75 359 ILE A CA 1
ATOM 2801 C C . ILE A 1 359 ? 13.301 10.876 -17.814 1.00 92.75 359 ILE A C 1
ATOM 2803 O O . ILE A 1 359 ? 13.506 10.892 -19.026 1.00 92.75 359 ILE A O 1
ATOM 2807 N N . ARG A 1 360 ? 14.266 11.035 -16.914 1.00 90.88 360 ARG A N 1
ATOM 2808 C CA . ARG A 1 360 ? 15.675 11.156 -17.278 1.00 90.88 360 ARG A CA 1
ATOM 2809 C C . ARG A 1 360 ? 16.398 9.864 -16.954 1.00 90.88 360 ARG A C 1
ATOM 2811 O O . ARG A 1 360 ? 16.228 9.320 -15.869 1.00 90.88 360 ARG A O 1
ATOM 2818 N N . ILE A 1 361 ? 17.191 9.378 -17.897 1.00 90.19 361 ILE A N 1
ATOM 2819 C CA . ILE A 1 361 ? 18.006 8.177 -17.752 1.00 90.19 361 ILE A CA 1
ATOM 2820 C C . ILE A 1 361 ? 19.465 8.597 -17.803 1.00 90.19 361 ILE A C 1
ATOM 2822 O O . ILE A 1 361 ? 19.888 9.230 -18.763 1.00 90.19 361 ILE A O 1
ATOM 2826 N N . TRP A 1 362 ? 20.223 8.265 -16.768 1.00 87.12 362 TRP A N 1
ATOM 2827 C CA . TRP A 1 362 ? 21.655 8.500 -16.671 1.00 87.12 362 TRP A CA 1
ATOM 2828 C C . TRP A 1 362 ? 22.398 7.188 -16.889 1.00 87.12 362 TRP A C 1
ATOM 2830 O O . TRP A 1 362 ? 22.053 6.170 -16.284 1.00 87.12 362 TRP A O 1
ATOM 2840 N N . ALA A 1 363 ? 23.440 7.220 -17.717 1.00 82.44 363 ALA A N 1
ATOM 2841 C CA . ALA A 1 363 ? 24.414 6.139 -17.742 1.00 82.44 363 ALA A CA 1
ATOM 2842 C C . ALA A 1 363 ? 25.269 6.231 -16.480 1.00 82.44 363 ALA A C 1
ATOM 2844 O O . ALA A 1 363 ? 25.864 7.275 -16.202 1.00 82.44 363 ALA A O 1
ATOM 2845 N N . LEU A 1 364 ? 25.360 5.142 -15.731 1.00 76.19 364 LEU A N 1
ATOM 2846 C CA . LEU A 1 364 ? 26.329 4.977 -14.663 1.00 76.19 364 LEU A CA 1
ATOM 2847 C C . LEU A 1 364 ? 27.520 4.270 -15.302 1.00 76.19 364 LEU A C 1
ATOM 2849 O O . LEU A 1 364 ? 27.421 3.137 -15.755 1.00 76.19 364 LEU A O 1
ATOM 2853 N N . GLY A 1 365 ? 28.616 5.007 -15.451 1.00 64.06 365 GLY A N 1
ATOM 2854 C CA . GLY A 1 365 ? 29.814 4.607 -16.181 1.00 64.06 365 GLY A CA 1
ATOM 2855 C C . GLY A 1 365 ? 31.023 5.300 -15.584 1.00 64.06 365 GLY A C 1
ATOM 2856 O O . GLY A 1 365 ? 30.908 6.466 -15.210 1.00 64.06 365 GLY A O 1
ATOM 2857 N N . ALA A 1 366 ? 32.197 4.659 -15.576 1.00 54.81 366 ALA A N 1
ATOM 2858 C CA . ALA A 1 366 ? 33.436 5.357 -15.227 1.00 54.81 366 ALA A CA 1
ATOM 2859 C C . ALA A 1 366 ? 33.579 6.650 -16.057 1.00 54.81 366 ALA A C 1
ATOM 2861 O O . ALA A 1 366 ? 33.858 7.709 -15.517 1.00 54.81 366 ALA A O 1
ATOM 2862 N N . GLN A 1 367 ? 33.255 6.615 -17.353 1.00 55.25 367 GLN A N 1
ATOM 2863 C CA . GLN A 1 367 ? 33.291 7.793 -18.228 1.00 55.25 367 GLN A CA 1
ATOM 2864 C C . GLN A 1 367 ? 32.213 8.853 -17.929 1.00 55.25 367 GLN A C 1
ATOM 2866 O O . GLN A 1 367 ? 32.512 10.038 -18.059 1.00 55.25 367 GLN A O 1
ATOM 2871 N N . SER A 1 368 ? 30.997 8.485 -17.499 1.00 59.62 368 SER A N 1
ATOM 2872 C CA . SER A 1 368 ? 29.980 9.490 -17.137 1.00 59.62 368 SER A CA 1
ATOM 2873 C C . SER A 1 368 ? 30.297 10.142 -15.789 1.00 59.62 368 SER A C 1
ATOM 2875 O O . SER A 1 368 ? 30.185 11.358 -15.654 1.00 59.62 368 SER A O 1
ATOM 2877 N N . LEU A 1 369 ? 30.805 9.364 -14.824 1.00 57.44 369 LEU A N 1
ATOM 2878 C CA . LEU A 1 369 ? 31.298 9.870 -13.541 1.00 57.44 369 LEU A CA 1
ATOM 2879 C C . LEU A 1 369 ? 32.494 10.806 -13.742 1.00 57.44 369 LEU A C 1
ATOM 2881 O O . LEU A 1 369 ? 32.548 11.871 -13.133 1.00 57.44 369 LEU A O 1
ATOM 2885 N N . ARG A 1 370 ? 33.401 10.469 -14.667 1.00 58.31 370 ARG A N 1
ATOM 2886 C CA . ARG A 1 370 ? 34.540 11.316 -15.054 1.00 58.31 370 ARG A CA 1
ATOM 2887 C C . ARG A 1 370 ? 34.133 12.663 -15.660 1.00 58.31 370 ARG A C 1
ATOM 2889 O O . ARG A 1 370 ? 34.884 13.619 -15.525 1.00 58.31 370 ARG A O 1
ATOM 2896 N N . GLN A 1 371 ? 32.971 12.757 -16.312 1.00 59.91 371 GLN A N 1
ATOM 2897 C CA . GLN A 1 371 ? 32.425 14.036 -16.792 1.00 59.91 371 GLN A CA 1
ATOM 2898 C C . GLN A 1 371 ? 31.740 14.844 -15.676 1.00 59.91 371 GLN A C 1
ATOM 2900 O O . GLN A 1 371 ? 31.642 16.065 -15.783 1.00 59.91 371 GLN A O 1
ATOM 2905 N N . MET A 1 372 ? 31.257 14.184 -14.617 1.00 59.19 372 MET A N 1
ATOM 2906 C CA . MET A 1 372 ? 30.544 14.830 -13.506 1.00 59.19 372 MET A CA 1
ATOM 2907 C C . MET A 1 372 ? 31.462 15.285 -12.359 1.00 59.19 372 MET A C 1
ATOM 2909 O O . MET A 1 372 ? 31.089 16.197 -11.620 1.00 59.19 372 MET A O 1
ATOM 2913 N N . LEU A 1 373 ? 32.638 14.670 -12.183 1.00 61.00 373 LEU A N 1
ATOM 2914 C CA . LEU A 1 373 ? 33.580 14.976 -11.098 1.00 61.00 373 LEU A CA 1
ATOM 2915 C C . LEU A 1 373 ? 34.800 15.791 -11.568 1.00 61.00 373 LEU A C 1
ATOM 2917 O O . LEU A 1 373 ? 35.281 15.598 -12.683 1.00 61.00 373 LEU A O 1
ATOM 2921 N N . PRO A 1 374 ? 35.348 16.679 -10.713 1.00 60.69 374 PRO A N 1
ATOM 2922 C CA . PRO A 1 374 ? 36.606 17.364 -10.992 1.00 60.69 374 PRO A CA 1
ATOM 2923 C C . PRO A 1 374 ? 37.779 16.365 -11.055 1.00 60.69 374 PRO A C 1
ATOM 2925 O O . PRO A 1 374 ? 37.759 15.356 -10.343 1.00 60.69 374 PRO A O 1
ATOM 2928 N N . PRO A 1 375 ? 38.826 16.657 -11.850 1.00 59.62 375 PRO A N 1
ATOM 2929 C CA . PRO A 1 375 ? 39.903 15.711 -12.165 1.00 59.62 375 PRO A CA 1
ATOM 2930 C C . PRO A 1 375 ? 40.667 15.197 -10.935 1.00 59.62 375 PRO A C 1
ATOM 2932 O O . PRO A 1 375 ? 41.158 14.077 -10.947 1.00 59.62 375 PRO A O 1
ATOM 2935 N N . GLU A 1 376 ? 40.714 15.970 -9.850 1.00 63.34 376 GLU A N 1
ATOM 2936 C CA . GLU A 1 376 ? 41.429 15.627 -8.611 1.00 63.34 376 GLU A CA 1
ATOM 2937 C C . GLU A 1 376 ? 40.779 14.482 -7.814 1.00 63.34 376 GLU A C 1
ATOM 2939 O O . GLU A 1 376 ? 41.467 13.760 -7.104 1.00 63.34 376 GLU A O 1
ATOM 2944 N N . LYS A 1 377 ? 39.457 14.284 -7.933 1.00 61.62 377 LYS A N 1
ATOM 2945 C CA . LYS A 1 377 ? 38.723 13.192 -7.250 1.00 61.62 377 LYS A CA 1
ATOM 2946 C C . LYS A 1 377 ? 38.591 11.931 -8.106 1.00 61.62 377 LYS A C 1
ATOM 2948 O O . LYS A 1 377 ? 37.985 10.946 -7.699 1.00 61.62 377 LYS A O 1
ATOM 2953 N N . LEU A 1 378 ? 39.115 11.990 -9.323 1.00 55.19 378 LEU A N 1
ATOM 2954 C CA . LEU A 1 378 ? 38.973 10.974 -10.357 1.00 55.19 378 LEU A CA 1
ATOM 2955 C C . LEU A 1 378 ? 39.940 9.803 -10.111 1.00 55.19 378 LEU A C 1
ATOM 2957 O O . LEU A 1 378 ? 39.603 8.655 -10.387 1.00 55.19 378 LEU A O 1
ATOM 2961 N N . GLU A 1 379 ? 41.091 10.087 -9.493 1.00 55.59 379 GLU A N 1
ATOM 2962 C CA . GLU A 1 379 ? 42.079 9.087 -9.067 1.00 55.59 379 GLU A CA 1
ATOM 2963 C C . GLU A 1 379 ? 41.547 8.160 -7.957 1.00 55.59 379 GLU A C 1
ATOM 2965 O O . GLU A 1 379 ? 41.940 6.997 -7.889 1.00 55.59 379 GLU A O 1
ATOM 2970 N N . GLU A 1 380 ? 40.599 8.622 -7.130 1.00 56.69 380 GLU A N 1
ATOM 2971 C CA . GLU A 1 380 ? 39.948 7.797 -6.096 1.00 56.69 380 GLU A CA 1
ATOM 2972 C C . GLU A 1 380 ? 38.971 6.760 -6.688 1.00 56.69 380 GLU A C 1
ATOM 2974 O O . GLU A 1 380 ? 38.717 5.727 -6.066 1.00 56.69 380 GLU A O 1
ATOM 2979 N N . LEU A 1 381 ? 38.435 7.008 -7.891 1.00 53.22 381 LEU A N 1
ATOM 2980 C CA . LEU A 1 381 ? 37.529 6.093 -8.604 1.00 53.22 381 LEU A CA 1
ATOM 2981 C C . LEU A 1 381 ? 38.282 4.992 -9.364 1.00 53.22 381 LEU A C 1
ATOM 2983 O O . LEU A 1 381 ? 37.770 3.886 -9.534 1.00 53.22 381 LEU A O 1
ATOM 2987 N N . ASP A 1 382 ? 39.508 5.281 -9.798 1.00 48.91 382 ASP A N 1
ATOM 2988 C CA . ASP A 1 382 ? 40.267 4.443 -10.729 1.00 48.91 382 ASP A CA 1
ATOM 2989 C C . ASP A 1 382 ? 40.996 3.258 -10.082 1.00 48.91 382 ASP A C 1
ATOM 2991 O O . ASP A 1 382 ? 41.617 2.465 -10.791 1.00 48.91 382 ASP A O 1
ATOM 2995 N N . LEU A 1 383 ? 40.904 3.060 -8.763 1.00 48.53 383 LEU A N 1
ATOM 2996 C CA . LEU A 1 383 ? 41.673 1.986 -8.134 1.00 48.53 383 LEU A CA 1
ATOM 2997 C C . LEU A 1 383 ? 41.130 0.569 -8.376 1.00 48.53 383 LEU A C 1
ATOM 2999 O O . LEU A 1 383 ? 41.896 -0.359 -8.145 1.00 48.53 383 LEU A O 1
ATOM 3003 N N . ASN A 1 384 ? 39.879 0.360 -8.830 1.00 45.91 384 ASN A N 1
ATOM 3004 C CA . ASN A 1 384 ? 39.347 -1.001 -9.073 1.00 45.91 384 ASN A CA 1
ATOM 3005 C C . ASN A 1 384 ? 38.131 -1.140 -10.023 1.00 45.91 384 ASN A C 1
ATOM 3007 O O . ASN A 1 384 ? 37.594 -2.246 -10.142 1.00 45.91 384 ASN A O 1
ATOM 3011 N N . ASP A 1 385 ? 37.649 -0.093 -10.700 1.00 49.03 385 ASP A N 1
ATOM 3012 C CA . ASP A 1 385 ? 36.335 -0.175 -11.359 1.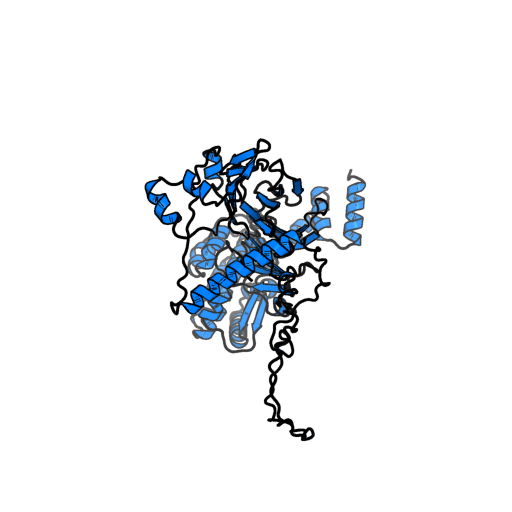00 49.03 385 ASP A CA 1
ATOM 3013 C C . ASP A 1 385 ? 36.370 -0.672 -12.820 1.00 49.03 385 ASP A C 1
ATOM 3015 O O . ASP A 1 385 ? 36.137 0.059 -13.778 1.00 49.03 385 ASP A O 1
ATOM 3019 N N . SER A 1 386 ? 36.640 -1.969 -12.986 1.00 46.53 386 SER A N 1
ATOM 3020 C CA . SER A 1 386 ? 36.278 -2.726 -14.201 1.00 46.53 386 SER A CA 1
ATOM 3021 C C . SER A 1 386 ? 34.811 -3.205 -14.186 1.00 46.53 386 SER A C 1
ATOM 3023 O O . SER A 1 386 ? 34.377 -3.896 -15.108 1.00 46.53 386 SER A O 1
ATOM 3025 N N . ARG A 1 387 ? 34.051 -2.857 -13.131 1.00 46.75 387 ARG A N 1
ATOM 3026 C CA . ARG A 1 387 ? 32.697 -3.347 -12.821 1.00 46.75 387 ARG A CA 1
ATOM 3027 C C . ARG A 1 387 ? 31.613 -2.569 -13.544 1.00 46.75 387 ARG A C 1
ATOM 3029 O O . ARG A 1 387 ? 30.640 -3.166 -13.995 1.00 46.75 387 ARG A O 1
ATOM 3036 N N . ILE A 1 388 ? 31.772 -1.257 -13.678 1.00 49.88 388 ILE A N 1
ATOM 3037 C CA . ILE A 1 388 ? 30.822 -0.443 -14.426 1.00 49.88 388 ILE A CA 1
ATOM 3038 C C . ILE A 1 388 ? 31.152 -0.551 -15.921 1.00 49.88 388 ILE A C 1
ATOM 3040 O O . ILE A 1 388 ? 31.840 0.301 -16.492 1.00 49.88 388 ILE A O 1
ATOM 3044 N N . LYS A 1 389 ? 30.670 -1.622 -16.570 1.00 47.34 389 LYS A N 1
ATOM 3045 C CA . LYS A 1 389 ? 30.683 -1.728 -18.037 1.00 47.34 389 LYS A CA 1
ATOM 3046 C C . LYS A 1 389 ? 29.993 -0.480 -18.577 1.00 47.34 389 LYS A C 1
ATOM 3048 O O . LYS A 1 389 ? 28.815 -0.254 -18.321 1.00 47.34 389 LYS A O 1
ATOM 3053 N N . SER A 1 390 ? 30.750 0.361 -19.276 1.00 48.06 390 SER A N 1
ATOM 3054 C CA . SER A 1 390 ? 30.290 1.645 -19.795 1.00 48.06 390 SER A CA 1
ATOM 3055 C C . SER A 1 390 ? 29.219 1.423 -20.859 1.00 48.06 390 SER A C 1
ATOM 3057 O O . SER A 1 390 ? 29.515 1.380 -22.053 1.00 48.06 390 SER A O 1
ATOM 3059 N N . LYS A 1 391 ? 27.962 1.282 -20.443 1.00 52.97 391 LYS A N 1
ATOM 3060 C CA . LYS A 1 391 ? 26.822 1.369 -21.349 1.00 52.97 391 LYS A CA 1
ATOM 3061 C C . LYS A 1 391 ? 26.532 2.851 -21.566 1.00 52.97 391 LYS A C 1
ATOM 3063 O O . LYS A 1 391 ? 25.613 3.415 -20.979 1.00 52.97 391 LYS A O 1
ATOM 3068 N N . MET A 1 392 ? 27.398 3.516 -22.334 1.00 57.66 392 MET A N 1
ATOM 3069 C CA . MET A 1 392 ? 27.115 4.881 -22.771 1.00 57.66 392 MET A CA 1
ATOM 3070 C C . MET A 1 392 ? 25.851 4.874 -23.629 1.00 57.66 392 MET A C 1
ATOM 3072 O O . MET A 1 392 ? 25.597 3.943 -24.396 1.00 57.66 392 MET A O 1
ATOM 3076 N N . LEU A 1 393 ? 25.033 5.907 -23.464 1.00 57.16 393 LEU A N 1
ATOM 3077 C CA . LEU A 1 393 ? 23.812 6.069 -24.238 1.00 57.16 393 LEU A CA 1
ATOM 3078 C C . LEU A 1 393 ? 24.229 6.661 -25.583 1.00 57.16 393 LEU A C 1
ATOM 3080 O O . LEU A 1 393 ? 24.673 7.803 -25.632 1.00 57.16 393 LEU A O 1
ATOM 3084 N N . HIS A 1 394 ? 24.136 5.888 -26.660 1.00 54.94 394 HIS A N 1
ATOM 3085 C CA . HIS A 1 394 ? 24.513 6.356 -27.995 1.00 54.94 394 HIS A CA 1
ATOM 3086 C C . HIS A 1 394 ? 23.327 7.019 -28.700 1.00 54.94 394 HIS A C 1
ATOM 3088 O O . HIS A 1 394 ? 22.194 6.542 -28.586 1.00 54.94 394 HIS A O 1
ATOM 3094 N N . ASP A 1 395 ? 23.579 8.118 -29.413 1.00 51.16 395 ASP A N 1
ATOM 3095 C CA . ASP A 1 395 ? 22.647 8.722 -30.374 1.00 51.16 395 ASP A CA 1
ATOM 3096 C C . ASP A 1 395 ? 22.562 7.946 -31.692 1.00 51.16 395 ASP A C 1
ATOM 3098 O O . ASP A 1 395 ? 23.409 7.105 -31.988 1.00 51.16 395 ASP A O 1
ATOM 3102 N N . GLY A 1 396 ? 21.529 8.231 -32.497 1.00 51.38 396 GLY A N 1
ATOM 3103 C CA . GLY A 1 396 ? 21.455 7.750 -33.885 1.00 51.38 396 GLY A CA 1
ATOM 3104 C C . GLY A 1 396 ? 22.657 8.197 -34.732 1.00 51.38 396 GLY A C 1
ATOM 3105 O O . GLY A 1 396 ? 22.967 7.555 -35.731 1.00 51.38 396 GLY A O 1
ATOM 3106 N N . ASP A 1 397 ? 23.365 9.234 -34.269 1.00 53.16 397 ASP A N 1
ATOM 3107 C CA . ASP A 1 397 ? 24.609 9.764 -34.832 1.00 53.16 397 ASP A CA 1
ATO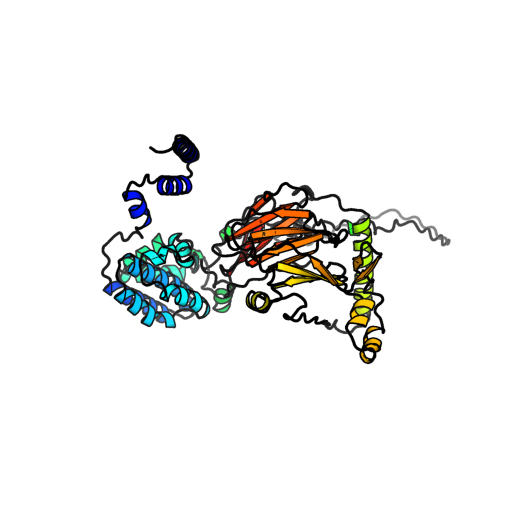M 3108 C C . ASP A 1 397 ? 25.884 9.142 -34.206 1.00 53.16 397 ASP A C 1
ATOM 3110 O O . ASP A 1 397 ? 26.993 9.452 -34.629 1.00 53.16 397 ASP A O 1
ATOM 3114 N N . GLY A 1 398 ? 25.755 8.255 -33.207 1.00 59.06 398 GLY A N 1
ATOM 3115 C CA . GLY A 1 398 ? 26.859 7.513 -32.574 1.00 59.06 398 GLY A CA 1
ATOM 3116 C C . GLY A 1 398 ? 27.553 8.202 -31.389 1.00 59.06 398 GLY A C 1
ATOM 3117 O O . GLY A 1 398 ? 28.278 7.533 -30.646 1.00 59.06 398 GLY A O 1
ATOM 3118 N N . GLU A 1 399 ? 27.304 9.494 -31.158 1.00 59.12 399 GLU A N 1
ATOM 3119 C CA . GLU A 1 399 ? 27.913 10.252 -30.056 1.00 59.12 399 GLU A CA 1
ATOM 3120 C C . GLU A 1 399 ? 27.412 9.774 -28.677 1.00 59.12 399 GLU A C 1
ATOM 3122 O O . GLU A 1 399 ? 26.214 9.507 -28.509 1.00 59.12 399 GLU A O 1
ATOM 3127 N N . PRO A 1 400 ? 28.302 9.640 -27.676 1.00 62.56 400 PRO A N 1
ATOM 3128 C CA . PRO A 1 400 ? 27.920 9.174 -26.356 1.00 62.56 400 PRO A CA 1
ATOM 3129 C C . PRO A 1 400 ? 27.372 10.304 -25.472 1.00 62.56 400 PRO A C 1
ATOM 3131 O O . PRO A 1 400 ? 28.065 11.270 -25.152 1.00 62.56 400 PRO A O 1
ATOM 3134 N N . GLN A 1 401 ? 26.142 10.137 -24.993 1.00 68.88 401 GLN A N 1
ATOM 3135 C CA . GLN A 1 401 ? 25.486 11.053 -24.060 1.00 68.88 401 GLN A CA 1
ATOM 3136 C C . GLN A 1 401 ? 25.527 10.496 -22.625 1.00 68.88 401 GLN A C 1
ATOM 3138 O O . GLN A 1 401 ? 25.245 9.311 -22.411 1.00 68.88 401 GLN A O 1
ATOM 3143 N N . PRO A 1 402 ? 25.817 11.330 -21.605 1.00 74.81 402 PRO A N 1
ATOM 3144 C CA . PRO A 1 402 ? 25.759 10.906 -20.205 1.00 74.81 402 PRO A CA 1
ATOM 3145 C C . PRO A 1 402 ? 24.316 10.737 -19.698 1.00 74.81 402 PRO A C 1
ATOM 3147 O O . PRO A 1 402 ? 24.091 10.030 -18.713 1.00 74.81 402 PRO A O 1
ATOM 3150 N N . SER A 1 403 ? 23.334 11.365 -20.359 1.00 83.00 403 SER A N 1
ATOM 3151 C CA . SER A 1 403 ? 21.917 11.266 -20.002 1.00 83.00 403 SER A CA 1
ATOM 3152 C C . SER A 1 403 ? 20.978 11.379 -21.204 1.00 83.00 403 SER A C 1
ATOM 3154 O O . SER A 1 403 ? 21.287 12.073 -22.167 1.00 83.00 403 SER A O 1
ATOM 3156 N N . ARG A 1 404 ? 19.798 10.763 -21.105 1.00 85.44 404 ARG A N 1
ATOM 3157 C CA . ARG A 1 404 ? 18.707 10.786 -22.090 1.00 85.44 404 ARG A CA 1
ATOM 3158 C C . ARG A 1 404 ? 17.395 11.210 -21.438 1.00 85.44 404 ARG A C 1
ATOM 3160 O O . ARG A 1 404 ? 17.103 10.775 -20.328 1.00 85.44 404 ARG A O 1
ATOM 3167 N N . ASP A 1 405 ? 16.581 11.971 -22.167 1.00 88.50 405 ASP A N 1
ATOM 3168 C CA . ASP A 1 405 ? 15.233 12.359 -21.740 1.00 88.50 405 ASP A CA 1
ATOM 3169 C C . ASP A 1 405 ? 14.166 11.593 -22.526 1.00 88.50 405 ASP A C 1
ATOM 3171 O O . ASP A 1 405 ? 14.145 11.615 -23.756 1.00 88.50 405 ASP A O 1
ATOM 3175 N N . LEU A 1 406 ? 13.238 10.966 -21.807 1.00 90.62 406 LEU A N 1
ATOM 3176 C CA . LEU A 1 406 ? 12.005 10.410 -22.350 1.00 90.62 406 LEU A CA 1
ATOM 3177 C C . LEU A 1 406 ? 10.871 11.398 -22.073 1.00 90.62 406 LEU A C 1
ATOM 3179 O O . LEU A 1 406 ? 10.560 11.722 -20.921 1.00 90.62 406 LEU A O 1
ATOM 3183 N N . ILE A 1 407 ? 10.261 11.894 -23.147 1.00 89.88 407 ILE A N 1
ATOM 3184 C CA . ILE A 1 407 ? 9.231 12.932 -23.095 1.00 89.88 407 ILE A CA 1
ATOM 3185 C C . ILE A 1 407 ? 7.907 12.333 -23.560 1.00 89.88 407 ILE A C 1
ATOM 3187 O O . ILE A 1 407 ? 7.817 11.752 -24.642 1.00 89.88 407 ILE A O 1
ATOM 3191 N N . GLY A 1 408 ? 6.856 12.503 -22.757 1.00 89.19 408 GLY A N 1
ATOM 3192 C CA . GLY A 1 408 ? 5.507 12.172 -23.201 1.00 89.19 408 GLY A CA 1
ATOM 3193 C C . GLY A 1 408 ? 4.414 12.222 -22.140 1.00 89.19 408 GLY A C 1
ATOM 3194 O O . GLY A 1 408 ? 3.262 12.426 -22.532 1.00 89.19 408 GLY A O 1
ATOM 3195 N N . HIS A 1 409 ? 4.716 12.036 -20.850 1.00 92.69 409 HIS A N 1
ATOM 3196 C CA . HIS A 1 409 ? 3.700 12.210 -19.804 1.00 92.69 409 HIS A CA 1
ATOM 3197 C C . HIS A 1 409 ? 3.256 13.665 -19.689 1.00 92.69 409 HIS A C 1
ATOM 3199 O O . HIS A 1 409 ? 3.988 14.586 -20.054 1.00 92.69 409 HIS A O 1
ATOM 3205 N N . GLN A 1 410 ? 2.030 13.843 -19.205 1.00 91.62 410 GLN A N 1
ATOM 3206 C CA . GLN A 1 410 ? 1.411 15.160 -19.043 1.00 91.62 410 GLN A CA 1
ATOM 3207 C C . GLN A 1 410 ? 1.509 15.695 -17.611 1.00 91.62 410 GLN A C 1
ATOM 3209 O O . GLN A 1 410 ? 1.274 16.882 -17.391 1.00 91.62 410 GLN A O 1
ATOM 3214 N N . ASP A 1 411 ? 1.865 14.840 -16.651 1.00 91.62 411 ASP A N 1
ATOM 3215 C CA . ASP A 1 411 ? 2.017 15.216 -15.248 1.00 91.62 411 ASP A CA 1
ATOM 3216 C C . ASP A 1 411 ? 3.112 14.391 -14.555 1.00 91.62 411 ASP A C 1
ATOM 3218 O O . ASP A 1 411 ? 3.715 13.504 -15.167 1.00 91.62 411 ASP A O 1
ATOM 3222 N N . ALA A 1 412 ? 3.377 14.694 -13.283 1.00 92.25 412 ALA A N 1
ATOM 3223 C CA . ALA A 1 412 ? 4.447 14.103 -12.481 1.00 92.25 412 ALA A CA 1
ATOM 3224 C C . ALA A 1 412 ? 4.540 12.569 -12.595 1.00 92.25 412 ALA A C 1
ATOM 3226 O O . ALA A 1 412 ? 3.533 11.858 -12.582 1.00 92.25 412 ALA A O 1
ATOM 3227 N N . VAL A 1 413 ? 5.767 12.053 -12.699 1.00 94.25 413 VAL A N 1
ATOM 3228 C CA . VAL A 1 413 ? 6.043 10.608 -12.724 1.00 94.25 413 VAL A CA 1
ATOM 3229 C C . VAL A 1 413 ? 6.338 10.121 -11.305 1.00 94.25 413 VAL A C 1
ATOM 3231 O O . VAL A 1 413 ? 7.298 10.575 -10.682 1.00 94.25 413 VAL A O 1
ATOM 3234 N N . HIS A 1 414 ? 5.530 9.182 -10.810 1.00 93.69 414 HIS A N 1
ATOM 3235 C CA . HIS A 1 414 ? 5.613 8.641 -9.445 1.00 93.69 414 HIS A CA 1
ATOM 3236 C C . HIS A 1 414 ? 6.159 7.215 -9.376 1.00 93.69 414 HIS A C 1
ATOM 3238 O O . HIS A 1 414 ? 6.569 6.773 -8.308 1.00 93.69 414 HIS A O 1
ATOM 3244 N N . GLY A 1 415 ? 6.225 6.506 -10.504 1.00 94.31 415 GLY A N 1
ATOM 3245 C CA . GLY A 1 415 ? 6.853 5.192 -10.581 1.00 94.31 415 GLY A CA 1
ATOM 3246 C C . GLY A 1 415 ? 7.688 5.051 -11.843 1.00 94.31 415 GLY A C 1
ATOM 3247 O O . GLY A 1 415 ? 7.262 5.460 -12.922 1.00 94.31 415 GLY A O 1
ATOM 3248 N N . VAL A 1 416 ? 8.866 4.448 -11.710 1.00 96.00 416 VAL A N 1
ATOM 3249 C CA . VAL A 1 416 ? 9.729 4.049 -12.825 1.00 96.00 416 VAL A CA 1
ATOM 3250 C C . VAL A 1 416 ? 10.311 2.683 -12.490 1.00 96.00 416 VAL A C 1
ATOM 3252 O O . VAL A 1 416 ? 10.717 2.466 -11.353 1.00 96.00 416 VAL A O 1
ATOM 3255 N N . ALA A 1 417 ? 10.355 1.776 -13.461 1.00 95.50 417 ALA A N 1
ATOM 3256 C CA . ALA A 1 417 ? 10.964 0.461 -13.304 1.00 95.50 417 ALA A CA 1
ATOM 3257 C C . ALA A 1 417 ? 11.669 0.044 -14.598 1.00 95.50 417 ALA A C 1
ATOM 3259 O O . ALA A 1 417 ? 11.165 0.298 -15.693 1.00 95.50 417 ALA A O 1
ATOM 3260 N N . PHE A 1 418 ? 12.830 -0.598 -14.475 1.00 93.75 418 PHE A N 1
ATOM 3261 C CA . PHE A 1 418 ? 13.502 -1.247 -15.599 1.00 93.75 418 PHE A CA 1
ATOM 3262 C C . PHE A 1 418 ? 12.972 -2.667 -15.772 1.00 93.75 418 PHE A C 1
ATOM 3264 O O . PHE A 1 418 ? 12.686 -3.351 -14.787 1.00 93.75 418 PHE A O 1
ATOM 3271 N N . SER A 1 419 ? 12.890 -3.133 -17.015 1.00 92.06 419 SER A N 1
ATOM 3272 C CA . SER A 1 419 ? 12.790 -4.567 -17.258 1.00 92.06 419 SER A CA 1
ATOM 3273 C C . SER A 1 419 ? 14.079 -5.264 -16.792 1.00 92.06 419 SER A C 1
ATOM 3275 O O . SER A 1 419 ? 15.148 -4.646 -16.820 1.00 92.06 419 SER A O 1
ATOM 3277 N N . PRO A 1 420 ? 14.022 -6.547 -16.391 1.00 88.81 420 PRO A N 1
ATOM 3278 C CA . PRO A 1 420 ? 15.206 -7.295 -15.961 1.00 88.81 420 PRO A CA 1
ATOM 3279 C C . PRO A 1 420 ? 16.332 -7.310 -17.010 1.00 88.81 420 PRO A C 1
ATOM 3281 O O . PRO A 1 420 ? 17.504 -7.186 -16.677 1.00 88.81 420 PRO A O 1
ATOM 3284 N N . ASP A 1 421 ? 15.989 -7.356 -18.299 1.00 85.31 421 ASP A N 1
ATOM 3285 C CA . ASP A 1 421 ? 16.956 -7.282 -19.406 1.00 85.31 421 ASP A CA 1
ATOM 3286 C C . ASP A 1 421 ? 17.509 -5.869 -19.685 1.00 85.31 421 ASP A C 1
ATOM 3288 O O . ASP A 1 421 ? 18.388 -5.692 -20.532 1.00 85.31 421 ASP A O 1
ATOM 3292 N N . GLY A 1 422 ? 16.991 -4.843 -19.002 1.00 85.88 422 GLY A N 1
ATOM 3293 C CA . GLY A 1 422 ? 17.367 -3.442 -19.173 1.00 85.88 422 GLY A CA 1
ATOM 3294 C C . GLY A 1 422 ? 17.026 -2.850 -20.545 1.00 85.88 422 GLY A C 1
ATOM 3295 O O . GLY A 1 422 ? 17.518 -1.765 -20.868 1.00 85.88 422 GLY A O 1
ATOM 3296 N N . GLN A 1 423 ? 16.231 -3.541 -21.371 1.00 88.38 423 GLN A N 1
ATOM 3297 C CA . GLN A 1 423 ? 15.845 -3.089 -22.717 1.00 88.38 423 GLN A CA 1
ATOM 3298 C C . GLN A 1 423 ? 14.600 -2.197 -22.718 1.00 88.38 423 GLN A C 1
ATOM 3300 O O . GLN A 1 423 ? 14.368 -1.434 -23.664 1.00 88.38 423 GLN A O 1
ATOM 3305 N N . LEU A 1 424 ? 13.798 -2.285 -21.659 1.00 92.12 424 LEU A N 1
ATOM 3306 C CA . LEU A 1 424 ? 12.557 -1.552 -21.498 1.00 92.12 424 LEU A CA 1
ATOM 3307 C C . LEU A 1 424 ? 12.549 -0.772 -20.183 1.00 92.12 424 LEU A C 1
ATOM 3309 O O . LEU A 1 424 ? 13.148 -1.164 -19.180 1.00 92.12 424 LEU A O 1
ATOM 3313 N N . VAL A 1 425 ? 11.821 0.339 -20.194 1.00 94.44 425 VAL A N 1
ATOM 3314 C CA . VAL A 1 425 ? 11.492 1.117 -18.997 1.00 94.44 425 VAL A CA 1
ATOM 3315 C C . VAL A 1 425 ? 9.987 1.279 -18.946 1.00 94.44 425 VAL A C 1
ATOM 3317 O O . VAL A 1 425 ? 9.374 1.651 -19.944 1.00 94.44 425 VAL A O 1
ATOM 3320 N N . ALA A 1 426 ? 9.392 1.025 -17.790 1.00 95.31 426 ALA A N 1
ATOM 3321 C CA . ALA A 1 426 ? 7.997 1.320 -17.517 1.00 95.31 426 ALA A CA 1
ATOM 3322 C C . ALA A 1 426 ? 7.901 2.545 -16.616 1.00 95.31 426 ALA A C 1
ATOM 3324 O O . ALA A 1 426 ? 8.716 2.726 -15.710 1.00 95.31 426 ALA A O 1
ATOM 3325 N N . SER A 1 427 ? 6.892 3.377 -16.852 1.00 95.75 427 SER A N 1
ATOM 3326 C CA . SER A 1 427 ? 6.642 4.570 -16.053 1.00 95.75 427 SER A CA 1
ATOM 3327 C C . SER A 1 427 ? 5.168 4.763 -15.731 1.00 95.75 427 SER A C 1
ATOM 3329 O O . SER A 1 427 ? 4.298 4.607 -16.588 1.00 95.75 427 SER A O 1
ATOM 3331 N N . ALA A 1 428 ? 4.915 5.137 -14.482 1.00 95.56 428 ALA A N 1
ATOM 3332 C CA . ALA A 1 428 ? 3.614 5.427 -13.901 1.00 95.56 428 ALA A CA 1
ATOM 3333 C C . ALA A 1 428 ? 3.538 6.913 -13.528 1.00 95.56 428 ALA A C 1
ATOM 3335 O O . ALA A 1 428 ? 4.427 7.432 -12.845 1.00 95.56 428 ALA A O 1
ATOM 3336 N N . SER A 1 429 ? 2.484 7.596 -13.975 1.00 95.06 429 SER A N 1
ATOM 3337 C CA . SER A 1 429 ? 2.320 9.044 -13.806 1.00 95.06 429 SER A CA 1
ATOM 3338 C C . SER A 1 429 ? 0.977 9.423 -13.184 1.00 95.06 429 SER A C 1
ATOM 3340 O O . SER A 1 429 ? -0.021 8.705 -13.284 1.00 95.06 429 SER A O 1
ATOM 3342 N N . ALA A 1 430 ? 0.946 10.611 -12.580 1.00 93.75 430 ALA A N 1
ATOM 3343 C CA . ALA A 1 430 ? -0.273 11.267 -12.135 1.00 93.75 430 ALA A CA 1
ATOM 3344 C C . ALA A 1 430 ? -1.266 11.559 -13.277 1.00 93.75 430 ALA A C 1
ATOM 3346 O O . ALA A 1 430 ? -2.446 11.756 -13.002 1.00 93.75 430 ALA A O 1
ATOM 3347 N N . ASP A 1 431 ? -0.834 11.502 -14.545 1.00 92.75 431 ASP A N 1
ATOM 3348 C CA . ASP A 1 431 ? -1.722 11.591 -15.714 1.00 92.75 431 ASP A CA 1
ATOM 3349 C C . ASP A 1 431 ? -2.616 10.348 -15.927 1.00 92.75 431 ASP A C 1
ATOM 3351 O O . ASP A 1 431 ? -3.379 10.297 -16.893 1.00 92.75 431 ASP A O 1
ATOM 3355 N N . GLY A 1 432 ? -2.518 9.342 -15.048 1.00 92.62 432 GLY A N 1
ATOM 3356 C CA . GLY A 1 432 ? -3.287 8.095 -15.113 1.00 92.62 432 GLY A CA 1
ATOM 3357 C C . GLY A 1 432 ? -2.774 7.110 -16.166 1.00 92.62 432 GLY A C 1
ATOM 3358 O O . GLY A 1 432 ? -3.387 6.069 -16.401 1.00 92.62 432 GLY A O 1
ATOM 3359 N N . THR A 1 433 ? -1.641 7.400 -16.814 1.00 94.12 433 THR A N 1
ATOM 3360 C CA . THR A 1 433 ? -1.087 6.537 -17.860 1.00 94.12 433 THR A CA 1
ATOM 3361 C C . THR A 1 433 ? 0.102 5.720 -17.373 1.00 94.12 433 THR A C 1
ATOM 3363 O O . THR A 1 433 ? 1.012 6.221 -16.708 1.00 94.12 433 THR A O 1
ATOM 3366 N N . LEU A 1 434 ? 0.103 4.441 -17.747 1.00 95.38 434 LEU A N 1
ATOM 3367 C CA . LEU A 1 434 ? 1.300 3.605 -17.752 1.00 95.38 434 LEU A CA 1
ATOM 3368 C C . LEU A 1 434 ? 1.917 3.713 -19.147 1.00 95.38 434 LEU A C 1
ATOM 3370 O O . LEU A 1 434 ? 1.201 3.622 -20.149 1.00 95.38 434 LEU A O 1
ATOM 3374 N N . ARG A 1 435 ? 3.233 3.900 -19.229 1.00 94.38 435 ARG A N 1
ATOM 3375 C CA . ARG A 1 435 ? 3.958 3.942 -20.505 1.00 94.38 435 ARG A CA 1
ATOM 3376 C C . ARG A 1 435 ? 5.147 3.007 -20.499 1.00 94.38 435 ARG A C 1
ATOM 3378 O O . ARG A 1 435 ? 5.810 2.861 -19.478 1.00 94.38 435 ARG A O 1
ATOM 3385 N N . LEU A 1 436 ? 5.406 2.407 -21.656 1.00 94.44 436 LEU A N 1
ATOM 3386 C CA . LEU A 1 436 ? 6.566 1.558 -21.905 1.00 94.44 436 LEU A CA 1
ATOM 3387 C C . LEU A 1 436 ? 7.484 2.236 -22.917 1.00 94.44 436 LEU A C 1
ATOM 3389 O O . LEU A 1 436 ? 7.031 2.711 -23.960 1.00 94.44 436 LEU A O 1
ATOM 3393 N N . TRP A 1 437 ? 8.774 2.248 -22.620 1.00 93.75 437 TRP A N 1
ATOM 3394 C CA . TRP A 1 437 ? 9.814 2.907 -23.400 1.00 93.75 437 TRP A CA 1
ATOM 3395 C C . TRP A 1 437 ? 10.903 1.907 -23.765 1.00 93.75 437 TRP A C 1
ATOM 3397 O O . TRP A 1 437 ? 11.182 0.993 -22.993 1.00 93.75 437 TRP A O 1
ATOM 3407 N N . SER A 1 438 ? 11.540 2.100 -24.919 1.00 90.62 438 SER A N 1
ATOM 3408 C CA . SER A 1 438 ? 12.710 1.318 -25.327 1.00 90.62 438 SER A CA 1
ATOM 3409 C C . SER A 1 438 ? 14.000 2.049 -24.964 1.00 90.62 438 SER A C 1
ATOM 3411 O O . SER A 1 438 ? 14.181 3.198 -25.367 1.00 90.62 438 SER A O 1
ATOM 3413 N N . THR A 1 439 ? 14.933 1.356 -24.311 1.00 84.62 439 THR A N 1
ATOM 3414 C CA . THR A 1 439 ? 16.313 1.832 -24.080 1.00 84.62 439 THR A CA 1
ATOM 3415 C C . THR A 1 439 ? 17.244 1.559 -25.270 1.00 84.62 439 THR A C 1
ATOM 3417 O O . THR A 1 439 ? 18.456 1.732 -25.180 1.00 84.62 439 THR A O 1
ATOM 3420 N N . ILE A 1 440 ? 16.704 1.100 -26.400 1.00 81.88 440 ILE A N 1
ATOM 3421 C CA . ILE A 1 440 ? 17.462 0.891 -27.641 1.00 81.88 440 ILE A CA 1
ATOM 3422 C C . ILE A 1 440 ? 17.140 2.015 -28.620 1.00 81.88 440 ILE A C 1
ATOM 3424 O O . ILE A 1 440 ? 18.034 2.639 -29.182 1.00 81.88 440 ILE A O 1
ATOM 3428 N N . ILE A 1 441 ? 15.847 2.280 -28.809 1.00 81.25 441 ILE A N 1
ATOM 3429 C CA . ILE A 1 441 ? 15.370 3.245 -29.802 1.00 81.25 441 ILE A CA 1
ATOM 3430 C C . ILE A 1 441 ? 15.389 4.668 -29.226 1.00 81.25 441 ILE A C 1
ATOM 3432 O O . ILE A 1 441 ? 15.583 5.623 -29.974 1.00 81.25 441 ILE A O 1
ATOM 3436 N N . TRP A 1 442 ? 15.172 4.825 -27.911 1.00 79.81 442 TRP A N 1
ATOM 3437 C CA . TRP A 1 442 ? 15.079 6.123 -27.218 1.00 79.81 442 TRP A CA 1
ATOM 3438 C C . TRP A 1 442 ? 14.060 7.108 -27.820 1.00 79.81 442 TRP A C 1
ATOM 3440 O O . TRP A 1 442 ? 14.097 8.304 -27.531 1.00 79.81 442 TRP A O 1
ATOM 3450 N N . ALA A 1 443 ? 13.156 6.615 -28.666 1.00 71.06 443 ALA A N 1
ATOM 3451 C CA . ALA A 1 443 ? 12.066 7.384 -29.246 1.00 71.06 443 ALA A CA 1
ATOM 3452 C C . ALA A 1 443 ? 10.859 7.424 -28.290 1.00 71.06 443 ALA A C 1
ATOM 3454 O O . ALA A 1 443 ? 10.938 6.987 -27.140 1.00 71.06 443 ALA A O 1
ATOM 3455 N N . GLY A 1 444 ? 9.735 7.977 -28.760 1.00 80.56 444 GLY A N 1
ATOM 3456 C CA . GLY A 1 444 ? 8.491 8.058 -27.990 1.00 80.56 444 GLY A CA 1
ATOM 3457 C C . GLY A 1 444 ? 8.012 6.710 -27.427 1.00 80.56 444 GLY A C 1
ATOM 3458 O O . GLY A 1 444 ? 8.523 5.645 -27.771 1.00 80.56 444 GLY A O 1
ATOM 3459 N N . ALA A 1 445 ? 7.008 6.761 -26.548 1.00 87.50 445 ALA A N 1
ATOM 3460 C CA . ALA A 1 445 ? 6.494 5.575 -25.862 1.00 87.50 445 ALA A CA 1
ATOM 3461 C C . ALA A 1 445 ? 6.042 4.486 -26.854 1.00 87.50 445 ALA A C 1
ATOM 3463 O O . ALA A 1 445 ? 5.249 4.759 -27.756 1.00 87.50 445 ALA A O 1
ATOM 3464 N N . LEU A 1 446 ? 6.514 3.252 -26.644 1.00 89.44 446 LEU A N 1
ATOM 3465 C CA . LEU A 1 446 ? 6.133 2.073 -27.426 1.00 89.44 446 LEU A CA 1
ATOM 3466 C C . LEU A 1 446 ? 4.655 1.740 -27.229 1.00 89.44 446 LEU A C 1
ATOM 3468 O O . LEU A 1 446 ? 3.945 1.408 -28.174 1.00 89.44 446 LEU A O 1
ATOM 3472 N N . CYS A 1 447 ? 4.206 1.801 -25.976 1.00 89.38 447 CYS A N 1
ATOM 3473 C CA . CYS A 1 447 ? 2.854 1.462 -25.558 1.00 89.38 447 CYS A CA 1
ATOM 3474 C C . CYS A 1 447 ? 2.391 2.435 -24.475 1.00 89.38 447 CYS A C 1
ATOM 3476 O O . CYS A 1 447 ? 3.188 2.901 -23.654 1.00 89.38 447 CYS A O 1
ATOM 3478 N N . VAL A 1 448 ? 1.092 2.741 -24.485 1.00 91.75 448 VAL A N 1
ATOM 3479 C CA . VAL A 1 448 ? 0.444 3.611 -23.499 1.00 91.75 448 VAL A CA 1
ATOM 3480 C C . VAL A 1 448 ? -0.867 2.968 -23.060 1.00 91.75 448 VAL A C 1
ATOM 3482 O O . VAL A 1 448 ? -1.782 2.823 -23.871 1.00 91.75 448 VAL A O 1
ATOM 3485 N N . TRP A 1 449 ? -0.975 2.640 -21.776 1.00 93.31 449 TRP A N 1
ATOM 3486 C CA . TRP A 1 449 ? -2.196 2.121 -21.159 1.00 93.31 449 TRP A CA 1
ATOM 3487 C C . TRP A 1 449 ? -2.899 3.253 -20.402 1.00 93.31 449 TRP A C 1
ATOM 3489 O O . TRP A 1 449 ? -2.250 3.995 -19.665 1.00 93.31 449 TRP A O 1
ATOM 3499 N N . ARG A 1 450 ? -4.218 3.400 -20.596 1.00 89.69 450 ARG A N 1
ATOM 3500 C CA . ARG A 1 450 ? -5.039 4.518 -20.072 1.00 89.69 450 ARG A CA 1
ATOM 3501 C C . ARG A 1 450 ? -6.211 4.069 -19.194 1.00 89.69 450 ARG A C 1
ATOM 3503 O O . ARG A 1 450 ? -7.179 4.796 -19.023 1.00 89.69 450 ARG A O 1
ATOM 3510 N N . GLU A 1 451 ? -6.139 2.854 -18.670 1.00 85.06 451 GLU A N 1
ATOM 3511 C CA . GLU A 1 451 ? -7.252 2.248 -17.929 1.00 85.06 451 GLU A CA 1
ATOM 3512 C C . GLU A 1 451 ? -7.362 2.762 -16.484 1.00 85.06 451 GLU A C 1
ATOM 3514 O O . GLU A 1 451 ? -8.416 2.644 -15.864 1.00 85.06 451 GLU A O 1
ATOM 3519 N N . HIS A 1 452 ? -6.292 3.344 -15.932 1.00 82.19 452 HIS A N 1
ATOM 3520 C CA . HIS A 1 452 ? -6.372 4.065 -14.662 1.00 82.19 452 HIS A CA 1
ATOM 3521 C C . HIS A 1 452 ? -6.946 5.462 -14.930 1.00 82.19 452 HIS A C 1
ATOM 3523 O O . HIS A 1 452 ? -6.321 6.277 -15.599 1.00 82.19 452 HIS A O 1
ATOM 3529 N N . ILE A 1 453 ? -8.146 5.745 -14.414 1.00 82.00 453 ILE A N 1
ATOM 3530 C CA . ILE A 1 453 ? -8.775 7.080 -14.521 1.00 82.00 453 ILE A CA 1
ATOM 3531 C C . ILE A 1 453 ? -8.109 8.077 -13.552 1.00 82.00 453 ILE A C 1
ATOM 3533 O O . ILE A 1 453 ? -8.169 9.290 -13.735 1.00 82.00 453 ILE A O 1
ATOM 3537 N N . THR A 1 454 ? -7.462 7.561 -12.509 1.00 91.19 454 THR A N 1
ATOM 3538 C CA . THR A 1 454 ? -6.836 8.321 -11.423 1.00 91.19 454 THR A CA 1
ATOM 3539 C C . THR A 1 454 ? -5.306 8.239 -11.484 1.00 91.19 454 THR A C 1
ATOM 3541 O O . THR A 1 454 ? -4.789 7.326 -12.132 1.00 91.19 454 THR A O 1
ATOM 3544 N N . PRO A 1 455 ? -4.573 9.084 -10.733 1.00 93.19 455 PRO A N 1
ATOM 3545 C CA . PRO A 1 455 ? -3.117 9.013 -10.628 1.00 93.19 455 PRO A CA 1
ATOM 3546 C C . PRO A 1 455 ? -2.571 7.610 -10.344 1.00 93.19 455 PRO A C 1
ATOM 3548 O O . PRO A 1 455 ? -3.105 6.874 -9.507 1.00 93.19 455 PRO A O 1
ATOM 3551 N N . LEU A 1 456 ? -1.476 7.270 -11.023 1.00 95.25 456 LEU A N 1
ATOM 3552 C CA . LEU A 1 456 ? -0.683 6.076 -10.763 1.00 95.25 456 LEU A CA 1
ATOM 3553 C C . LEU A 1 456 ? 0.493 6.410 -9.851 1.00 95.25 456 LEU A C 1
ATOM 3555 O O . LEU A 1 456 ? 1.267 7.320 -10.144 1.00 95.25 456 LEU A O 1
ATOM 3559 N N . TRP A 1 457 ? 0.653 5.636 -8.780 1.00 94.31 457 TRP A N 1
ATOM 3560 C CA . TRP A 1 457 ? 1.679 5.873 -7.763 1.00 94.31 457 TRP A CA 1
ATOM 3561 C C . TRP A 1 457 ? 2.923 5.020 -7.954 1.00 94.31 457 TRP A C 1
ATOM 3563 O O . TRP A 1 457 ? 4.014 5.448 -7.602 1.00 94.31 457 TRP A O 1
ATOM 3573 N N . CYS A 1 458 ? 2.781 3.810 -8.489 1.00 94.06 458 CYS A N 1
ATOM 3574 C CA . CYS A 1 458 ? 3.891 2.871 -8.582 1.00 94.06 458 CYS A CA 1
ATOM 3575 C C . CYS A 1 458 ? 3.752 1.929 -9.778 1.00 94.06 458 CYS A C 1
ATOM 3577 O O . CYS A 1 458 ? 2.649 1.657 -10.264 1.00 94.06 458 CYS A O 1
ATOM 3579 N N . VAL A 1 459 ? 4.896 1.417 -10.225 1.00 95.75 459 VAL A N 1
ATOM 3580 C CA . VAL A 1 459 ? 5.019 0.374 -11.243 1.00 95.75 459 VAL A CA 1
ATOM 3581 C C . VAL A 1 459 ? 6.181 -0.540 -10.872 1.00 95.75 459 VAL A C 1
ATOM 3583 O O . VAL A 1 459 ? 7.188 -0.059 -10.360 1.00 95.75 459 VAL A O 1
ATOM 3586 N N . ASP A 1 460 ? 6.031 -1.835 -11.129 1.00 95.38 460 ASP A N 1
ATOM 3587 C CA . ASP A 1 460 ? 7.080 -2.838 -10.953 1.00 95.38 460 ASP A CA 1
ATOM 3588 C C . ASP A 1 460 ? 7.054 -3.857 -12.102 1.00 95.38 460 ASP A C 1
ATOM 3590 O O . ASP A 1 460 ? 5.986 -4.172 -12.642 1.00 95.38 460 ASP A O 1
ATOM 3594 N N . PHE A 1 461 ? 8.226 -4.374 -12.475 1.00 93.62 461 PHE A N 1
ATOM 3595 C CA . PHE A 1 461 ? 8.370 -5.448 -13.459 1.00 93.62 461 PHE A CA 1
ATOM 3596 C C . PHE A 1 461 ? 8.468 -6.801 -12.763 1.00 93.62 461 PHE A C 1
ATOM 3598 O O . PHE A 1 461 ? 9.086 -6.946 -11.712 1.00 93.62 461 PHE A O 1
ATOM 3605 N N . ALA A 1 462 ? 7.913 -7.836 -13.388 1.00 91.31 462 ALA A N 1
ATOM 3606 C CA . ALA A 1 462 ? 8.110 -9.192 -12.913 1.00 91.31 462 ALA A CA 1
ATOM 3607 C C . ALA A 1 462 ? 9.597 -9.591 -13.006 1.00 91.31 462 ALA A C 1
ATOM 3609 O O . ALA A 1 462 ? 10.186 -9.499 -14.092 1.00 91.31 462 ALA A O 1
ATOM 3610 N N . PRO A 1 463 ? 10.200 -10.082 -11.907 1.00 87.00 463 PRO A N 1
ATOM 3611 C CA . PRO A 1 463 ? 11.610 -10.447 -11.876 1.00 87.00 463 PRO A CA 1
ATOM 3612 C C . PRO A 1 463 ? 11.900 -11.642 -12.790 1.00 87.00 463 PRO A C 1
ATOM 3614 O O . PRO A 1 463 ? 11.036 -12.494 -13.011 1.00 87.00 463 PRO A O 1
ATOM 3617 N N . VAL A 1 464 ? 13.144 -11.722 -13.279 1.00 80.00 464 VAL A N 1
ATOM 3618 C CA . VAL A 1 464 ? 13.713 -12.794 -14.127 1.00 80.00 464 VAL A CA 1
ATOM 3619 C C . VAL A 1 464 ? 13.097 -12.908 -15.529 1.00 80.00 464 VAL A C 1
ATOM 3621 O O . VAL A 1 464 ? 13.827 -12.996 -16.507 1.00 80.00 464 VAL A O 1
ATOM 3624 N N . TYR A 1 465 ? 11.770 -12.906 -15.653 1.00 80.00 465 TYR A N 1
ATOM 3625 C CA . TYR A 1 465 ? 11.070 -13.177 -16.912 1.00 80.00 465 TYR A CA 1
ATOM 3626 C C . TYR A 1 465 ? 10.648 -11.908 -17.672 1.00 80.00 465 TYR A C 1
ATOM 3628 O O . TYR A 1 465 ? 10.363 -11.990 -18.861 1.00 80.00 465 TYR A O 1
ATOM 3636 N N . GLY A 1 466 ? 10.565 -10.746 -17.009 1.00 79.06 466 GLY A N 1
ATOM 3637 C CA . GLY A 1 466 ? 10.473 -9.419 -17.646 1.00 79.06 466 GLY A CA 1
ATOM 3638 C C . GLY A 1 466 ? 9.237 -9.099 -18.497 1.00 79.06 466 GLY A C 1
ATOM 3639 O O . GLY A 1 466 ? 9.164 -8.021 -19.076 1.00 79.06 466 GLY A O 1
ATOM 3640 N N . HIS A 1 467 ? 8.261 -10.002 -18.578 1.00 87.69 467 HIS A N 1
ATOM 3641 C CA . HIS A 1 467 ? 7.103 -9.863 -19.468 1.00 87.69 467 HIS A CA 1
ATOM 3642 C C . HIS A 1 467 ? 5.864 -9.251 -18.806 1.00 87.69 467 HIS A C 1
ATOM 3644 O O . HIS A 1 467 ? 5.069 -8.582 -19.468 1.00 87.69 467 HIS A O 1
ATOM 3650 N N . TYR A 1 468 ? 5.691 -9.482 -17.505 1.00 92.94 468 TYR A N 1
ATOM 3651 C CA . TYR A 1 468 ? 4.578 -8.926 -16.745 1.00 92.94 468 TYR A CA 1
ATOM 3652 C C . TYR A 1 468 ? 4.996 -7.650 -16.028 1.00 92.94 468 TYR A C 1
ATOM 3654 O O . TYR A 1 468 ? 6.117 -7.538 -15.537 1.00 92.94 468 TYR A O 1
ATOM 3662 N N . MET A 1 469 ? 4.058 -6.719 -15.914 1.00 94.38 469 MET A N 1
ATOM 3663 C CA . MET A 1 469 ? 4.196 -5.495 -15.133 1.00 94.38 469 MET A CA 1
ATOM 3664 C C . MET A 1 469 ? 2.999 -5.354 -14.213 1.00 94.38 469 MET A C 1
ATOM 3666 O O . MET A 1 469 ? 1.891 -5.767 -14.560 1.00 94.38 469 MET A O 1
ATOM 3670 N N . ALA A 1 470 ? 3.192 -4.734 -13.060 1.00 95.56 470 ALA A N 1
ATOM 3671 C CA . ALA A 1 470 ? 2.101 -4.402 -12.167 1.00 95.56 470 ALA A CA 1
ATOM 3672 C C . ALA A 1 470 ? 2.150 -2.930 -11.775 1.00 95.56 470 ALA A C 1
ATOM 3674 O O . ALA A 1 470 ? 3.219 -2.348 -11.631 1.00 95.56 470 ALA A O 1
ATOM 3675 N N . THR A 1 471 ? 0.977 -2.331 -11.608 1.00 96.06 471 THR A N 1
ATOM 3676 C CA . THR A 1 471 ? 0.816 -0.913 -11.259 1.00 96.06 471 THR A CA 1
ATOM 3677 C C . THR A 1 471 ? -0.123 -0.760 -10.079 1.00 96.06 471 THR A C 1
ATOM 3679 O O . THR A 1 471 ? -1.102 -1.506 -10.009 1.00 96.06 471 THR A O 1
ATOM 3682 N N . GLY A 1 472 ? 0.106 0.237 -9.229 1.00 95.25 472 GLY A N 1
ATOM 3683 C CA . GLY A 1 472 ? -0.819 0.656 -8.173 1.00 95.25 472 GLY A CA 1
ATOM 3684 C C . GLY A 1 472 ? -1.262 2.103 -8.370 1.00 95.25 472 GLY A C 1
ATOM 3685 O O . GLY A 1 472 ? -0.435 2.959 -8.696 1.00 95.25 472 GLY A O 1
ATOM 3686 N N . GLY A 1 473 ? -2.561 2.359 -8.204 1.00 93.56 473 GLY A N 1
ATOM 3687 C CA . GLY A 1 473 ? -3.167 3.669 -8.430 1.00 93.56 473 GLY A CA 1
ATOM 3688 C C . GLY A 1 473 ? -3.992 4.193 -7.257 1.00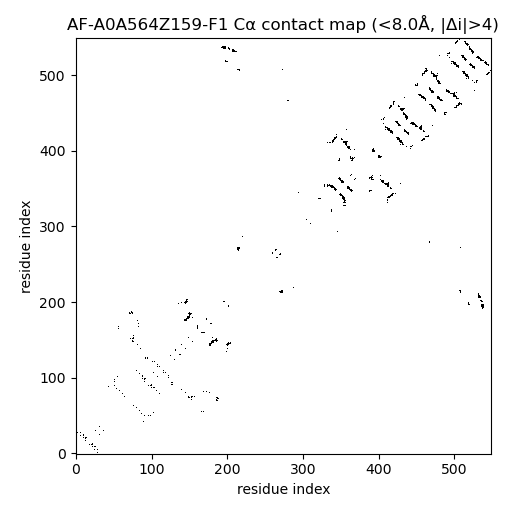 93.56 473 GLY A C 1
ATOM 3689 O O . GLY A 1 473 ? -4.237 3.505 -6.260 1.00 93.56 473 GLY A O 1
ATOM 3690 N N . SER A 1 474 ? -4.428 5.443 -7.401 1.00 92.75 474 SER A N 1
ATOM 3691 C CA . SER A 1 474 ? -5.327 6.130 -6.467 1.00 92.75 474 SER A CA 1
ATOM 3692 C C . SER A 1 474 ? -6.764 5.583 -6.508 1.00 92.75 474 SER A C 1
ATOM 3694 O O . SER A 1 474 ? -7.503 5.669 -5.535 1.00 92.75 474 SER A O 1
ATOM 3696 N N . ASP A 1 475 ? -7.139 4.867 -7.569 1.00 90.88 475 ASP A N 1
ATOM 3697 C CA . ASP A 1 475 ? -8.423 4.163 -7.684 1.00 90.88 475 ASP A CA 1
ATOM 3698 C C . ASP A 1 475 ? -8.573 2.943 -6.755 1.00 90.88 475 ASP A C 1
ATOM 3700 O O . ASP A 1 475 ? -9.547 2.194 -6.859 1.00 90.88 475 ASP A O 1
ATOM 3704 N N . ARG A 1 476 ? -7.634 2.755 -5.816 1.00 91.62 476 ARG A N 1
ATOM 3705 C CA . ARG A 1 476 ? -7.613 1.681 -4.809 1.00 91.62 476 ARG A CA 1
ATOM 3706 C C . ARG A 1 476 ? -7.421 0.288 -5.412 1.00 91.62 476 ARG A C 1
ATOM 3708 O O . ARG A 1 476 ? -7.678 -0.723 -4.748 1.00 91.62 476 ARG A O 1
ATOM 3715 N N . THR A 1 477 ? -6.957 0.215 -6.658 1.00 93.12 477 THR A N 1
ATOM 3716 C CA . THR A 1 477 ? -6.680 -1.046 -7.341 1.00 93.12 477 THR A CA 1
ATOM 3717 C C . THR A 1 477 ? -5.213 -1.173 -7.718 1.00 93.12 477 THR A C 1
ATOM 3719 O O . THR A 1 477 ? -4.510 -0.196 -7.987 1.00 93.12 477 THR A O 1
ATOM 3722 N N . ALA A 1 478 ? -4.745 -2.419 -7.748 1.00 95.50 478 ALA A N 1
ATOM 3723 C CA . ALA A 1 478 ? -3.543 -2.764 -8.487 1.00 95.50 478 ALA A CA 1
ATOM 3724 C C . ALA A 1 478 ? -3.941 -3.483 -9.777 1.00 95.50 478 ALA A C 1
ATOM 3726 O O . ALA A 1 478 ? -4.930 -4.215 -9.811 1.00 95.50 478 ALA A O 1
ATOM 3727 N N . ARG A 1 479 ? -3.179 -3.298 -10.849 1.00 94.94 479 ARG A N 1
ATOM 3728 C CA . ARG A 1 479 ? -3.447 -3.927 -12.149 1.00 94.94 479 ARG A CA 1
ATOM 3729 C C . ARG A 1 479 ? -2.210 -4.636 -12.669 1.00 94.94 479 ARG A C 1
ATOM 3731 O O . ARG A 1 479 ? -1.101 -4.164 -12.447 1.00 94.94 479 ARG A O 1
ATOM 3738 N N . LEU A 1 480 ? -2.425 -5.763 -13.342 1.00 95.06 480 LEU A N 1
ATOM 3739 C CA . LEU A 1 480 ? -1.404 -6.553 -14.024 1.00 95.06 480 LEU A CA 1
ATOM 3740 C C . LEU A 1 480 ? -1.501 -6.318 -15.529 1.00 95.06 480 LEU A C 1
ATOM 3742 O O . LEU A 1 480 ? -2.583 -6.459 -16.099 1.00 95.06 480 LEU A O 1
ATOM 3746 N N . TYR A 1 481 ? -0.371 -6.063 -16.166 1.00 94.06 481 TYR A N 1
ATOM 3747 C CA . TYR A 1 481 ? -0.229 -5.909 -17.607 1.00 94.06 481 TYR A CA 1
ATOM 3748 C C . TYR A 1 481 ? 0.798 -6.906 -18.140 1.00 94.06 481 TYR A C 1
ATOM 3750 O O . TYR A 1 481 ? 1.662 -7.380 -17.401 1.00 94.06 481 TYR A O 1
ATOM 3758 N N . ALA A 1 482 ? 0.703 -7.202 -19.431 1.00 91.62 482 ALA A N 1
ATOM 3759 C CA . ALA A 1 482 ? 1.775 -7.829 -20.190 1.00 91.62 482 ALA A CA 1
ATOM 3760 C C . ALA A 1 482 ? 2.254 -6.864 -21.274 1.00 91.62 482 ALA A C 1
ATOM 3762 O O . ALA A 1 482 ? 1.476 -6.041 -21.762 1.00 91.62 482 ALA A O 1
ATOM 3763 N N . CYS A 1 483 ? 3.533 -6.958 -21.630 1.00 88.25 483 CYS A N 1
ATOM 3764 C CA . CYS A 1 483 ? 4.157 -6.069 -22.611 1.00 88.25 483 CYS A CA 1
ATOM 3765 C C . CYS A 1 483 ? 3.618 -6.246 -24.042 1.00 88.25 483 CYS A C 1
ATOM 3767 O O . CYS A 1 483 ? 3.728 -5.323 -24.843 1.00 88.25 483 CYS A O 1
ATOM 3769 N N . ASP A 1 484 ? 3.067 -7.415 -24.375 1.00 83.56 484 ASP A N 1
ATOM 3770 C CA . ASP A 1 484 ? 2.562 -7.776 -25.708 1.00 83.56 484 ASP A CA 1
ATOM 3771 C C . ASP A 1 484 ? 1.039 -7.630 -25.854 1.00 83.56 484 ASP A C 1
ATOM 3773 O O . ASP A 1 484 ? 0.510 -7.638 -26.968 1.00 83.56 484 ASP A O 1
ATOM 3777 N N . HIS A 1 485 ? 0.320 -7.531 -24.736 1.00 76.00 485 HIS A N 1
ATOM 3778 C CA . HIS A 1 485 ? -1.131 -7.533 -24.741 1.00 76.00 485 HIS A CA 1
ATOM 3779 C C . HIS A 1 485 ? -1.701 -6.155 -25.093 1.00 76.00 485 HIS A C 1
ATOM 3781 O O . HIS A 1 485 ? -1.101 -5.109 -24.838 1.00 76.00 485 HIS A O 1
ATOM 3787 N N . ALA A 1 486 ? -2.910 -6.172 -25.662 1.00 72.19 486 ALA A N 1
ATOM 3788 C CA . ALA A 1 486 ? -3.712 -4.987 -25.949 1.00 72.19 486 ALA A CA 1
ATOM 3789 C C . ALA A 1 486 ? -3.893 -4.122 -24.674 1.00 72.19 486 ALA A C 1
ATOM 3791 O O . ALA A 1 486 ? -3.638 -4.607 -23.572 1.00 72.19 486 ALA A O 1
ATOM 3792 N N . PRO A 1 487 ? -4.352 -2.856 -24.769 1.00 75.50 487 PRO A N 1
ATOM 3793 C CA . PRO A 1 487 ? -4.220 -1.860 -23.695 1.00 75.50 487 PRO A CA 1
ATOM 3794 C C . PRO A 1 487 ? -5.040 -2.149 -22.420 1.00 75.50 487 PRO A C 1
ATOM 3796 O O . PRO A 1 487 ? -5.098 -1.311 -21.522 1.00 75.50 487 PRO A O 1
ATOM 3799 N N . GLN A 1 488 ? -5.652 -3.326 -22.314 1.00 86.62 488 GLN A N 1
ATOM 3800 C CA . GLN A 1 488 ? -6.412 -3.775 -21.161 1.00 86.62 488 GLN A CA 1
ATOM 3801 C C . GLN A 1 488 ? -5.520 -4.521 -20.157 1.00 86.62 488 GLN A C 1
ATOM 3803 O O . GLN A 1 488 ? -4.601 -5.249 -20.543 1.00 86.62 488 GLN A O 1
ATOM 3808 N N . PRO A 1 489 ? -5.793 -4.384 -18.849 1.00 91.50 489 PRO A N 1
ATOM 3809 C CA . PRO A 1 489 ? -5.112 -5.167 -17.833 1.00 91.50 489 PRO A CA 1
ATOM 3810 C C . PRO A 1 489 ? -5.490 -6.647 -17.948 1.00 91.50 489 PRO A C 1
ATOM 3812 O O . PRO A 1 489 ? -6.658 -7.004 -18.099 1.00 91.50 489 PRO A O 1
ATOM 3815 N N . LEU A 1 490 ? -4.510 -7.528 -17.767 1.00 92.06 490 LEU A N 1
ATOM 3816 C CA . LEU A 1 490 ? -4.746 -8.963 -17.633 1.00 92.06 490 LEU A CA 1
ATOM 3817 C C . LEU A 1 490 ? -5.546 -9.275 -16.369 1.00 92.06 490 LEU A C 1
ATOM 3819 O O . LEU A 1 490 ? -6.388 -10.178 -16.359 1.00 92.06 490 LEU A O 1
ATOM 3823 N N . ARG A 1 491 ? -5.252 -8.562 -15.277 1.00 92.50 491 ARG A N 1
ATOM 3824 C CA . ARG A 1 491 ? -5.911 -8.729 -13.979 1.00 92.50 491 ARG A CA 1
ATOM 3825 C C . ARG A 1 491 ? -6.049 -7.401 -13.258 1.00 92.50 491 ARG A C 1
ATOM 3827 O O . ARG A 1 491 ? -5.183 -6.535 -13.357 1.00 92.50 491 ARG A O 1
ATOM 3834 N N . ILE A 1 492 ? -7.123 -7.297 -12.486 1.00 94.12 492 ILE A N 1
ATOM 3835 C CA . ILE A 1 492 ? -7.382 -6.199 -11.561 1.00 94.12 492 ILE A CA 1
ATOM 3836 C C . ILE A 1 492 ? -7.458 -6.807 -10.162 1.00 94.12 492 ILE A C 1
ATOM 3838 O O . ILE A 1 492 ? -8.245 -7.721 -9.914 1.00 94.12 492 ILE A O 1
ATOM 3842 N N . PHE A 1 493 ? -6.618 -6.313 -9.265 1.00 95.00 493 PHE A N 1
ATOM 3843 C CA . PHE A 1 493 ? -6.573 -6.678 -7.860 1.00 95.00 493 PHE A CA 1
ATOM 3844 C C . PHE A 1 493 ? -7.305 -5.599 -7.066 1.00 95.00 493 PHE A C 1
ATOM 3846 O O . PHE A 1 493 ? -6.787 -4.500 -6.849 1.00 95.00 493 PHE A O 1
ATOM 3853 N N . SER A 1 494 ? -8.533 -5.911 -6.661 1.00 91.81 494 SER A N 1
ATOM 3854 C CA . SER A 1 494 ? -9.358 -5.051 -5.817 1.00 91.81 494 SER A CA 1
ATOM 3855 C C . SER A 1 494 ? -9.392 -5.574 -4.382 1.00 91.81 494 SER A C 1
ATOM 3857 O O . SER A 1 494 ? -9.255 -6.772 -4.120 1.00 91.81 494 SER A O 1
ATOM 3859 N N . GLY A 1 495 ? -9.558 -4.659 -3.428 1.00 87.44 495 GLY A N 1
ATOM 3860 C CA . GLY A 1 495 ? -9.717 -5.002 -2.015 1.00 87.44 495 GLY A CA 1
ATOM 3861 C C . GLY A 1 495 ? -9.098 -4.003 -1.044 1.00 87.44 495 GLY A C 1
ATOM 3862 O O . GLY A 1 495 ? -9.431 -4.054 0.141 1.00 87.44 495 GLY A O 1
ATOM 3863 N N . HIS A 1 496 ? -8.221 -3.110 -1.512 1.00 90.88 496 HIS A N 1
ATOM 3864 C CA . HIS A 1 496 ? -7.749 -1.979 -0.714 1.00 90.88 496 HIS A CA 1
ATOM 3865 C C . HIS A 1 496 ? -8.865 -0.959 -0.490 1.00 90.88 496 HIS A C 1
ATOM 3867 O O . HIS A 1 496 ? -9.767 -0.812 -1.313 1.00 90.88 496 HIS A O 1
ATOM 3873 N N . LYS A 1 497 ? -8.816 -0.281 0.659 1.00 88.25 497 LYS A N 1
ATOM 3874 C CA . LYS A 1 497 ? -9.800 0.749 1.035 1.00 88.25 497 LYS A CA 1
ATOM 3875 C C . LYS A 1 497 ? -9.338 2.171 0.718 1.00 88.25 497 LYS A C 1
ATOM 3877 O O . LYS A 1 497 ? -10.132 3.101 0.795 1.00 88.25 497 LYS A O 1
ATOM 3882 N N . SER A 1 498 ? -8.077 2.318 0.330 1.00 90.25 498 SER A N 1
ATOM 3883 C CA . SER A 1 498 ? -7.443 3.574 -0.056 1.00 90.25 498 SER A CA 1
ATOM 3884 C C . SER A 1 498 ? -6.415 3.309 -1.161 1.00 90.25 498 SER A C 1
ATOM 3886 O O . SER A 1 498 ? -6.246 2.167 -1.597 1.00 90.25 498 SER A O 1
ATOM 3888 N N . ASP A 1 499 ? -5.742 4.355 -1.613 1.00 92.12 499 ASP A N 1
ATOM 3889 C CA . ASP A 1 499 ? -4.744 4.363 -2.679 1.00 92.12 499 ASP A CA 1
ATOM 3890 C C . ASP A 1 499 ? -3.698 3.253 -2.519 1.00 92.12 499 ASP A C 1
ATOM 3892 O O . ASP A 1 499 ? -3.212 2.994 -1.413 1.00 92.12 499 ASP A O 1
ATOM 3896 N N . VAL A 1 500 ? -3.326 2.604 -3.625 1.00 95.38 500 VAL A N 1
ATOM 3897 C CA . VAL A 1 500 ? -2.240 1.616 -3.653 1.00 95.38 500 VAL A CA 1
ATOM 3898 C C . VAL A 1 500 ? -0.929 2.347 -3.921 1.00 95.38 500 VAL A C 1
ATOM 3900 O O . VAL A 1 500 ? -0.672 2.792 -5.036 1.00 95.38 500 VAL A O 1
ATOM 3903 N N . THR A 1 501 ? -0.101 2.478 -2.888 1.00 94.00 501 THR A N 1
ATOM 3904 C CA . THR A 1 501 ? 1.127 3.286 -2.906 1.00 94.00 501 THR A CA 1
ATOM 3905 C C . THR A 1 501 ? 2.337 2.522 -3.423 1.00 94.00 501 THR A C 1
ATOM 3907 O O . THR A 1 501 ? 3.286 3.131 -3.907 1.00 94.00 501 THR A O 1
ATOM 3910 N N . SER A 1 502 ? 2.339 1.195 -3.298 1.00 94.69 502 SER A N 1
ATOM 3911 C CA . SER A 1 502 ? 3.468 0.362 -3.703 1.00 94.69 502 SER A CA 1
ATOM 3912 C C . SER A 1 502 ? 3.000 -1.009 -4.163 1.00 94.69 502 SER A C 1
ATOM 3914 O O . SER A 1 502 ? 2.022 -1.560 -3.653 1.00 94.69 502 SER A O 1
ATOM 3916 N N . VAL A 1 503 ? 3.726 -1.562 -5.125 1.00 96.12 503 VAL A N 1
ATOM 3917 C CA . VAL A 1 503 ? 3.510 -2.886 -5.688 1.00 96.12 503 VAL A CA 1
ATOM 3918 C C . VAL A 1 503 ? 4.873 -3.556 -5.820 1.00 96.12 503 VAL A C 1
ATOM 3920 O O . VAL A 1 503 ? 5.837 -2.895 -6.192 1.00 96.12 503 VAL A O 1
ATOM 3923 N N . ALA A 1 504 ? 4.949 -4.845 -5.494 1.00 95.31 504 ALA A N 1
ATOM 3924 C CA . ALA A 1 504 ? 6.156 -5.644 -5.652 1.00 95.31 504 ALA A CA 1
ATOM 3925 C C . ALA A 1 504 ? 5.806 -7.084 -6.033 1.00 95.31 504 ALA A C 1
ATOM 3927 O O . ALA A 1 504 ? 4.969 -7.725 -5.383 1.00 95.31 504 ALA A O 1
ATOM 3928 N N . PHE A 1 505 ? 6.455 -7.621 -7.061 1.00 94.25 505 PHE A N 1
ATOM 3929 C CA . PHE A 1 505 ? 6.324 -9.038 -7.390 1.00 94.25 505 PHE A CA 1
ATOM 3930 C C . PHE A 1 505 ? 7.101 -9.920 -6.418 1.00 94.25 505 PHE A C 1
ATOM 3932 O O . PHE A 1 505 ? 8.221 -9.623 -6.016 1.00 94.25 505 PHE A O 1
ATOM 3939 N N . HIS A 1 506 ? 6.530 -11.075 -6.082 1.00 92.88 506 HIS A N 1
ATOM 3940 C CA . HIS A 1 506 ? 7.313 -12.137 -5.466 1.00 92.88 506 HIS A CA 1
ATOM 3941 C C . HIS A 1 506 ? 8.319 -12.688 -6.497 1.00 92.88 506 HIS A C 1
ATOM 3943 O O . HIS A 1 506 ? 7.954 -12.812 -7.666 1.00 92.88 506 HIS A O 1
ATOM 3949 N N . PRO A 1 507 ? 9.535 -13.103 -6.095 1.00 88.62 507 PRO A N 1
ATOM 3950 C CA . PRO A 1 507 ? 10.545 -13.709 -6.972 1.00 88.62 507 PRO A CA 1
ATOM 3951 C C . PRO A 1 507 ? 10.067 -14.782 -7.956 1.00 88.62 507 PRO A C 1
ATOM 3953 O O . PRO A 1 507 ? 10.602 -14.938 -9.047 1.00 88.62 507 PRO A O 1
ATOM 3956 N N . ASN A 1 508 ? 9.044 -15.547 -7.574 1.00 88.56 508 ASN A N 1
ATOM 3957 C CA . ASN A 1 508 ? 8.451 -16.586 -8.419 1.00 88.56 508 ASN A CA 1
ATOM 3958 C C . ASN A 1 508 ? 7.354 -16.075 -9.375 1.00 88.56 508 ASN A C 1
ATOM 3960 O O . ASN A 1 508 ? 6.681 -16.901 -9.989 1.00 88.56 508 ASN A O 1
ATOM 3964 N N . VAL A 1 509 ? 7.111 -14.760 -9.438 1.00 91.50 509 VAL A N 1
ATOM 3965 C CA . VAL A 1 509 ? 6.124 -14.047 -10.282 1.00 91.50 509 VAL A CA 1
ATOM 3966 C C . VAL A 1 509 ? 4.653 -14.423 -10.023 1.00 91.50 509 VAL A C 1
ATOM 3968 O O . VAL A 1 509 ? 3.724 -13.800 -10.522 1.00 91.50 509 VAL A O 1
ATOM 3971 N N . ASN A 1 510 ? 4.398 -15.424 -9.187 1.00 92.31 510 ASN A N 1
ATOM 3972 C CA . ASN A 1 510 ? 3.076 -15.997 -8.960 1.00 92.31 510 ASN A CA 1
ATOM 3973 C C . ASN A 1 510 ? 2.221 -15.201 -7.968 1.00 92.31 510 ASN A C 1
ATOM 3975 O O . ASN A 1 510 ? 1.006 -15.411 -7.895 1.00 92.31 510 ASN A O 1
ATOM 3979 N N . TYR A 1 511 ? 2.854 -14.318 -7.200 1.00 94.06 511 TYR A N 1
ATOM 3980 C CA . TYR A 1 511 ? 2.213 -13.500 -6.185 1.00 94.06 511 TYR A CA 1
ATOM 3981 C C . TYR A 1 511 ? 2.639 -12.047 -6.322 1.00 94.06 511 TYR A C 1
ATOM 3983 O O . TYR A 1 511 ? 3.784 -11.756 -6.668 1.00 94.06 511 TYR A O 1
ATOM 3991 N N . LEU A 1 512 ? 1.708 -11.157 -6.004 1.00 95.62 512 LEU A N 1
ATOM 3992 C CA . LEU A 1 512 ? 1.912 -9.719 -5.992 1.00 95.62 512 LEU A CA 1
ATOM 3993 C C . LEU A 1 512 ? 1.659 -9.195 -4.582 1.00 95.62 512 LEU A C 1
ATOM 3995 O O . LEU A 1 512 ? 0.581 -9.429 -4.036 1.00 95.62 512 LEU A O 1
ATOM 3999 N N . ALA A 1 513 ? 2.630 -8.505 -3.995 1.00 96.56 513 ALA A N 1
ATOM 4000 C CA . ALA A 1 513 ? 2.427 -7.752 -2.767 1.00 96.56 513 ALA A CA 1
ATOM 4001 C C . ALA A 1 513 ? 2.057 -6.308 -3.102 1.00 96.56 513 ALA A C 1
ATOM 4003 O O . ALA A 1 513 ? 2.655 -5.691 -3.981 1.00 96.56 513 ALA A O 1
ATOM 4004 N N . THR A 1 514 ? 1.077 -5.770 -2.389 1.00 96.88 514 THR A N 1
ATOM 4005 C CA . THR A 1 514 ? 0.590 -4.405 -2.576 1.00 96.88 514 THR A CA 1
ATOM 4006 C C . THR A 1 514 ? 0.496 -3.703 -1.226 1.00 96.88 514 THR A C 1
ATOM 4008 O O . THR A 1 514 ? -0.084 -4.229 -0.272 1.00 96.88 514 THR A O 1
ATOM 4011 N N . GLY A 1 515 ? 1.081 -2.513 -1.142 1.00 95.75 515 GLY A N 1
ATOM 4012 C CA . GLY A 1 515 ? 1.010 -1.611 0.004 1.00 95.75 515 GLY A CA 1
ATOM 4013 C C . GLY A 1 515 ? 0.058 -0.461 -0.293 1.00 95.75 515 GLY A C 1
ATOM 4014 O O . GLY A 1 515 ? -0.038 -0.011 -1.435 1.00 95.75 515 GLY A O 1
ATOM 4015 N N . SER A 1 516 ? -0.669 0.005 0.718 1.00 94.62 516 SER A N 1
ATOM 4016 C CA . SER A 1 516 ? -1.688 1.037 0.535 1.00 94.62 516 SER A CA 1
ATOM 4017 C C . SER A 1 516 ? -1.746 2.029 1.682 1.00 94.62 516 SER A C 1
ATOM 4019 O O . SER A 1 516 ? -1.398 1.722 2.825 1.00 94.62 516 SER A O 1
ATOM 4021 N N . ALA A 1 517 ? -2.303 3.196 1.361 1.00 92.31 517 ALA A N 1
ATOM 4022 C CA . ALA A 1 517 ? -2.700 4.227 2.304 1.00 92.31 517 ALA A CA 1
ATOM 4023 C C . ALA A 1 517 ? -3.718 3.757 3.356 1.00 92.31 517 ALA A C 1
ATOM 4025 O O . ALA A 1 517 ? -3.846 4.402 4.394 1.00 92.31 517 ALA A O 1
ATOM 4026 N N . ASP A 1 518 ? -4.366 2.596 3.169 1.00 91.25 518 ASP A N 1
ATOM 4027 C CA . ASP A 1 518 ? -5.183 1.949 4.208 1.00 91.25 518 ASP A CA 1
ATOM 4028 C C . ASP A 1 518 ? -4.362 1.308 5.348 1.00 91.25 518 ASP A C 1
ATOM 4030 O O . ASP A 1 518 ? -4.926 0.768 6.307 1.00 91.25 518 ASP A O 1
ATOM 4034 N N . ARG A 1 519 ? -3.029 1.440 5.269 1.00 92.25 519 ARG A N 1
ATOM 4035 C CA . ARG A 1 519 ? -2.007 0.955 6.207 1.00 92.25 519 ARG A CA 1
ATOM 4036 C C . ARG A 1 519 ? -1.940 -0.572 6.300 1.00 92.25 519 ARG A C 1
ATOM 4038 O O . ARG A 1 519 ? -1.455 -1.127 7.292 1.00 92.25 519 ARG A O 1
ATOM 4045 N N . ALA A 1 520 ? -2.413 -1.257 5.262 1.00 92.75 520 ALA A N 1
ATOM 4046 C CA . ALA A 1 520 ? -2.318 -2.698 5.137 1.00 92.75 520 ALA A CA 1
ATOM 4047 C C . ALA A 1 520 ? -1.505 -3.109 3.908 1.00 92.75 520 ALA A C 1
ATOM 4049 O O . ALA A 1 520 ? -1.485 -2.442 2.873 1.00 92.75 520 ALA A O 1
ATOM 4050 N N . VAL A 1 521 ? -0.865 -4.268 4.035 1.00 95.50 521 VAL A N 1
ATOM 4051 C CA . VAL A 1 521 ? -0.222 -4.964 2.921 1.00 95.50 521 VAL A CA 1
ATOM 4052 C C . VAL A 1 521 ? -1.087 -6.152 2.542 1.00 95.50 521 VAL A C 1
ATOM 4054 O O . VAL A 1 521 ? -1.480 -6.934 3.409 1.00 95.50 521 VAL A O 1
ATOM 4057 N N . ARG A 1 522 ? -1.386 -6.315 1.257 1.00 94.62 522 ARG A N 1
ATOM 4058 C CA . ARG A 1 522 ? -2.103 -7.484 0.740 1.00 94.62 522 ARG A CA 1
ATOM 4059 C C . ARG A 1 522 ? -1.193 -8.288 -0.179 1.00 94.62 522 ARG A C 1
ATOM 4061 O O . ARG A 1 522 ? -0.333 -7.731 -0.850 1.00 94.62 522 ARG A O 1
ATOM 4068 N N . ILE A 1 523 ? -1.371 -9.607 -0.187 1.00 95.75 523 ILE A N 1
ATOM 4069 C CA . ILE A 1 523 ? -0.745 -10.497 -1.169 1.00 95.75 523 ILE A CA 1
ATOM 4070 C C . ILE A 1 523 ? -1.842 -11.071 -2.043 1.00 95.75 523 ILE A C 1
ATOM 4072 O O . ILE A 1 523 ? -2.745 -11.741 -1.539 1.00 95.75 523 ILE A O 1
ATOM 4076 N N . PHE A 1 524 ? -1.724 -10.868 -3.345 1.00 95.50 524 PHE A N 1
ATOM 4077 C CA . PHE A 1 524 ? -2.633 -11.387 -4.350 1.00 95.50 524 PHE A CA 1
ATOM 4078 C C . PHE A 1 524 ? -1.999 -12.535 -5.128 1.00 95.50 524 PHE A C 1
ATOM 4080 O O . PHE A 1 524 ? -0.810 -12.516 -5.440 1.00 95.50 524 PHE A O 1
ATOM 4087 N N . ASP A 1 525 ? -2.804 -13.539 -5.463 1.00 93.88 525 ASP A N 1
ATOM 4088 C CA . ASP A 1 525 ? -2.423 -14.565 -6.430 1.00 93.88 525 ASP A CA 1
ATOM 4089 C C . ASP A 1 525 ? -2.614 -14.034 -7.852 1.00 93.88 525 ASP A C 1
ATOM 4091 O O . ASP A 1 525 ? -3.736 -13.738 -8.264 1.00 93.88 525 ASP A O 1
ATOM 4095 N N . VAL A 1 526 ? -1.529 -13.975 -8.622 1.00 93.06 526 VAL A N 1
ATOM 4096 C CA . VAL A 1 526 ? -1.515 -13.423 -9.986 1.00 93.06 526 VAL A CA 1
ATOM 4097 C C . VAL A 1 526 ? -2.459 -14.191 -10.913 1.00 93.06 526 VAL A C 1
ATOM 4099 O O . VAL A 1 526 ? -3.126 -13.604 -11.762 1.00 93.06 526 VAL A O 1
ATOM 4102 N N . ARG A 1 527 ? -2.597 -15.507 -10.712 1.00 91.12 527 ARG A N 1
ATOM 4103 C CA . ARG A 1 527 ? -3.461 -16.347 -11.550 1.00 91.12 527 ARG A CA 1
ATOM 4104 C C . ARG A 1 527 ? -4.946 -16.064 -11.327 1.00 91.12 527 ARG A C 1
ATOM 4106 O O . ARG A 1 527 ? -5.704 -15.913 -12.289 1.00 91.12 527 ARG A O 1
ATOM 4113 N N . SER A 1 528 ? -5.364 -16.056 -10.061 1.00 90.12 528 SER A N 1
ATOM 4114 C CA . SER A 1 528 ? -6.780 -15.996 -9.675 1.00 90.12 528 SER A CA 1
ATOM 4115 C C . SER A 1 528 ? -7.290 -14.592 -9.354 1.00 90.12 528 SER A C 1
ATOM 4117 O O . SER A 1 528 ? -8.501 -14.409 -9.290 1.00 90.12 528 SER A O 1
ATOM 4119 N N . GLY A 1 529 ? -6.405 -13.620 -9.125 1.00 90.19 529 GLY A N 1
ATOM 4120 C CA . GLY A 1 529 ? -6.768 -12.279 -8.661 1.00 90.19 529 GLY A CA 1
ATOM 4121 C C . GLY A 1 529 ? -7.210 -12.221 -7.195 1.00 90.19 529 GLY A C 1
ATOM 4122 O O . GLY A 1 529 ? -7.544 -11.151 -6.697 1.00 90.19 529 GLY A O 1
ATOM 4123 N N . LYS A 1 530 ? -7.229 -13.353 -6.477 1.00 90.88 530 LYS A N 1
ATOM 4124 C CA . LYS A 1 530 ? -7.714 -13.410 -5.093 1.00 90.88 530 LYS A CA 1
ATOM 4125 C C . LYS A 1 530 ? -6.666 -12.891 -4.116 1.00 90.88 530 LYS A C 1
ATOM 4127 O O . LYS A 1 530 ? -5.488 -13.229 -4.229 1.00 90.88 530 LYS A O 1
ATOM 4132 N N . CYS A 1 531 ? -7.120 -12.150 -3.108 1.00 93.06 531 CYS A N 1
ATOM 4133 C CA . CYS A 1 531 ? -6.304 -11.813 -1.948 1.00 93.06 531 CYS A CA 1
ATOM 4134 C C . CYS A 1 531 ? -6.052 -13.083 -1.116 1.00 93.06 531 CYS A C 1
ATOM 4136 O O . CYS A 1 531 ? -6.987 -13.718 -0.627 1.00 93.06 531 CYS A O 1
ATOM 4138 N N . CYS A 1 532 ? -4.789 -13.481 -0.997 1.00 92.06 532 CYS A N 1
ATOM 4139 C CA . CYS A 1 532 ? -4.347 -14.649 -0.241 1.00 92.06 532 CYS A CA 1
ATOM 4140 C C . CYS A 1 532 ? -3.922 -14.310 1.186 1.00 92.06 532 CYS A C 1
ATOM 4142 O O . CYS A 1 532 ? -4.002 -15.180 2.058 1.00 92.06 532 CYS A O 1
ATOM 4144 N N . ARG A 1 533 ? -3.398 -13.100 1.408 1.00 93.19 533 ARG A N 1
ATOM 4145 C CA . ARG A 1 533 ? -2.952 -12.620 2.719 1.00 93.19 533 ARG A CA 1
ATOM 4146 C C . ARG A 1 533 ? -3.273 -11.148 2.886 1.00 93.19 533 ARG A C 1
ATOM 4148 O O . ARG A 1 533 ? -3.105 -10.379 1.946 1.00 93.19 533 ARG A O 1
ATOM 4155 N N . THR A 1 534 ? -3.609 -10.773 4.111 1.00 93.81 534 THR A N 1
ATOM 4156 C CA . THR A 1 534 ? -3.736 -9.383 4.545 1.00 93.81 534 THR A CA 1
ATOM 4157 C C . THR A 1 534 ? -2.918 -9.207 5.814 1.00 93.81 534 THR A C 1
ATOM 4159 O O . THR A 1 534 ? -3.171 -9.871 6.822 1.00 93.81 534 THR A O 1
ATOM 4162 N N . TYR A 1 535 ? -1.950 -8.302 5.774 1.00 93.75 535 TYR A N 1
ATOM 4163 C CA . TYR A 1 535 ? -1.111 -7.939 6.902 1.00 93.75 535 TYR A CA 1
ATOM 4164 C C . TYR A 1 535 ? -1.454 -6.530 7.371 1.00 93.75 535 TYR A C 1
ATOM 4166 O O . TYR A 1 535 ? -1.509 -5.586 6.585 1.00 93.75 535 TYR A O 1
ATOM 4174 N N . THR A 1 536 ? -1.682 -6.409 8.673 1.00 93.50 536 THR A N 1
ATOM 4175 C CA . THR A 1 536 ? -1.991 -5.157 9.367 1.00 93.50 536 THR A CA 1
ATOM 4176 C C . THR A 1 536 ? -0.936 -4.919 10.436 1.00 93.50 536 THR A C 1
ATOM 4178 O O . THR A 1 536 ? -0.393 -5.877 10.990 1.00 93.50 536 THR A O 1
ATOM 4181 N N . GLY A 1 537 ? -0.645 -3.653 10.730 1.00 91.19 537 GLY A N 1
ATOM 4182 C CA . GLY A 1 537 ? 0.348 -3.297 11.745 1.00 91.19 537 GLY A CA 1
ATOM 4183 C C . GLY A 1 537 ? 1.047 -1.969 11.492 1.00 91.19 537 GLY A C 1
ATOM 4184 O O . GLY A 1 537 ? 1.475 -1.303 12.436 1.00 91.19 537 GLY A O 1
ATOM 4185 N N . HIS A 1 538 ? 1.132 -1.542 10.232 1.00 92.31 538 HIS A N 1
ATOM 4186 C CA . HIS A 1 538 ? 1.660 -0.224 9.905 1.00 92.31 538 HIS A CA 1
ATOM 4187 C C . HIS A 1 538 ? 0.739 0.872 10.454 1.00 92.31 538 HIS A C 1
ATOM 4189 O O . HIS A 1 538 ? -0.479 0.716 10.525 1.00 92.31 538 HIS A O 1
ATOM 4195 N N . LYS A 1 539 ? 1.351 1.971 10.903 1.00 89.69 539 LYS A N 1
ATOM 4196 C CA . LYS A 1 539 ? 0.664 3.105 11.546 1.00 89.69 539 LYS A CA 1
ATOM 4197 C C . LYS A 1 539 ? 0.507 4.318 10.639 1.00 89.69 539 LYS A C 1
ATOM 4199 O O . LYS A 1 539 ? -0.168 5.266 11.004 1.00 89.69 539 LYS A O 1
ATOM 4204 N N . VAL A 1 540 ? 1.145 4.288 9.475 1.00 84.31 540 VAL A N 1
ATOM 4205 C CA . VAL A 1 540 ? 1.214 5.407 8.535 1.00 84.31 540 VAL A CA 1
ATOM 4206 C C . VAL A 1 540 ? 0.833 4.892 7.152 1.00 84.31 540 VAL A C 1
ATOM 4208 O O . VAL A 1 540 ? 1.095 3.732 6.837 1.00 84.31 540 VAL A O 1
ATOM 4211 N N . GLY A 1 541 ? 0.179 5.740 6.354 1.00 74.06 541 GLY A N 1
ATOM 4212 C CA . GLY A 1 541 ? -0.357 5.371 5.039 1.00 74.06 541 GLY A CA 1
ATOM 4213 C C . GLY A 1 541 ? 0.696 5.182 3.943 1.00 74.06 541 GLY A C 1
ATOM 4214 O O . GLY A 1 541 ? 0.412 4.563 2.926 1.00 74.06 541 GLY A O 1
ATOM 4215 N N . PHE A 1 542 ? 1.926 5.664 4.121 1.00 78.62 542 PHE A N 1
ATOM 4216 C CA . PHE A 1 542 ? 2.969 5.426 3.126 1.00 78.62 542 PHE A CA 1
ATOM 4217 C C . PHE A 1 542 ? 3.650 4.081 3.388 1.00 78.62 542 PHE A C 1
ATOM 4219 O O . PHE A 1 542 ? 4.467 3.955 4.302 1.00 78.62 542 PHE A O 1
ATOM 4226 N N . ILE A 1 543 ? 3.291 3.073 2.592 1.00 82.06 543 ILE A N 1
ATOM 4227 C CA . ILE A 1 543 ? 3.893 1.740 2.645 1.00 82.06 543 ILE A CA 1
ATOM 4228 C C . ILE A 1 543 ? 4.667 1.497 1.357 1.00 82.06 543 ILE A C 1
ATOM 4230 O O . ILE A 1 543 ? 4.103 1.571 0.264 1.00 82.06 543 ILE A O 1
ATOM 4234 N N . SER A 1 544 ? 5.943 1.147 1.507 1.00 80.88 544 SER A N 1
ATOM 4235 C CA . SER A 1 544 ? 6.765 0.575 0.450 1.00 80.88 544 SER A CA 1
ATOM 4236 C C . SER A 1 544 ? 6.865 -0.939 0.631 1.00 80.88 544 SER A C 1
ATOM 4238 O O . SER A 1 544 ? 7.138 -1.446 1.721 1.00 80.88 544 SER A O 1
ATOM 4240 N N . CYS A 1 545 ? 6.601 -1.674 -0.442 1.00 77.44 545 CYS A N 1
ATOM 4241 C CA . CYS A 1 545 ? 6.780 -3.113 -0.500 1.00 77.44 545 CYS A CA 1
ATOM 4242 C C . CYS A 1 545 ? 8.049 -3.407 -1.294 1.00 77.44 545 CYS A C 1
ATOM 4244 O O . CYS A 1 545 ? 8.205 -2.934 -2.414 1.00 77.44 545 CYS A O 1
ATOM 4246 N N . PHE A 1 546 ? 8.937 -4.211 -0.716 1.00 76.62 546 PHE A N 1
ATOM 4247 C CA . PHE A 1 546 ? 10.117 -4.727 -1.398 1.00 76.62 546 PHE A CA 1
ATOM 4248 C C . PHE A 1 546 ? 10.165 -6.235 -1.195 1.00 76.62 546 PHE A C 1
ATOM 4250 O O . PHE A 1 546 ? 9.996 -6.725 -0.076 1.00 76.62 546 PHE A O 1
ATOM 4257 N N . LEU A 1 547 ? 10.381 -6.966 -2.281 1.00 64.62 547 LEU A N 1
ATOM 4258 C CA . LEU A 1 547 ? 10.576 -8.408 -2.275 1.00 64.62 547 LEU A CA 1
ATOM 4259 C C . LEU A 1 547 ? 11.934 -8.669 -2.917 1.00 64.62 547 LEU A C 1
ATOM 4261 O O . LEU A 1 547 ? 12.114 -8.465 -4.112 1.00 64.62 547 LEU A O 1
ATOM 4265 N N . THR A 1 548 ? 12.905 -9.052 -2.095 1.00 53.22 548 THR A N 1
ATOM 4266 C CA . THR A 1 548 ? 14.256 -9.385 -2.548 1.00 53.22 548 THR A CA 1
ATOM 4267 C C . THR A 1 548 ? 14.392 -10.897 -2.700 1.00 53.22 548 THR A C 1
ATOM 4269 O O . THR A 1 548 ? 13.755 -11.650 -1.958 1.00 53.22 548 THR A O 1
ATOM 4272 N N . ASN A 1 549 ? 15.212 -11.323 -3.665 1.00 41.62 549 ASN A N 1
ATOM 4273 C CA . ASN A 1 549 ? 15.623 -12.721 -3.834 1.00 41.62 549 ASN A CA 1
ATOM 4274 C C . ASN A 1 549 ? 16.449 -13.236 -2.654 1.00 41.62 549 ASN A C 1
ATOM 4276 O O . ASN A 1 549 ? 17.219 -12.427 -2.084 1.00 41.62 549 ASN A O 1
#

Mean predicted aligned error: 13.33 Å

Secondary structure (DSSP, 8-state):
---HHHHHHHHHHHHTT-HHHHHHHHHHTT---THHHHHHH----SS---HHHHHHHHHHHHHHHHHS-HHHHHHHGGGHHHHHHHHHHHHHHTT-HHHHHHHHHHHGGGS-GGGHHHHHHHHT--SGGGGGT-HHHHHHHTT--EEEEEHHHHHHHHHHHHHHT-HHHHHHHHHT-EEEEESSSPPPHHHHHHH--BTTBSPPSGGG-S----PPPPPTTSTT----S--------------------------------TTB-TTSPBPPPPGGGS-PPPPPHHHHHHHHHHHHHHHHHHHHHHHT-S------------S--TT--HHHHHTTSEEEEEE-TTS-EEEEEETTS-EEEEE--HHHHHHHS-GGGTTTTTTT--SS----EE-TT-PEESEEEE---SS-EEEEEE-TTSSEEEEEETTS-EEEEETTT--S-SEEE---SS-EEEEEEPTTT--EEEEEETTSEEEEEESSS-SS-SEEEE--SS-EEEEEE-TTSSEEEEEETTSEEEEEETTT--EEEEEE---SS--------

pLDDT: mean 78.04, std 19.11, range [22.97, 96.88]